Protein AF-0000000084523431 (afdb_homodimer)

InterPro domains:
  IPR001451 Hexapeptide repeat [PF00132] (15-49)
  IPR001451 Hexapeptide repeat [PF14602] (67-94)
  IPR001451 Hexapeptide repeat [PF14602] (104-138)
  IPR001451 Hexapeptide repeat [PF14602] (177-207)
  IPR011004 Trimeric LpxA-like superfamily [SSF51161] (5-228)
  IPR050179 Transferase hexapeptide repeat [PTHR43300] (90-230)

Radius of gyration: 22.39 Å; Cα contacts (8 Å, |Δi|>4): 1633; chains: 2; bounding box: 63×53×54 Å

Nearest PDB structures (foldseek):
  3mqg-assembly1_B  TM=5.509E-01  e=3.116E-08  Bordetella petrii DSM 12804
  3pmo-assembly1_A  TM=6.126E-01  e=3.239E-07  Pseudomonas aeruginosa
  4ihf-assembly1_D  TM=5.427E-01  e=5.817E-08  Escherichia coli K-12
  4m98-assembly1_A  TM=5.942E-01  e=8.592E-06  Neisseria gonorrhoeae FA 1090
  3vbp-assembly1_E  TM=4.003E-01  e=2.136E-07  Bacillus cereus SJ1

pLDDT: mean 96.28, std 7.45, range [51.16, 99.0]

Foldseek 3Di:
DDEAEEACEAEDAQEAEEACEYAYYCEYADYNAYYYYQEYEYYQEYAAAADDDDPPDPDPDPPTAAGEYHEAQEYAEANEYEYGQEYEYHNEYAYHLEYHYHVEYAEHNEYHEACEYAYHQEYHEYPEYAYHNEYFDHQEYEYYPEYEEHQEYWFFFPQVPDDPVRVVRTAIEYEYDLEYEEANEYEYHPEYEYANFYEYHPEYDDHHTDHQFYWYHDPTDTDDGHDPCSHPVNDD/DDEAEEACEAEDAQEAEEACEYAYYCEYADYNAYYYYQEYEYYQEYAAAADDDDPPDPDPDDDTAAGEYHEAQEYAEHNEYEYGQEYEYHNEYEYACEYHYHVEYAEHNEYHEHCEYAYHQEYHEYPEYAYHNEYFDHQEYEYYPEYEEAQEYWFFFPQVPDDPVRVVRGATEYEYDLEYEEANEYEYHPEYEDANFYEYHPEYDDHHTDHQFYWYDDPTDTDDGHDPCSHPVNDD

Organism: Aneurinibacillus migulanus (NCBI:txid47500)

Solvent-accessible surface area (backbone atoms only — not comparable to full-atom values): 20751 Å² total; per-residue (Å²): 122,56,65,48,75,36,59,72,54,45,75,43,62,72,48,41,74,40,42,46,24,39,37,29,34,46,22,38,37,30,54,46,22,35,39,26,34,47,21,39,35,31,37,46,20,38,37,24,48,74,87,77,81,54,90,85,44,82,69,70,87,79,72,84,60,54,49,18,38,37,27,37,46,18,36,40,23,38,47,16,38,36,22,13,29,18,35,36,33,40,34,21,26,36,28,38,50,15,35,38,31,36,48,21,38,37,24,39,40,16,36,39,22,38,42,18,38,37,34,38,48,21,39,38,28,32,47,21,41,36,28,43,43,18,36,43,31,40,50,18,40,35,32,36,44,24,34,36,30,40,45,20,40,45,30,27,56,91,48,71,92,42,67,78,70,37,74,84,61,53,27,9,41,35,29,29,47,35,12,34,38,24,39,48,16,35,39,41,50,55,32,40,29,28,44,32,6,32,38,36,59,60,13,32,38,81,60,63,37,51,66,35,27,26,27,41,39,82,66,41,39,81,74,46,67,51,55,68,65,55,32,59,93,58,51,133,122,55,65,49,76,34,61,72,52,44,76,42,63,70,49,42,73,40,40,47,24,39,38,28,36,46,21,38,37,30,53,44,21,36,39,27,35,46,22,40,36,31,39,46,20,38,37,22,48,74,88,79,80,48,86,73,46,81,72,68,88,78,73,83,62,54,49,18,38,38,27,38,47,18,34,40,22,41,47,15,38,36,21,13,30,18,36,37,34,41,38,22,36,36,28,39,48,17,35,39,30,36,49,21,38,37,25,41,47,16,35,39,22,38,44,19,38,37,35,38,49,21,40,37,28,33,47,21,40,36,28,43,44,19,36,42,34,40,51,19,38,36,31,36,45,25,38,36,30,41,45,20,40,46,30,26,58,92,49,68,92,32,54,78,70,39,74,83,60,54,28,10,40,34,31,29,46,35,12,36,38,23,39,48,16,35,38,41,50,54,31,38,29,27,44,33,7,32,38,36,60,61,14,32,37,79,59,64,38,51,65,35,28,26,26,41,39,83,63,39,38,81,73,45,67,50,55,72,77,73,33,59,94,58,54,133

Sequence (472 aa):
MNITFGKNTIIEDSVVLGENVTIGHNVIIYEGSVIGDNVIIQDNVIIGKQPTKAKNSVLKEVKKNPPVIIGDGCTIGTSSIIYAGAILENDVFVADLATIRERVTVGERTIVGRGVAIENDCTIGRKCKLETNCYITAYSNLGNYVFVAPCVVTSNDNYMARSKERFDKMKGVTVKDGGRIGANAITLPGITIEEDGTVAAGSIVTRDVKKEELVVGIPAKKLRDVPQDQLLRNQEMNITFGKNTIIEDSVVLGENVTIGHNVIIYEGSVIGDNVIIQDNVIIGKQPTKAKNSVLKEVKKNPPVIIGDGCTIGTSSIIYAGAILENDVFVADLATIRERVTVGERTIVGRGVAIENDCTIGRKCKLETNCYITAYSNLGNYVFVAPCVVTSNDNYMARSKERFDKMKGVTVKDGGRIGANAITLPGITIEEDGTVAAGSIVTRDVKKEELVVGIPAKKLRDVPQDQLLRNQE

Structure (mmCIF, N/CA/C/O backbone):
data_AF-0000000084523431-model_v1
#
loop_
_entity.id
_entity.type
_entity.pdbx_description
1 polymer 'Hexapeptide repeat of succinyl-transferase'
#
loop_
_atom_site.group_PDB
_atom_site.id
_atom_site.type_symbol
_atom_site.label_atom_id
_atom_site.label_alt_id
_atom_site.label_comp_id
_atom_site.label_asym_id
_atom_site.label_entity_id
_atom_site.label_seq_id
_atom_site.pdbx_PDB_ins_code
_atom_site.Cartn_x
_atom_site.Cartn_y
_atom_site.Cartn_z
_atom_site.occupancy
_atom_site.B_iso_or_equiv
_atom_site.auth_seq_id
_atom_site.auth_comp_id
_atom_site.auth_asym_id
_atom_site.auth_atom_id
_atom_site.pdbx_PDB_model_num
ATOM 1 N N . MET A 1 1 ? 34.5 1.022 11.18 1 69.56 1 MET A N 1
ATOM 2 C CA . MET A 1 1 ? 33.281 1.546 10.586 1 69.56 1 MET A CA 1
ATOM 3 C C . MET A 1 1 ? 32.781 0.63 9.469 1 69.56 1 MET A C 1
ATOM 5 O O . MET A 1 1 ? 33.531 0.348 8.516 1 69.56 1 MET A O 1
ATOM 9 N N . ASN A 1 2 ? 31.891 -0.417 9.773 1 91.56 2 ASN A N 1
ATOM 10 C CA . ASN A 1 2 ? 31.516 -1.416 8.781 1 91.56 2 ASN A CA 1
ATOM 11 C C . ASN A 1 2 ? 30.375 -0.926 7.906 1 91.56 2 ASN A C 1
ATOM 13 O O . ASN A 1 2 ? 29.234 -0.832 8.359 1 91.56 2 ASN A O 1
ATOM 17 N N . ILE A 1 3 ? 30.797 -0.241 6.773 1 95.19 3 ILE A N 1
ATOM 18 C CA . ILE A 1 3 ? 29.812 0.208 5.797 1 95.19 3 ILE A CA 1
ATOM 19 C C . ILE A 1 3 ? 29.938 -0.625 4.52 1 95.19 3 ILE A C 1
ATOM 21 O O . ILE A 1 3 ? 31.031 -0.88 4.039 1 95.19 3 ILE A O 1
ATOM 25 N N . THR A 1 4 ? 28.859 -1.126 4.059 1 96.88 4 THR A N 1
ATOM 26 C CA . THR A 1 4 ? 28.828 -1.858 2.799 1 96.88 4 THR A CA 1
ATOM 27 C C . THR A 1 4 ? 28.094 -1.054 1.724 1 96.88 4 THR A C 1
ATOM 29 O O . THR A 1 4 ? 27.031 -0.479 1.979 1 96.88 4 THR A O 1
ATOM 32 N N . PHE A 1 5 ? 28.625 -0.982 0.526 1 97.38 5 PHE A N 1
ATOM 33 C CA . PHE A 1 5 ? 28.047 -0.277 -0.607 1 97.38 5 PHE A CA 1
ATOM 34 C C . PHE A 1 5 ? 27.672 -1.252 -1.72 1 97.38 5 PHE A C 1
ATOM 36 O O . PHE A 1 5 ? 28.484 -2.094 -2.107 1 97.38 5 PHE A O 1
ATOM 43 N N . GLY A 1 6 ? 26.469 -1.126 -2.203 1 97.81 6 GLY A N 1
ATOM 44 C CA . GLY A 1 6 ? 26.109 -1.82 -3.428 1 97.81 6 GLY A CA 1
ATOM 45 C C . GLY A 1 6 ? 26.734 -1.209 -4.668 1 97.81 6 GLY A C 1
ATOM 46 O O . GLY A 1 6 ? 27.547 -0.285 -4.57 1 97.81 6 GLY A O 1
ATOM 47 N N . LYS A 1 7 ? 26.375 -1.76 -5.766 1 97.94 7 LYS A N 1
ATOM 48 C CA . LYS A 1 7 ? 26.875 -1.268 -7.039 1 97.94 7 LYS A CA 1
ATOM 49 C C . LYS A 1 7 ? 26.156 0.005 -7.469 1 97.94 7 LYS A C 1
ATOM 51 O O . LYS A 1 7 ? 24.969 0.173 -7.191 1 97.94 7 LYS A O 1
ATOM 56 N N . ASN A 1 8 ? 26.859 0.968 -8.102 1 97.94 8 ASN A N 1
ATOM 57 C CA . ASN A 1 8 ? 26.344 2.178 -8.734 1 97.94 8 ASN A CA 1
ATOM 58 C C . ASN A 1 8 ? 25.75 3.139 -7.699 1 97.94 8 ASN A C 1
ATOM 60 O O . ASN A 1 8 ? 24.719 3.77 -7.949 1 97.94 8 ASN A O 1
ATOM 64 N N . THR A 1 9 ? 26.344 3.186 -6.555 1 98.12 9 THR A N 1
ATOM 65 C CA . THR A 1 9 ? 25.906 4.137 -5.539 1 98.12 9 THR A CA 1
ATOM 66 C C . THR A 1 9 ? 26.547 5.504 -5.762 1 98.12 9 THR A C 1
ATOM 68 O O . THR A 1 9 ? 27.703 5.59 -6.203 1 98.12 9 THR A O 1
ATOM 71 N N . ILE A 1 10 ? 25.828 6.527 -5.59 1 98.62 10 ILE A N 1
ATOM 72 C CA . ILE A 1 10 ? 26.328 7.902 -5.656 1 98.62 10 ILE A CA 1
ATOM 73 C C . ILE A 1 10 ? 26.141 8.578 -4.301 1 98.62 10 ILE A C 1
ATOM 75 O O . ILE A 1 10 ? 25.016 8.773 -3.838 1 98.62 10 ILE A O 1
ATOM 79 N N . ILE A 1 11 ? 27.234 8.914 -3.666 1 98.5 11 ILE A N 1
ATOM 80 C CA . ILE A 1 11 ? 27.25 9.609 -2.383 1 98.5 11 ILE A CA 1
ATOM 81 C C . ILE A 1 11 ? 27.875 10.992 -2.553 1 98.5 11 ILE A C 1
ATOM 83 O O . ILE A 1 11 ? 29.062 11.109 -2.896 1 98.5 11 ILE A O 1
ATOM 87 N N . GLU A 1 12 ? 27.156 11.977 -2.34 1 98.44 12 GLU A N 1
ATOM 88 C CA . GLU A 1 12 ? 27.641 13.328 -2.576 1 98.44 12 GLU A CA 1
ATOM 89 C C . GLU A 1 12 ? 28.438 13.844 -1.385 1 98.44 12 GLU A C 1
ATOM 91 O O . GLU A 1 12 ? 28.625 13.133 -0.399 1 98.44 12 GLU A O 1
ATOM 96 N N . ASP A 1 13 ? 28.828 15.133 -1.446 1 97.62 13 ASP A N 1
ATOM 97 C CA . ASP A 1 13 ? 29.75 15.734 -0.489 1 97.62 13 ASP A CA 1
ATOM 98 C C . ASP A 1 13 ? 29.094 15.891 0.882 1 97.62 13 ASP A C 1
ATOM 100 O O . ASP A 1 13 ? 27.906 16.156 0.976 1 97.62 13 ASP A O 1
ATOM 104 N N . SER A 1 14 ? 29.844 15.641 1.957 1 98.19 14 SER A N 1
ATOM 105 C CA . SER A 1 14 ? 29.516 15.992 3.332 1 98.19 14 SER A CA 1
ATOM 106 C C . SER A 1 14 ? 28.422 15.07 3.885 1 98.19 14 SER A C 1
ATOM 108 O O . SER A 1 14 ? 27.766 15.406 4.875 1 98.19 14 SER A O 1
ATOM 110 N N . VAL A 1 15 ? 28.188 14.023 3.148 1 98.62 15 VAL A N 1
ATOM 111 C CA . VAL A 1 15 ? 27.328 12.992 3.723 1 98.62 15 VAL A CA 1
ATOM 112 C C . VAL A 1 15 ? 28.031 12.328 4.898 1 98.62 15 VAL A C 1
ATOM 114 O O . VAL A 1 15 ? 29.219 12.023 4.824 1 98.62 15 VAL A O 1
ATOM 117 N N . VAL A 1 16 ? 27.312 12.188 5.957 1 98.56 16 VAL A N 1
ATOM 118 C CA . VAL A 1 16 ? 27.844 11.516 7.137 1 98.56 16 VAL A CA 1
ATOM 119 C C . VAL A 1 16 ? 27.172 10.156 7.305 1 98.56 16 VAL A C 1
ATOM 121 O O . VAL A 1 16 ? 25.938 10.062 7.355 1 98.56 16 VAL A O 1
ATOM 124 N N . LEU A 1 17 ? 27.969 9.109 7.406 1 98.44 17 LEU A N 1
ATOM 125 C CA . LEU A 1 17 ? 27.484 7.754 7.613 1 98.44 17 LEU A CA 1
ATOM 126 C C . LEU A 1 17 ? 27.922 7.219 8.969 1 98.44 17 LEU A C 1
ATOM 128 O O . LEU A 1 17 ? 29.094 7.309 9.328 1 98.44 17 LEU A O 1
ATOM 132 N N . GLY A 1 18 ? 26.953 6.723 9.672 1 98.38 18 GLY A N 1
ATOM 133 C CA . GLY A 1 18 ? 27.25 6.086 10.945 1 98.38 18 GLY A CA 1
ATOM 134 C C . GLY A 1 18 ? 27.906 4.727 10.789 1 98.38 18 GLY A C 1
ATOM 135 O O . GLY A 1 18 ? 28.422 4.395 9.719 1 98.38 18 GLY A O 1
ATOM 136 N N . GLU A 1 19 ? 27.875 3.965 11.898 1 98.12 19 GLU A N 1
ATOM 137 C CA . GLU A 1 19 ? 28.484 2.633 11.906 1 98.12 19 GLU A CA 1
ATOM 138 C C . GLU A 1 19 ? 27.484 1.581 11.414 1 98.12 19 GLU A C 1
ATOM 140 O O . GLU A 1 19 ? 26.281 1.701 11.641 1 98.12 19 GLU A O 1
ATOM 145 N N . ASN A 1 20 ? 28.016 0.536 10.711 1 98.19 20 ASN A N 1
ATOM 146 C CA . ASN A 1 20 ? 27.234 -0.627 10.297 1 98.19 20 ASN A CA 1
ATOM 147 C C . ASN A 1 20 ? 26.094 -0.234 9.367 1 98.19 20 ASN A C 1
ATOM 149 O O . ASN A 1 20 ? 24.953 -0.667 9.562 1 98.19 20 ASN A O 1
ATOM 153 N N . VAL A 1 21 ? 26.375 0.575 8.461 1 98.5 21 VAL A N 1
ATOM 154 C CA . VAL A 1 21 ? 25.406 1.005 7.465 1 98.5 21 VAL A CA 1
ATOM 155 C C . VAL A 1 21 ? 25.531 0.138 6.215 1 98.5 21 VAL A C 1
ATOM 157 O O . VAL A 1 21 ? 26.641 -0.16 5.762 1 98.5 21 VAL A O 1
ATOM 160 N N . THR A 1 22 ? 24.406 -0.359 5.75 1 98.38 22 THR A N 1
ATOM 161 C CA . THR A 1 22 ? 24.344 -1.105 4.5 1 98.38 22 THR A CA 1
ATOM 162 C C . THR A 1 22 ? 23.609 -0.306 3.424 1 98.38 22 THR A C 1
ATOM 164 O O . THR A 1 22 ? 22.469 0.088 3.613 1 98.38 22 THR A O 1
ATOM 167 N N . ILE A 1 23 ? 24.234 -0.089 2.303 1 98.75 23 ILE A N 1
ATOM 168 C CA . ILE A 1 23 ? 23.656 0.646 1.182 1 98.75 23 ILE A CA 1
ATOM 169 C C . ILE A 1 23 ? 23.531 -0.275 -0.029 1 98.75 23 ILE A C 1
ATOM 171 O O . ILE A 1 23 ? 24.516 -0.845 -0.491 1 98.75 23 ILE A O 1
ATOM 175 N N . GLY A 1 24 ? 22.328 -0.402 -0.528 1 98.5 24 GLY A N 1
ATOM 176 C CA . GLY A 1 24 ? 22.047 -1.276 -1.658 1 98.5 24 GLY A CA 1
ATOM 177 C C . GLY A 1 24 ? 22.547 -0.717 -2.979 1 98.5 24 GLY A C 1
ATOM 178 O O . GLY A 1 24 ? 23.422 0.145 -3.002 1 98.5 24 GLY A O 1
ATOM 179 N N . HIS A 1 25 ? 22.031 -1.305 -4.066 1 98.69 25 HIS A N 1
ATOM 180 C CA . HIS A 1 25 ? 22.469 -0.923 -5.406 1 98.69 25 HIS A CA 1
ATOM 181 C C . HIS A 1 25 ? 21.703 0.306 -5.898 1 98.69 25 HIS A C 1
ATOM 183 O O . HIS A 1 25 ? 20.547 0.52 -5.52 1 98.69 25 HIS A O 1
ATOM 189 N N . ASN A 1 26 ? 22.359 1.122 -6.68 1 98.62 26 ASN A N 1
ATOM 190 C CA . ASN A 1 26 ? 21.75 2.25 -7.379 1 98.62 26 ASN A CA 1
ATOM 191 C C . ASN A 1 26 ? 21.172 3.268 -6.402 1 98.62 26 ASN A C 1
ATOM 193 O O . ASN A 1 26 ? 20.125 3.867 -6.668 1 98.62 26 ASN A O 1
ATOM 197 N N . VAL A 1 27 ? 21.812 3.451 -5.281 1 98.81 27 VAL A N 1
ATOM 198 C CA . VAL A 1 27 ? 21.344 4.395 -4.273 1 98.81 27 VAL A CA 1
ATOM 199 C C . VAL A 1 27 ? 22 5.758 -4.5 1 98.81 27 VAL A C 1
ATOM 201 O O . VAL A 1 27 ? 23.188 5.836 -4.84 1 98.81 27 VAL A O 1
ATOM 204 N N . ILE A 1 28 ? 21.234 6.801 -4.359 1 98.94 28 ILE A N 1
ATOM 205 C CA . ILE A 1 28 ? 21.75 8.164 -4.414 1 98.94 28 ILE A CA 1
ATOM 206 C C . ILE A 1 28 ? 21.5 8.867 -3.084 1 98.94 28 ILE A C 1
ATOM 208 O O . ILE A 1 28 ? 20.359 8.938 -2.625 1 98.94 28 ILE A O 1
ATOM 212 N N . ILE A 1 29 ? 22.531 9.359 -2.469 1 98.94 29 ILE A N 1
ATOM 213 C CA . ILE A 1 29 ? 22.422 10.148 -1.247 1 98.94 29 ILE A CA 1
ATOM 214 C C . ILE A 1 29 ? 23 11.539 -1.478 1 98.94 29 ILE A C 1
ATOM 216 O O . ILE A 1 29 ? 24.203 11.68 -1.74 1 98.94 29 ILE A O 1
ATOM 220 N N . TYR A 1 30 ? 22.203 12.484 -1.343 1 98.81 30 TYR A N 1
ATOM 221 C CA . TYR A 1 30 ? 22.578 13.859 -1.675 1 98.81 30 TYR A CA 1
ATOM 222 C C . TYR A 1 30 ? 23.328 14.516 -0.528 1 98.81 30 TYR A C 1
ATOM 224 O O . TYR A 1 30 ? 23.328 14.016 0.598 1 98.81 30 TYR A O 1
ATOM 232 N N . GLU A 1 31 ? 23.891 15.695 -0.823 1 98.19 31 GLU A N 1
ATOM 233 C CA . GLU A 1 31 ? 24.891 16.391 -0.015 1 98.19 31 GLU A CA 1
ATOM 234 C C . GLU A 1 31 ? 24.359 16.688 1.383 1 98.19 31 GLU A C 1
ATOM 236 O O . GLU A 1 31 ? 23.219 17.125 1.536 1 98.19 31 GLU A O 1
ATOM 241 N N . GLY A 1 32 ? 25.141 16.375 2.346 1 98.38 32 GLY A N 1
ATOM 242 C CA . GLY A 1 32 ? 24.906 16.812 3.709 1 98.38 32 GLY A CA 1
ATOM 243 C C . GLY A 1 32 ? 24.047 15.852 4.508 1 98.38 32 GLY A C 1
ATOM 244 O O . GLY A 1 32 ? 23.875 16.016 5.719 1 98.38 32 GLY A O 1
ATOM 245 N N . SER A 1 33 ? 23.5 14.844 3.912 1 98.81 33 SER A N 1
ATOM 246 C CA . SER A 1 33 ? 22.625 13.883 4.594 1 98.81 33 SER A CA 1
ATOM 247 C C . SER A 1 33 ? 23.375 13.195 5.738 1 98.81 33 SER A C 1
ATOM 249 O O . SER A 1 33 ? 24.562 12.93 5.637 1 98.81 33 SER A O 1
ATOM 251 N N . VAL A 1 34 ? 22.656 12.992 6.781 1 98.94 34 VAL A N 1
ATOM 252 C CA . VAL A 1 34 ? 23.203 12.312 7.949 1 98.94 34 VAL A CA 1
ATOM 253 C C . VAL A 1 34 ? 22.484 10.977 8.156 1 98.94 34 VAL A C 1
ATOM 255 O O . VAL A 1 34 ? 21.266 10.945 8.375 1 98.94 34 VAL A O 1
ATOM 258 N N . ILE A 1 35 ? 23.219 9.938 8.109 1 98.88 35 ILE A N 1
ATOM 259 C CA . ILE A 1 35 ? 22.719 8.578 8.273 1 98.88 35 ILE A CA 1
ATOM 260 C C . ILE A 1 35 ? 23.266 7.977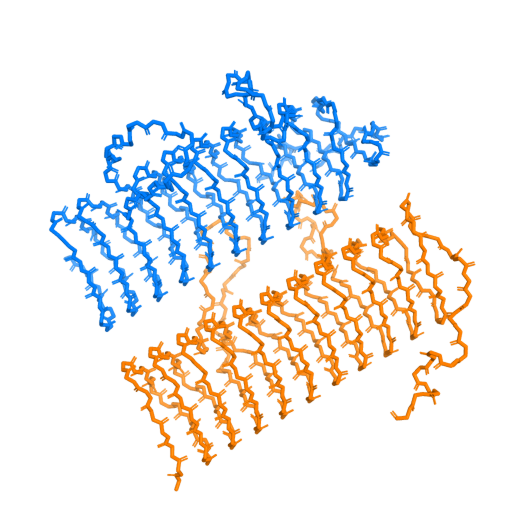 9.562 1 98.88 35 ILE A C 1
ATOM 262 O O . ILE A 1 35 ? 24.484 7.895 9.742 1 98.88 35 ILE A O 1
ATOM 266 N N . GLY A 1 36 ? 22.422 7.523 10.383 1 98.75 36 GLY A N 1
ATOM 267 C CA . GLY A 1 36 ? 22.812 7 11.68 1 98.75 36 GLY A CA 1
ATOM 268 C C . GLY A 1 36 ? 23.391 5.602 11.602 1 98.75 36 GLY A C 1
ATOM 269 O O . GLY A 1 36 ? 23.672 5.094 10.516 1 98.75 36 GLY A O 1
ATOM 270 N N . ASP A 1 37 ? 23.609 5.043 12.828 1 98.62 37 ASP A N 1
ATOM 271 C CA . ASP A 1 37 ? 24.203 3.711 12.938 1 98.62 37 ASP A CA 1
ATOM 272 C C . ASP A 1 37 ? 23.188 2.629 12.578 1 98.62 37 ASP A C 1
ATOM 274 O O . ASP A 1 37 ? 21.984 2.797 12.805 1 98.62 37 ASP A O 1
ATOM 278 N N . ASN A 1 38 ? 23.672 1.548 11.992 1 98.12 38 ASN A N 1
ATOM 279 C CA . ASN A 1 38 ? 22.875 0.344 11.773 1 98.12 38 ASN A CA 1
ATOM 280 C C . ASN A 1 38 ? 21.719 0.604 10.82 1 98.12 38 ASN A C 1
ATOM 282 O O . ASN A 1 38 ? 20.625 0.054 10.992 1 98.12 38 ASN A O 1
ATOM 286 N N . VAL A 1 39 ? 21.891 1.503 9.914 1 98.5 39 VAL A N 1
ATOM 287 C CA . VAL A 1 39 ? 20.859 1.835 8.945 1 98.5 39 VAL A CA 1
ATOM 288 C C . VAL A 1 39 ? 21 0.945 7.711 1 98.5 39 VAL A C 1
ATOM 290 O O . VAL A 1 39 ? 22.125 0.652 7.277 1 98.5 39 VAL A O 1
ATOM 293 N N . ILE A 1 40 ? 19.844 0.469 7.234 1 98.62 40 ILE A N 1
ATOM 294 C CA . ILE A 1 40 ? 19.781 -0.291 5.992 1 98.62 40 ILE A CA 1
ATOM 295 C C . ILE A 1 40 ? 19.094 0.536 4.914 1 98.62 40 ILE A C 1
ATOM 297 O O . ILE A 1 40 ? 17.922 0.918 5.074 1 98.62 40 ILE A O 1
ATOM 301 N N . ILE A 1 41 ? 19.766 0.804 3.84 1 98.88 41 ILE A N 1
ATOM 302 C CA . ILE A 1 41 ? 19.203 1.47 2.672 1 98.88 41 ILE A CA 1
ATOM 303 C C . ILE A 1 41 ? 19.156 0.496 1.496 1 98.88 41 ILE A C 1
ATOM 305 O O . ILE A 1 41 ? 20.188 0.013 1.04 1 98.88 41 ILE A O 1
ATOM 309 N N . GLN A 1 42 ? 17.984 0.262 0.989 1 98.81 42 GLN A N 1
ATOM 310 C CA . GLN A 1 42 ? 17.828 -0.765 -0.035 1 98.81 42 GLN A CA 1
ATOM 311 C C . GLN A 1 42 ? 18 -0.178 -1.434 1 98.81 42 GLN A C 1
ATOM 313 O O . GLN A 1 42 ? 18.406 0.976 -1.584 1 98.81 42 GLN A O 1
ATOM 318 N N . ASP A 1 43 ? 17.734 -1.012 -2.406 1 98.88 43 ASP A N 1
ATOM 319 C CA . ASP A 1 43 ? 18.109 -0.695 -3.781 1 98.88 43 ASP A CA 1
ATOM 320 C C . ASP A 1 43 ? 17.281 0.472 -4.316 1 98.88 43 ASP A C 1
ATOM 322 O O . ASP A 1 43 ? 16.094 0.601 -3.996 1 98.88 43 ASP A O 1
ATOM 326 N N . ASN A 1 44 ? 17.875 1.316 -5.133 1 98.88 44 ASN A N 1
ATOM 327 C CA . ASN A 1 44 ? 17.219 2.357 -5.922 1 98.88 44 ASN A CA 1
ATOM 328 C C . ASN A 1 44 ? 16.672 3.471 -5.039 1 98.88 44 ASN A C 1
ATOM 330 O O . ASN A 1 44 ? 15.766 4.203 -5.449 1 98.88 44 ASN A O 1
ATOM 334 N N . VAL A 1 45 ? 17.156 3.623 -3.836 1 98.88 45 VAL A N 1
ATOM 335 C CA . VAL A 1 45 ? 16.656 4.648 -2.92 1 98.88 45 VAL A CA 1
ATOM 336 C C . VAL A 1 45 ? 17.312 5.988 -3.252 1 98.88 45 VAL A C 1
ATOM 338 O O . VAL A 1 45 ? 18.484 6.043 -3.637 1 98.88 45 VAL A O 1
ATOM 341 N N . ILE A 1 46 ? 16.516 7.051 -3.094 1 98.94 46 ILE A N 1
ATOM 342 C CA . ILE A 1 46 ? 17 8.414 -3.215 1 98.94 46 ILE A CA 1
ATOM 343 C C . ILE A 1 46 ? 16.828 9.148 -1.89 1 98.94 46 ILE A C 1
ATOM 345 O O . ILE A 1 46 ? 15.711 9.227 -1.364 1 98.94 46 ILE A O 1
ATOM 349 N N . ILE A 1 47 ? 17.922 9.727 -1.342 1 98.94 47 ILE A N 1
ATOM 350 C CA . ILE A 1 47 ? 17.859 10.391 -0.047 1 98.94 47 ILE A CA 1
ATOM 351 C C . ILE A 1 47 ? 18.391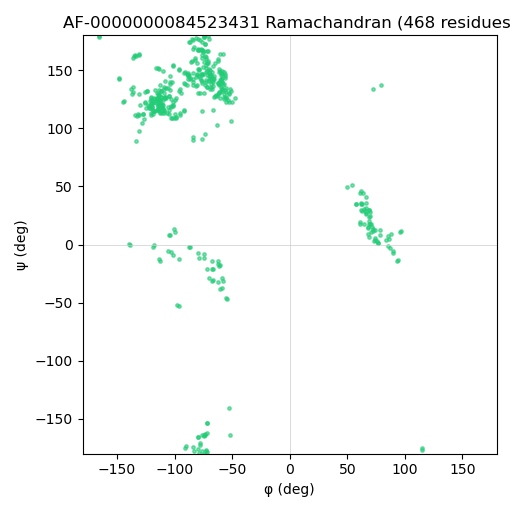 11.82 -0.175 1 98.94 47 ILE A C 1
ATOM 353 O O . ILE A 1 47 ? 19.5 12.039 -0.681 1 98.94 47 ILE A O 1
ATOM 357 N N . GLY A 1 48 ? 17.531 12.766 0.2 1 98.81 48 GLY A N 1
ATOM 358 C CA . GLY A 1 48 ? 18.031 14.102 0.461 1 98.81 48 GLY A CA 1
ATOM 359 C C . GLY A 1 48 ? 17.875 15.039 -0.726 1 98.81 48 GLY A C 1
ATOM 360 O O . GLY A 1 48 ? 18.516 16.094 -0.776 1 98.81 48 GLY A O 1
ATOM 361 N N . LYS A 1 49 ? 17.156 14.656 -1.693 1 98.31 49 LYS A N 1
ATOM 362 C CA . LYS A 1 49 ? 16.969 15.562 -2.828 1 98.31 49 LYS A CA 1
ATOM 363 C C . LYS A 1 49 ? 16.125 16.766 -2.436 1 98.31 49 LYS A C 1
ATOM 365 O O . LYS A 1 49 ? 15.25 16.672 -1.571 1 98.31 49 LYS A O 1
ATOM 370 N N . GLN A 1 50 ? 16.422 17.906 -3.055 1 97.31 50 GLN A N 1
ATOM 371 C CA . GLN A 1 50 ? 15.633 19.109 -2.869 1 97.31 50 GLN A CA 1
ATOM 372 C C . GLN A 1 50 ? 14.375 19.078 -3.738 1 97.31 50 GLN A C 1
ATOM 374 O O . GLN A 1 50 ? 14.391 18.516 -4.836 1 97.31 50 GLN A O 1
ATOM 379 N N . PRO A 1 51 ? 13.312 19.688 -3.199 1 95 51 PRO A N 1
ATOM 380 C CA . PRO A 1 51 ? 12.141 19.797 -4.07 1 95 51 PRO A CA 1
ATOM 381 C C . PRO A 1 51 ? 12.359 20.75 -5.246 1 95 51 PRO A C 1
ATOM 383 O O . PRO A 1 51 ? 13.133 21.703 -5.141 1 95 51 PRO A O 1
ATOM 386 N N . THR A 1 52 ? 11.75 20.406 -6.324 1 91.38 52 THR A N 1
ATOM 387 C CA . THR A 1 52 ? 11.734 21.297 -7.48 1 91.38 52 THR A CA 1
ATOM 388 C C . THR A 1 52 ? 10.375 21.969 -7.633 1 91.38 52 THR A C 1
ATOM 390 O O . THR A 1 52 ? 9.336 21.297 -7.555 1 91.38 52 THR A O 1
ATOM 393 N N . LYS A 1 53 ? 10.438 23.219 -7.723 1 83.5 53 LYS A N 1
ATOM 394 C CA . LYS A 1 53 ? 9.188 23.984 -7.816 1 83.5 53 LYS A CA 1
ATOM 395 C C . LYS A 1 53 ? 8.641 23.953 -9.242 1 83.5 53 LYS A C 1
ATOM 397 O O . LYS A 1 53 ? 9.383 24.156 -10.203 1 83.5 53 LYS A O 1
ATOM 402 N N . ALA A 1 54 ? 7.324 23.609 -9.18 1 80 54 ALA A N 1
ATOM 403 C CA . ALA A 1 54 ? 6.656 23.766 -10.469 1 80 54 ALA A CA 1
ATOM 404 C C . ALA A 1 54 ? 6.523 25.234 -10.844 1 80 54 ALA A C 1
ATOM 406 O O . ALA A 1 54 ? 6.359 26.094 -9.969 1 80 54 ALA A O 1
ATOM 407 N N . LYS A 1 55 ? 6.605 25.5 -12.094 1 76.62 55 LYS A N 1
ATOM 408 C CA . LYS A 1 55 ? 6.512 26.875 -12.555 1 76.62 55 LYS A CA 1
ATOM 409 C C . LYS A 1 55 ? 5.195 27.516 -12.125 1 76.62 55 LYS A C 1
ATOM 411 O O . LYS A 1 55 ? 5.148 28.703 -11.812 1 76.62 55 LYS A O 1
ATOM 416 N N . ASN A 1 56 ? 4.176 26.734 -12.023 1 72.94 56 ASN A N 1
ATOM 417 C CA . ASN A 1 56 ? 2.852 27.266 -11.695 1 72.94 56 ASN A CA 1
ATOM 418 C C . ASN A 1 56 ? 2.52 27.078 -10.219 1 72.94 56 ASN A C 1
ATOM 420 O O . ASN A 1 56 ? 1.384 27.297 -9.805 1 72.94 56 ASN A O 1
ATOM 424 N N . SER A 1 57 ? 3.66 26.688 -9.641 1 69.5 57 SER A N 1
ATOM 425 C CA . SER A 1 57 ? 3.383 26.484 -8.227 1 69.5 57 SER A CA 1
ATOM 426 C C . SER A 1 57 ? 3.236 27.812 -7.492 1 69.5 57 SER A C 1
ATOM 428 O O . SER A 1 57 ? 3.986 28.766 -7.746 1 69.5 57 SER A O 1
ATOM 430 N N . VAL A 1 58 ? 2.152 27.859 -6.754 1 59.16 58 VAL A N 1
ATOM 431 C CA . VAL A 1 58 ? 1.85 29.078 -5.996 1 59.16 58 VAL A CA 1
ATOM 432 C C . VAL A 1 58 ? 2.879 29.266 -4.883 1 59.16 58 VAL A C 1
ATOM 434 O O . VAL A 1 58 ? 3.01 30.344 -4.328 1 59.16 58 VAL A O 1
ATOM 437 N N . LEU A 1 59 ? 3.574 28.203 -4.676 1 59.94 59 LEU A N 1
ATOM 438 C CA . LEU A 1 59 ? 4.508 28.297 -3.559 1 59.94 59 LEU A CA 1
ATOM 439 C C . LEU A 1 59 ? 5.73 29.125 -3.938 1 59.94 59 LEU A C 1
ATOM 441 O O . LEU A 1 59 ? 6.258 28.984 -5.043 1 59.94 59 LEU A O 1
ATOM 445 N N . LYS A 1 60 ? 5.875 30.328 -3.24 1 55.16 60 LYS A N 1
ATOM 446 C CA . LYS A 1 60 ? 6.918 31.312 -3.496 1 55.16 60 LYS A CA 1
ATOM 447 C C . LYS A 1 60 ? 8.305 30.672 -3.467 1 55.16 60 LYS A C 1
ATOM 449 O O . LYS A 1 60 ? 8.422 29.438 -3.354 1 55.16 60 LYS A O 1
ATOM 454 N N . GLU A 1 61 ? 9.367 31.516 -2.812 1 55.97 61 GLU A N 1
ATOM 455 C CA . GLU A 1 61 ? 10.805 31.297 -2.748 1 55.97 61 GLU A CA 1
ATOM 456 C C . GLU A 1 61 ? 11.133 30.016 -1.969 1 55.97 61 GLU A C 1
ATOM 458 O O . GLU A 1 61 ? 10.609 29.812 -0.87 1 55.97 61 GLU A O 1
ATOM 463 N N . VAL A 1 62 ? 11.461 28.969 -2.838 1 61.38 62 VAL A N 1
ATOM 464 C CA . VAL A 1 62 ? 11.742 27.734 -2.113 1 61.38 62 VAL A CA 1
ATOM 465 C C . VAL A 1 62 ? 13.133 27.828 -1.479 1 61.38 62 VAL A C 1
ATOM 467 O O . VAL A 1 62 ? 14.141 27.875 -2.186 1 61.38 62 VAL A O 1
ATOM 470 N N . LYS A 1 63 ? 13.25 28.328 -0.217 1 80 63 LYS A N 1
ATOM 471 C CA . LYS A 1 63 ? 14.461 28.188 0.58 1 80 63 LYS A CA 1
ATOM 472 C C . LYS A 1 63 ? 14.922 26.734 0.616 1 80 63 LYS A C 1
ATOM 474 O O . LYS A 1 63 ? 14.102 25.812 0.658 1 80 63 LYS A O 1
ATOM 479 N N . LYS A 1 64 ? 16.219 26.625 0.357 1 92.12 64 LYS A N 1
ATOM 480 C CA . LYS A 1 64 ? 16.844 25.312 0.431 1 92.12 64 LYS A CA 1
ATOM 481 C C . LYS A 1 64 ? 16.547 24.641 1.772 1 92.12 64 LYS A C 1
ATOM 483 O O . LYS A 1 64 ? 16.703 25.266 2.826 1 92.12 64 LYS A O 1
ATOM 488 N N . ASN A 1 65 ? 16.078 23.391 1.718 1 96.75 65 ASN A N 1
ATOM 489 C CA . ASN A 1 65 ? 15.852 22.609 2.936 1 96.75 65 ASN A CA 1
ATOM 490 C C . ASN A 1 65 ? 17.156 22.078 3.514 1 96.75 65 ASN A C 1
ATOM 492 O O . ASN A 1 65 ? 18.109 21.812 2.773 1 96.75 65 ASN A O 1
ATOM 496 N N . PRO A 1 66 ? 17.234 22.094 4.883 1 97.94 66 PRO A N 1
ATOM 497 C CA . PRO A 1 66 ? 18.391 21.438 5.477 1 97.94 66 PRO A CA 1
ATOM 498 C C . PRO A 1 66 ? 18.5 19.969 5.082 1 97.94 66 PRO A C 1
ATOM 500 O O . PRO A 1 66 ? 17.531 19.391 4.559 1 97.94 66 PRO A O 1
ATOM 503 N N . PRO A 1 67 ? 19.641 19.375 5.277 1 98.19 67 PRO A N 1
ATOM 504 C CA . PRO A 1 67 ? 19.812 17.969 4.918 1 98.19 67 PRO A CA 1
ATOM 505 C C . PRO A 1 67 ? 18.891 17.031 5.699 1 98.19 67 PRO A C 1
ATOM 507 O O . PRO A 1 67 ? 18.391 17.406 6.77 1 98.19 67 PRO A O 1
ATOM 510 N N . VAL A 1 68 ? 18.688 15.875 5.113 1 98.56 68 VAL A N 1
ATOM 511 C CA . VAL A 1 68 ? 17.906 14.828 5.762 1 98.56 68 VAL A CA 1
ATOM 512 C C . VAL A 1 68 ? 18.688 14.266 6.945 1 98.56 68 VAL A C 1
ATOM 514 O O . VAL A 1 68 ? 19.922 14.188 6.91 1 98.56 68 VAL A O 1
ATOM 517 N N . ILE A 1 69 ? 18.016 13.914 7.973 1 98.94 69 ILE A N 1
ATOM 518 C CA . ILE A 1 69 ? 18.578 13.211 9.117 1 98.94 69 ILE A CA 1
ATOM 519 C C . ILE A 1 69 ? 17.844 11.875 9.32 1 98.94 69 ILE A C 1
ATOM 521 O O . ILE A 1 69 ? 16.641 11.852 9.57 1 98.94 69 ILE A O 1
ATOM 525 N N . ILE A 1 70 ? 18.547 10.828 9.203 1 98.94 70 ILE A N 1
ATOM 526 C CA . ILE A 1 70 ? 18.031 9.484 9.422 1 98.94 70 ILE A CA 1
ATOM 527 C C . ILE A 1 70 ? 18.656 8.883 10.68 1 98.94 70 ILE A C 1
ATOM 529 O O . ILE A 1 70 ? 19.875 8.727 10.75 1 98.94 70 ILE A O 1
ATOM 533 N N . GLY A 1 71 ? 17.844 8.547 11.602 1 98.88 71 GLY A N 1
ATOM 534 C CA . GLY A 1 71 ? 18.297 8.039 12.883 1 98.88 71 GLY A CA 1
ATOM 535 C C . GLY A 1 71 ? 18.812 6.609 12.812 1 98.88 71 GLY A C 1
ATOM 536 O O . GLY A 1 71 ? 18.781 5.988 11.75 1 98.88 71 GLY A O 1
ATOM 537 N N . ASP A 1 72 ? 19.266 6.156 14.008 1 98.75 72 ASP A N 1
ATOM 538 C CA . ASP A 1 72 ? 19.859 4.828 14.094 1 98.75 72 ASP A CA 1
ATOM 539 C C . ASP A 1 72 ? 18.812 3.74 13.828 1 98.75 72 ASP A C 1
ATOM 541 O O . ASP A 1 72 ? 17.656 3.869 14.227 1 98.75 72 ASP A O 1
ATOM 545 N N . GLY A 1 73 ? 19.219 2.738 13.117 1 98.38 73 GLY A N 1
ATOM 546 C CA . GLY A 1 73 ? 18.422 1.521 13.023 1 98.38 73 GLY A CA 1
ATOM 547 C C . GLY A 1 73 ? 17.328 1.603 11.984 1 98.38 73 GLY A C 1
ATOM 548 O O . GLY A 1 73 ? 16.516 0.679 11.852 1 98.38 73 GLY A O 1
ATOM 549 N N . CYS A 1 74 ? 17.25 2.68 11.25 1 98.81 74 CYS A N 1
ATOM 550 C CA . CYS A 1 74 ? 16.188 2.83 10.25 1 98.81 74 CYS A CA 1
ATOM 551 C C . CYS A 1 74 ? 16.422 1.881 9.078 1 98.81 74 CYS A C 1
ATOM 553 O O . CYS A 1 74 ? 17.547 1.499 8.789 1 98.81 74 CYS A O 1
ATOM 555 N N . THR A 1 75 ? 15.383 1.458 8.516 1 98.81 75 THR A N 1
ATOM 556 C CA . THR A 1 75 ? 15.383 0.795 7.215 1 98.81 75 THR A CA 1
ATOM 557 C C . THR A 1 75 ? 14.664 1.65 6.172 1 98.81 75 THR A C 1
ATOM 559 O O . THR A 1 75 ? 13.539 2.096 6.391 1 98.81 75 THR A O 1
ATOM 562 N N . ILE A 1 76 ? 15.336 1.864 5.07 1 98.94 76 ILE A N 1
ATOM 563 C CA . ILE A 1 76 ? 14.766 2.604 3.949 1 98.94 76 ILE A CA 1
ATOM 564 C C . ILE A 1 76 ? 14.57 1.665 2.76 1 98.94 76 ILE A C 1
ATOM 566 O O . ILE A 1 76 ? 15.539 1.239 2.131 1 98.94 76 ILE A O 1
ATOM 570 N N . GLY A 1 77 ? 13.32 1.445 2.424 1 98.81 77 GLY A N 1
ATOM 571 C CA . GLY A 1 77 ? 12.953 0.375 1.509 1 98.81 77 GLY A CA 1
ATOM 572 C C . GLY A 1 77 ? 13.227 0.714 0.055 1 98.81 77 GLY A C 1
ATOM 573 O O . GLY A 1 77 ? 13.375 1.886 -0.297 1 98.81 77 GLY A O 1
ATOM 574 N N . THR A 1 78 ? 13.133 -0.282 -0.757 1 98.88 78 THR A N 1
ATOM 575 C CA . THR A 1 78 ? 13.5 -0.241 -2.168 1 98.88 78 THR A CA 1
ATOM 576 C C . THR A 1 78 ? 12.727 0.858 -2.895 1 98.88 78 THR A C 1
ATOM 578 O O . THR A 1 78 ? 11.508 0.97 -2.746 1 98.88 78 THR A O 1
ATOM 581 N N . SER A 1 79 ? 13.461 1.703 -3.629 1 98.88 79 SER A N 1
ATOM 582 C CA . SER A 1 79 ? 12.914 2.707 -4.535 1 98.88 79 SER A CA 1
ATOM 583 C C . SER A 1 79 ? 12.117 3.764 -3.775 1 98.88 79 SER A C 1
ATOM 585 O O . SER A 1 79 ? 11.242 4.422 -4.344 1 98.88 79 SER A O 1
ATOM 587 N N . SER A 1 80 ? 12.297 3.879 -2.463 1 98.88 80 SER A N 1
ATOM 588 C CA . SER A 1 80 ? 11.688 4.984 -1.729 1 98.88 80 SER A CA 1
ATOM 589 C C . SER A 1 80 ? 12.453 6.285 -1.965 1 98.88 80 SER A C 1
ATOM 591 O O . SER A 1 80 ? 13.586 6.27 -2.445 1 98.88 80 SER A O 1
ATOM 593 N N . ILE A 1 81 ? 11.773 7.395 -1.694 1 98.94 81 ILE A N 1
ATOM 594 C CA . ILE A 1 81 ? 12.344 8.727 -1.882 1 98.94 81 ILE A CA 1
ATOM 595 C C . ILE A 1 81 ? 12.148 9.555 -0.617 1 98.94 81 ILE A C 1
ATOM 597 O O . ILE A 1 81 ? 11.016 9.766 -0.18 1 98.94 81 ILE A O 1
ATOM 601 N N . ILE A 1 82 ? 13.211 10 -0.03 1 98.94 82 ILE A N 1
ATOM 602 C CA . ILE A 1 82 ? 13.164 10.852 1.153 1 98.94 82 ILE A CA 1
ATOM 603 C C . ILE A 1 82 ? 13.766 12.219 0.832 1 98.94 82 ILE A C 1
ATOM 605 O O . ILE A 1 82 ? 14.945 12.32 0.477 1 98.94 82 ILE A O 1
ATOM 609 N N . TYR A 1 83 ? 13.047 13.219 0.991 1 98.81 83 TYR A N 1
ATOM 610 C CA . TYR A 1 83 ? 13.453 14.562 0.603 1 98.81 83 TYR A CA 1
ATOM 611 C C . TYR A 1 83 ? 14.328 15.195 1.678 1 98.81 83 TYR A C 1
ATOM 613 O O . TYR A 1 83 ? 14.266 14.812 2.848 1 98.81 83 TYR A O 1
ATOM 621 N N . ALA A 1 84 ? 15.047 16.219 1.233 1 98.56 84 ALA A N 1
ATOM 622 C CA . ALA A 1 84 ? 15.766 17.078 2.166 1 98.56 84 ALA A CA 1
ATOM 623 C C . ALA A 1 84 ? 14.805 17.719 3.166 1 98.56 84 ALA A C 1
ATOM 625 O O . ALA A 1 84 ? 13.68 18.078 2.812 1 98.56 84 ALA A O 1
ATOM 626 N N . GLY A 1 85 ? 15.281 17.844 4.344 1 98.5 85 GLY A N 1
ATOM 627 C CA . GLY A 1 85 ? 14.469 18.469 5.375 1 98.5 85 GLY A CA 1
ATOM 628 C C . GLY A 1 85 ? 13.688 17.469 6.211 1 98.5 85 GLY A C 1
ATOM 629 O O . GLY A 1 85 ? 13.148 17.828 7.262 1 98.5 85 GLY A O 1
ATOM 630 N N . ALA A 1 86 ? 13.602 16.25 5.793 1 98.88 86 ALA A N 1
ATOM 631 C CA . ALA A 1 86 ? 12.93 15.227 6.578 1 98.88 86 ALA A CA 1
ATOM 632 C C . ALA A 1 86 ? 13.805 14.758 7.734 1 98.88 86 ALA A C 1
ATOM 634 O O . ALA A 1 86 ? 15.039 14.742 7.625 1 98.88 86 ALA A O 1
ATOM 635 N N . ILE A 1 87 ? 13.195 14.414 8.805 1 98.94 87 ILE A N 1
ATOM 636 C CA . ILE A 1 87 ? 13.859 13.852 9.977 1 98.94 87 ILE A CA 1
ATOM 637 C C . ILE A 1 87 ? 13.172 12.547 10.375 1 98.94 87 ILE A C 1
ATOM 639 O O . ILE A 1 87 ? 11.992 12.555 10.75 1 98.94 87 ILE A O 1
ATOM 643 N N . LEU A 1 88 ? 13.828 11.453 10.234 1 98.94 88 LEU A N 1
ATOM 644 C CA . LEU A 1 88 ? 13.367 10.164 10.727 1 98.94 88 LEU A CA 1
ATOM 645 C C . LEU A 1 88 ? 14.078 9.781 12.023 1 98.94 88 LEU A C 1
ATOM 647 O O . LEU A 1 88 ? 15.305 9.68 12.055 1 98.94 88 LEU A O 1
ATOM 651 N N . GLU A 1 89 ? 13.336 9.609 13.062 1 98.88 89 GLU A N 1
ATOM 652 C CA . GLU A 1 89 ? 13.922 9.164 14.32 1 98.88 89 GLU A CA 1
ATOM 653 C C . GLU A 1 89 ? 14.344 7.699 14.25 1 98.88 89 GLU A C 1
ATOM 655 O O . GLU A 1 89 ? 14.273 7.078 13.188 1 98.88 89 GLU A O 1
ATOM 660 N N . ASN A 1 90 ? 14.875 7.219 15.398 1 98.88 90 ASN A N 1
ATOM 661 C CA . ASN A 1 90 ? 15.469 5.887 15.422 1 98.88 90 ASN A CA 1
ATOM 662 C C . ASN A 1 90 ? 14.445 4.809 15.07 1 98.88 90 ASN A C 1
ATOM 664 O O . ASN A 1 90 ? 13.281 4.91 15.453 1 98.88 90 ASN A O 1
ATOM 668 N N . ASP A 1 91 ? 14.875 3.822 14.289 1 98.69 91 ASP A N 1
ATOM 669 C CA . ASP A 1 91 ? 14.164 2.568 14.062 1 98.69 91 ASP A CA 1
ATOM 670 C C . ASP A 1 91 ? 12.883 2.803 13.258 1 98.69 91 ASP A C 1
ATOM 672 O O . ASP A 1 91 ? 11.914 2.059 13.398 1 98.69 91 ASP A O 1
ATOM 676 N N . VAL A 1 92 ? 12.859 3.889 12.508 1 98.88 92 VAL A N 1
ATOM 677 C CA . VAL A 1 92 ? 11.773 4.066 11.547 1 98.88 92 VAL A CA 1
ATOM 678 C C . VAL A 1 92 ? 11.953 3.094 10.383 1 98.88 92 VAL A C 1
ATOM 680 O O . VAL A 1 92 ? 13.07 2.895 9.898 1 98.88 92 VAL A O 1
ATOM 683 N N . PHE A 1 93 ? 10.844 2.488 10.016 1 98.81 93 PHE A N 1
ATOM 684 C CA . PHE A 1 93 ? 10.82 1.592 8.859 1 98.81 93 PHE A CA 1
ATOM 685 C C . PHE A 1 93 ? 10.062 2.219 7.703 1 98.81 93 PHE A C 1
ATOM 687 O O . PHE A 1 93 ? 8.852 2.443 7.797 1 98.81 93 PHE A O 1
ATOM 694 N N . VAL A 1 94 ? 10.75 2.498 6.617 1 98.94 94 VAL A N 1
ATOM 695 C CA . VAL A 1 94 ? 10.133 2.984 5.391 1 98.94 94 VAL A CA 1
ATOM 696 C C . VAL A 1 94 ? 10.102 1.865 4.352 1 98.94 94 VAL A C 1
ATOM 698 O O . VAL A 1 94 ? 11.148 1.394 3.902 1 98.94 94 VAL A O 1
ATOM 701 N N . ALA A 1 95 ? 8.906 1.498 3.949 1 98.75 95 ALA A N 1
ATOM 702 C CA . ALA A 1 95 ? 8.766 0.373 3.029 1 98.75 95 ALA A CA 1
ATOM 703 C C . ALA A 1 95 ? 8.938 0.822 1.582 1 98.75 95 ALA A C 1
ATOM 705 O O . ALA A 1 95 ? 9.18 2.002 1.316 1 98.75 95 ALA A O 1
ATOM 706 N N . ASP A 1 96 ? 8.883 -0.176 0.692 1 98.88 96 ASP A N 1
ATOM 707 C CA . ASP A 1 96 ? 9.211 0.018 -0.716 1 98.88 96 ASP A CA 1
ATOM 708 C C . ASP A 1 96 ? 8.312 1.077 -1.352 1 98.88 96 ASP A C 1
ATOM 710 O O . ASP A 1 96 ? 7.117 1.136 -1.067 1 98.88 96 ASP A O 1
ATOM 714 N N . LEU A 1 97 ? 8.875 1.92 -2.186 1 98.88 97 LEU A N 1
ATOM 715 C CA . LEU A 1 97 ? 8.18 2.838 -3.082 1 98.88 97 LEU A CA 1
ATOM 716 C C . LEU A 1 97 ? 7.574 4 -2.305 1 98.88 97 LEU A C 1
ATOM 718 O O . LEU A 1 97 ? 6.883 4.848 -2.881 1 98.88 97 LEU A O 1
ATOM 722 N N . ALA A 1 98 ? 7.773 4.109 -0.981 1 98.94 98 ALA A N 1
ATOM 723 C CA . ALA A 1 98 ? 7.227 5.219 -0.202 1 98.94 98 ALA A CA 1
ATOM 724 C C . ALA A 1 98 ? 7.953 6.52 -0.522 1 98.94 98 ALA A C 1
ATOM 726 O O . ALA A 1 98 ? 9.094 6.504 -0.997 1 98.94 98 ALA A O 1
ATOM 727 N N . THR A 1 99 ? 7.277 7.625 -0.292 1 98.94 99 THR A N 1
ATOM 728 C CA . THR A 1 99 ? 7.863 8.953 -0.455 1 98.94 99 THR A CA 1
ATOM 729 C C . THR A 1 99 ? 7.598 9.82 0.774 1 98.94 99 THR A C 1
ATOM 731 O O . THR A 1 99 ? 6.473 9.867 1.275 1 98.94 99 THR A O 1
ATOM 734 N N . ILE A 1 100 ? 8.602 10.406 1.284 1 98.94 100 ILE A N 1
ATOM 735 C CA . ILE A 1 100 ? 8.523 11.328 2.41 1 98.94 100 ILE A CA 1
ATOM 736 C C . ILE A 1 100 ? 9.062 12.695 1.994 1 98.94 100 ILE A C 1
ATOM 738 O O . ILE A 1 100 ? 10.258 12.844 1.72 1 98.94 100 ILE A O 1
ATOM 742 N N . ARG A 1 101 ? 8.203 13.641 1.946 1 98.75 101 ARG A N 1
ATOM 743 C CA . ARG A 1 101 ? 8.539 14.953 1.409 1 98.75 101 ARG A CA 1
ATOM 744 C C . ARG A 1 101 ? 9.289 15.789 2.439 1 98.75 101 ARG A C 1
ATOM 746 O O . ARG A 1 101 ? 9.656 15.289 3.506 1 98.75 101 ARG A O 1
ATOM 753 N N . GLU A 1 102 ? 9.586 17.047 2.084 1 98.38 102 GLU A N 1
ATOM 754 C CA . GLU A 1 102 ? 10.414 17.938 2.904 1 98.38 102 GLU A CA 1
ATOM 755 C C . GLU A 1 102 ? 9.656 18.406 4.145 1 98.38 102 GLU A C 1
ATOM 757 O O . GLU A 1 102 ? 8.43 18.516 4.121 1 98.38 102 GLU A O 1
ATOM 762 N N . ARG A 1 103 ? 10.398 18.641 5.266 1 98.19 103 ARG A N 1
ATOM 763 C CA . ARG A 1 103 ? 9.898 19.156 6.535 1 98.19 103 ARG A CA 1
ATOM 764 C C . ARG A 1 103 ? 8.891 18.203 7.164 1 98.19 103 ARG A C 1
ATOM 766 O O . ARG A 1 103 ? 7.871 18.625 7.699 1 98.19 103 ARG A O 1
ATOM 773 N N . VAL A 1 104 ? 9.148 16.969 6.965 1 98.94 104 VAL A N 1
ATOM 774 C CA . VAL A 1 104 ? 8.406 15.906 7.625 1 98.94 104 VAL A CA 1
ATOM 775 C C . VAL A 1 104 ? 9.242 15.312 8.758 1 98.94 104 VAL A C 1
ATOM 777 O O . VAL A 1 104 ? 10.438 15.086 8.594 1 98.94 104 VAL A O 1
ATOM 780 N N . THR A 1 105 ? 8.656 15.148 9.898 1 98.94 105 THR A N 1
ATOM 781 C CA . THR A 1 105 ? 9.273 14.391 10.984 1 98.94 105 THR A CA 1
ATOM 782 C C . THR A 1 105 ? 8.508 13.102 11.242 1 98.94 105 THR A C 1
ATOM 784 O O . THR A 1 105 ? 7.273 13.102 11.297 1 98.94 105 THR A O 1
ATOM 787 N N . VAL A 1 106 ? 9.203 12.016 11.344 1 98.94 106 VAL A N 1
ATOM 788 C CA . VAL A 1 106 ? 8.625 10.711 11.656 1 98.94 106 VAL A CA 1
ATOM 789 C C . VAL A 1 106 ? 9.242 10.172 12.945 1 98.94 106 VAL A C 1
ATOM 791 O O . VAL A 1 106 ? 10.461 10.008 13.031 1 98.94 106 VAL A O 1
ATOM 794 N N . GLY A 1 107 ? 8.43 9.836 13.859 1 98.94 107 GLY A N 1
ATOM 795 C CA . GLY A 1 107 ? 8.875 9.445 15.188 1 98.94 107 GLY A CA 1
ATOM 796 C C . GLY A 1 107 ? 9.375 8.016 15.242 1 98.94 107 GLY A C 1
ATOM 797 O O . GLY A 1 107 ? 9.086 7.211 14.359 1 98.94 107 GLY A O 1
ATOM 798 N N . GLU A 1 108 ? 10.008 7.746 16.344 1 98.75 108 GLU A N 1
ATOM 799 C CA . GLU A 1 108 ? 10.719 6.492 16.562 1 98.75 108 GLU A CA 1
ATOM 800 C C . GLU A 1 108 ? 9.797 5.289 16.359 1 98.75 108 GLU A C 1
ATOM 802 O O . GLU A 1 108 ? 8.648 5.301 16.797 1 98.75 108 GLU A O 1
ATOM 807 N N . ARG A 1 109 ? 10.32 4.266 15.609 1 98.44 109 ARG A N 1
ATOM 808 C CA . ARG A 1 109 ? 9.711 2.945 15.477 1 98.44 109 ARG A CA 1
ATOM 809 C C . ARG A 1 109 ? 8.43 3.012 14.648 1 98.44 109 ARG A C 1
ATOM 811 O O . ARG A 1 109 ? 7.645 2.061 14.633 1 98.44 109 ARG A O 1
ATOM 818 N N . THR A 1 110 ? 8.172 4.121 14.008 1 98.75 110 THR A N 1
ATOM 819 C CA . THR A 1 110 ? 7.039 4.223 13.094 1 98.75 110 THR A CA 1
ATOM 820 C C . THR A 1 110 ? 7.309 3.447 11.812 1 98.75 110 THR A C 1
ATOM 822 O O . THR A 1 110 ? 8.438 3.434 11.312 1 98.75 110 THR A O 1
ATOM 825 N N . ILE A 1 111 ? 6.27 2.785 11.344 1 98.75 111 ILE A N 1
ATOM 826 C CA . ILE A 1 111 ? 6.316 2.064 10.078 1 98.75 111 ILE A CA 1
ATOM 827 C C . ILE A 1 111 ? 5.59 2.867 9 1 98.75 111 ILE A C 1
ATOM 829 O O . ILE A 1 111 ? 4.398 3.164 9.141 1 98.75 111 ILE A O 1
ATOM 833 N N . VAL A 1 112 ? 6.309 3.244 7.973 1 98.88 112 VAL A N 1
ATOM 834 C CA . VAL A 1 112 ? 5.746 3.818 6.758 1 98.88 112 VAL A CA 1
ATOM 835 C C . VAL A 1 112 ? 5.637 2.742 5.68 1 98.88 112 VAL A C 1
ATOM 837 O O . VAL A 1 112 ? 6.648 2.33 5.105 1 98.88 112 VAL A O 1
ATOM 840 N N . GLY A 1 113 ? 4.453 2.355 5.371 1 98.62 113 GLY A N 1
ATOM 841 C CA . GLY A 1 113 ? 4.219 1.187 4.539 1 98.62 113 GLY A CA 1
ATOM 842 C C . GLY A 1 113 ? 4.516 1.428 3.072 1 98.62 113 GLY A C 1
ATOM 843 O O . GLY A 1 113 ? 4.926 2.525 2.689 1 98.62 113 GLY A O 1
ATOM 844 N N . ARG A 1 114 ? 4.301 0.361 2.297 1 98.69 114 ARG A N 1
ATOM 845 C CA . ARG A 1 114 ? 4.598 0.375 0.869 1 98.69 114 ARG A CA 1
ATOM 846 C C . ARG A 1 114 ? 3.783 1.448 0.152 1 98.69 114 ARG A C 1
ATOM 848 O O . ARG A 1 114 ? 2.562 1.514 0.304 1 98.69 114 ARG A O 1
ATOM 855 N N . GLY A 1 115 ? 4.5 2.307 -0.586 1 98.88 115 GLY A N 1
ATOM 856 C CA . GLY A 1 115 ? 3.84 3.252 -1.474 1 98.88 115 GLY A CA 1
ATOM 857 C C . GLY A 1 115 ? 3.182 4.402 -0.737 1 98.88 115 GLY A C 1
ATOM 858 O O . GLY A 1 115 ? 2.451 5.195 -1.337 1 98.88 115 GLY A O 1
ATOM 859 N N . VAL A 1 116 ? 3.371 4.469 0.548 1 98.94 116 VAL A N 1
ATOM 860 C CA . VAL A 1 116 ? 2.812 5.574 1.318 1 98.94 116 VAL A CA 1
ATOM 861 C C . VAL A 1 116 ? 3.418 6.895 0.843 1 98.94 116 VAL A C 1
ATOM 863 O O . VAL A 1 116 ? 4.621 6.973 0.577 1 98.94 116 VAL A O 1
ATOM 866 N N . ALA A 1 117 ? 2.557 7.895 0.756 1 98.94 117 ALA A N 1
ATOM 867 C CA . ALA A 1 117 ? 3.004 9.25 0.465 1 98.94 117 ALA A CA 1
ATOM 868 C C . ALA A 1 117 ? 2.744 10.18 1.648 1 98.94 117 ALA A C 1
ATOM 870 O O . ALA A 1 117 ? 1.597 10.359 2.064 1 98.94 117 ALA A O 1
ATOM 871 N N . ILE A 1 118 ? 3.768 10.719 2.227 1 98.94 118 ILE A N 1
ATOM 872 C CA . ILE A 1 118 ? 3.662 11.766 3.242 1 98.94 118 ILE A CA 1
ATOM 873 C C . ILE A 1 118 ? 4.082 13.109 2.646 1 98.94 118 ILE A C 1
ATOM 875 O O . ILE A 1 118 ? 5.254 13.305 2.309 1 98.94 118 ILE A O 1
ATOM 879 N N . GLU A 1 119 ? 3.15 13.977 2.539 1 98.75 119 GLU A N 1
ATOM 880 C CA . GLU A 1 119 ? 3.416 15.281 1.932 1 98.75 119 GLU A CA 1
ATOM 881 C C . GLU A 1 119 ? 4.137 16.203 2.906 1 98.75 119 GLU A C 1
ATOM 883 O O . GLU A 1 119 ? 4.363 15.844 4.062 1 98.75 119 GLU A O 1
ATOM 888 N N . ASN A 1 120 ? 4.492 17.375 2.408 1 97.94 120 ASN A N 1
ATOM 889 C CA . ASN A 1 120 ? 5.359 18.266 3.164 1 97.94 120 ASN A CA 1
ATOM 890 C C . ASN A 1 120 ? 4.676 18.781 4.43 1 97.94 120 ASN A C 1
ATOM 892 O O . ASN A 1 120 ? 3.447 18.828 4.5 1 97.94 120 ASN A O 1
ATOM 896 N N . ASP A 1 121 ? 5.434 19.125 5.43 1 97.94 121 ASP A N 1
ATOM 897 C CA . ASP A 1 121 ? 4.996 19.828 6.641 1 97.94 121 ASP A CA 1
ATOM 898 C C . ASP A 1 121 ? 4.055 18.953 7.465 1 97.94 121 ASP A C 1
ATOM 900 O O . ASP A 1 121 ? 3.016 19.422 7.934 1 97.94 121 ASP A O 1
ATOM 904 N N . CYS A 1 122 ? 4.406 17.703 7.543 1 98.88 122 CYS A N 1
ATOM 905 C CA . CYS A 1 122 ? 3.676 16.766 8.391 1 98.88 122 CYS A CA 1
ATOM 906 C C . CYS A 1 122 ? 4.516 16.344 9.594 1 98.88 122 CYS A C 1
ATOM 908 O O . CYS A 1 122 ? 5.746 16.344 9.516 1 98.88 122 CYS A O 1
ATOM 910 N N . THR A 1 123 ? 3.885 16.062 10.656 1 98.94 123 THR A N 1
ATOM 911 C CA . THR A 1 123 ? 4.484 15.406 11.82 1 98.94 123 THR A CA 1
ATOM 912 C C . THR A 1 123 ? 3.789 14.078 12.109 1 98.94 123 THR A C 1
ATOM 914 O O . THR A 1 123 ? 2.576 14.039 12.328 1 98.94 123 THR A O 1
ATOM 917 N N . ILE A 1 124 ? 4.531 13.039 12.086 1 98.94 124 ILE A N 1
ATOM 918 C CA . ILE A 1 124 ? 4.055 11.711 12.445 1 98.94 124 ILE A CA 1
ATOM 919 C C . ILE A 1 124 ? 4.719 11.258 13.742 1 98.94 124 ILE A C 1
ATOM 921 O O . ILE A 1 124 ? 5.945 11.281 13.859 1 98.94 124 ILE A O 1
ATOM 925 N N . GLY A 1 125 ? 4 10.875 14.672 1 98.94 125 GLY A N 1
ATOM 926 C CA . GLY A 1 125 ? 4.504 10.492 15.977 1 98.94 125 GLY A CA 1
ATOM 927 C C . GLY A 1 125 ? 5.199 9.141 15.984 1 98.94 125 GLY A C 1
ATOM 928 O O . GLY A 1 125 ? 5.625 8.656 14.93 1 98.94 125 GLY A O 1
ATOM 929 N N . ARG A 1 126 ? 5.359 8.648 17.25 1 98.75 126 ARG A N 1
ATOM 930 C CA . ARG A 1 126 ? 6.098 7.41 17.469 1 98.75 126 ARG A CA 1
ATOM 931 C C . ARG A 1 126 ? 5.176 6.199 17.375 1 98.75 126 ARG A C 1
ATOM 933 O O . ARG A 1 126 ? 3.994 6.281 17.719 1 98.75 126 ARG A O 1
ATOM 940 N N . LYS A 1 127 ? 5.793 5.102 16.875 1 98 127 LYS A N 1
ATOM 941 C CA . LYS A 1 127 ? 5.133 3.799 16.875 1 98 127 LYS A CA 1
ATOM 942 C C . LYS A 1 127 ? 3.805 3.852 16.125 1 98 127 LYS A C 1
ATOM 944 O O . LYS A 1 127 ? 2.809 3.283 16.578 1 98 127 LYS A O 1
ATOM 949 N N . CYS A 1 128 ? 3.748 4.625 15.102 1 98.69 128 CYS A N 1
ATOM 950 C CA . CYS A 1 128 ? 2.617 4.625 14.188 1 98.69 128 CYS A CA 1
ATOM 951 C C . CYS A 1 128 ? 2.781 3.553 13.117 1 98.69 128 CYS A C 1
ATOM 953 O O . CYS A 1 128 ? 3.887 3.053 12.898 1 98.69 128 CYS A O 1
ATOM 955 N N . LYS A 1 129 ? 1.729 3.162 12.57 1 98.38 129 LYS A N 1
ATOM 956 C CA . LYS A 1 129 ? 1.701 2.277 11.414 1 98.38 129 LYS A CA 1
ATOM 957 C C . LYS A 1 129 ? 0.862 2.877 10.289 1 98.38 129 LYS A C 1
ATOM 959 O O . LYS A 1 129 ? -0.36 2.98 10.406 1 98.38 129 LYS A O 1
ATOM 964 N N . LEU A 1 130 ? 1.509 3.326 9.242 1 98.88 130 LEU A N 1
ATOM 965 C CA . LEU A 1 130 ? 0.868 3.787 8.016 1 98.88 130 LEU A CA 1
ATOM 966 C C . LEU A 1 130 ? 0.904 2.705 6.941 1 98.88 130 LEU A C 1
ATOM 968 O O . LEU A 1 130 ? 1.966 2.406 6.391 1 98.88 130 LEU A O 1
ATOM 972 N N . GLU A 1 131 ? -0.225 2.182 6.598 1 98.69 131 GLU A N 1
ATOM 973 C CA . GLU A 1 131 ? -0.268 0.983 5.766 1 98.69 131 GLU A CA 1
ATOM 974 C C . GLU A 1 131 ? -0.239 1.34 4.281 1 98.69 131 GLU A C 1
ATOM 976 O O . GLU A 1 131 ? -0.278 2.518 3.92 1 98.69 131 GLU A O 1
ATOM 981 N N . THR A 1 132 ? -0.162 0.347 3.498 1 98.81 132 THR A N 1
ATOM 982 C CA . THR A 1 132 ? 0.133 0.412 2.072 1 98.81 132 THR A CA 1
ATOM 983 C C . THR A 1 132 ? -0.722 1.476 1.39 1 98.81 132 THR A C 1
ATOM 985 O O . THR A 1 132 ? -1.946 1.482 1.534 1 98.81 132 THR A O 1
ATOM 988 N N . ASN A 1 133 ? -0.057 2.418 0.673 1 98.94 133 ASN A N 1
ATOM 989 C CA . ASN A 1 133 ? -0.636 3.344 -0.296 1 98.94 133 ASN A CA 1
ATOM 990 C C . ASN A 1 133 ? -1.552 4.359 0.378 1 98.94 133 ASN A C 1
ATOM 992 O O . ASN A 1 133 ? -2.398 4.969 -0.278 1 98.94 133 ASN A O 1
ATOM 996 N N . CYS A 1 134 ? -1.503 4.504 1.723 1 98.88 134 CYS A N 1
ATOM 997 C CA . CYS A 1 134 ? -2.266 5.625 2.266 1 98.88 134 CYS A CA 1
ATOM 998 C C . CYS A 1 134 ? -1.591 6.949 1.938 1 98.88 134 CYS A C 1
ATOM 1000 O O . CYS A 1 134 ? -0.41 6.984 1.589 1 98.88 134 CYS A O 1
ATOM 1002 N N . TYR A 1 135 ? -2.346 7.918 1.943 1 98.94 135 TYR A N 1
ATOM 1003 C CA . TYR A 1 135 ? -1.913 9.258 1.575 1 98.94 135 TYR A CA 1
ATOM 1004 C C . TYR A 1 135 ? -2.1 10.227 2.736 1 98.94 135 TYR A C 1
ATOM 1006 O O . TYR A 1 135 ? -3.227 10.477 3.172 1 98.94 135 TYR A O 1
ATOM 1014 N N . ILE A 1 136 ? -1.025 10.805 3.268 1 99 136 ILE A N 1
ATOM 1015 C CA . ILE A 1 136 ? -1.057 11.836 4.297 1 99 136 ILE A CA 1
ATOM 1016 C C . ILE A 1 136 ? -0.787 13.203 3.664 1 99 136 ILE A C 1
ATOM 1018 O O . ILE A 1 136 ? 0.345 13.5 3.277 1 99 136 ILE A O 1
ATOM 1022 N N . THR A 1 137 ? -1.805 13.984 3.604 1 98.88 137 THR A N 1
ATOM 1023 C CA . THR A 1 137 ? -1.713 15.273 2.916 1 98.88 137 THR A CA 1
ATOM 1024 C C . THR A 1 137 ? -0.868 16.25 3.719 1 98.88 137 THR A C 1
ATOM 1026 O O . THR A 1 137 ? -0.625 16.047 4.91 1 98.88 137 THR A O 1
ATOM 1029 N N . ALA A 1 138 ? -0.485 17.328 3.084 1 98.38 138 ALA A N 1
ATOM 1030 C CA . ALA A 1 138 ? 0.352 18.344 3.727 1 98.38 138 ALA A CA 1
ATOM 1031 C C . ALA A 1 138 ? -0.343 18.938 4.949 1 98.38 138 ALA A C 1
ATOM 1033 O O . ALA A 1 138 ? -1.574 18.984 5.008 1 98.38 138 ALA A O 1
ATOM 1034 N N . TYR A 1 139 ? 0.464 19.328 5.883 1 98.31 139 TYR A N 1
ATOM 1035 C CA . TYR A 1 139 ? 0.039 20.031 7.09 1 98.31 139 TYR A CA 1
ATOM 1036 C C . TYR A 1 139 ? -0.76 19.109 8 1 98.31 139 TYR A C 1
ATOM 1038 O O . TYR A 1 139 ? -1.667 19.562 8.711 1 98.31 139 TYR A O 1
ATOM 1046 N N . SER A 1 140 ? -0.492 17.875 7.965 1 98.94 140 SER A N 1
ATOM 1047 C CA . SER A 1 140 ? -1.139 16.906 8.852 1 98.94 140 SER A CA 1
ATOM 1048 C C . SER A 1 140 ? -0.284 16.625 10.078 1 98.94 140 SER A C 1
ATOM 1050 O O . SER A 1 140 ? 0.944 16.719 10.023 1 98.94 140 SER A O 1
ATOM 1052 N N . ASN A 1 141 ? -0.936 16.297 11.164 1 98.94 141 ASN A N 1
ATOM 1053 C CA . ASN A 1 141 ? -0.292 15.961 12.43 1 98.94 141 ASN A CA 1
ATOM 1054 C C . ASN A 1 141 ? -0.861 14.68 13.023 1 98.94 141 ASN A C 1
ATOM 1056 O O . ASN A 1 141 ? -2.029 14.633 13.414 1 98.94 141 ASN A O 1
ATOM 1060 N N . LEU A 1 142 ? -0.091 13.688 13.055 1 99 142 LEU A N 1
ATOM 1061 C CA . LEU A 1 142 ? -0.455 12.422 13.688 1 99 142 LEU A CA 1
ATOM 1062 C C . LEU A 1 142 ? 0.32 12.227 14.984 1 99 142 LEU A C 1
ATOM 1064 O O . LEU A 1 142 ? 1.549 12.312 15 1 99 142 LEU A O 1
ATOM 1068 N N . GLY A 1 143 ? -0.377 11.969 16.062 1 98.94 143 GLY A N 1
ATOM 1069 C CA . GLY A 1 143 ? 0.246 11.68 17.344 1 98.94 143 GLY A CA 1
ATOM 1070 C C . GLY A 1 143 ? 0.912 10.312 17.375 1 98.94 143 GLY A C 1
ATOM 1071 O O . GLY A 1 143 ? 1.428 9.836 16.359 1 98.94 143 GLY A O 1
ATOM 1072 N N . ASN A 1 144 ? 1.002 9.766 18.609 1 98.81 144 ASN A 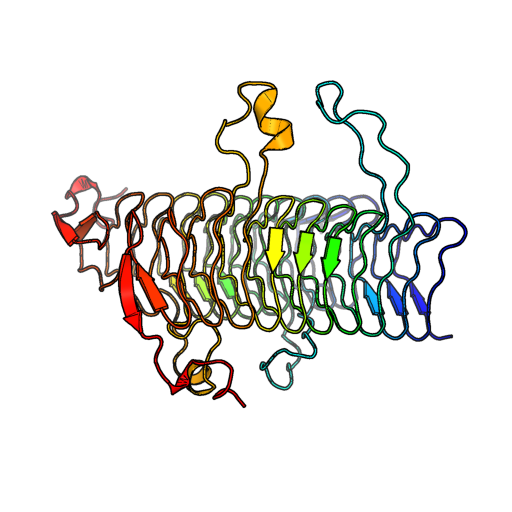N 1
ATOM 1073 C CA . ASN A 1 144 ? 1.68 8.484 18.812 1 98.81 144 ASN A CA 1
ATOM 1074 C C . ASN A 1 144 ? 0.707 7.316 18.703 1 98.81 144 ASN A C 1
ATOM 1076 O O . ASN A 1 144 ? -0.476 7.457 19.016 1 98.81 144 ASN A O 1
ATOM 1080 N N . TYR A 1 145 ? 1.229 6.137 18.219 1 98.38 145 TYR A N 1
ATOM 1081 C CA . TYR A 1 145 ? 0.468 4.895 18.156 1 98.38 145 TYR A CA 1
ATOM 1082 C C . TYR A 1 145 ? -0.745 5.039 17.234 1 98.38 145 TYR A C 1
ATOM 1084 O O . TYR A 1 145 ? -1.802 4.461 17.5 1 98.38 145 TYR A O 1
ATOM 1092 N N . VAL A 1 146 ? -0.636 5.848 16.281 1 98.88 146 VAL A N 1
ATOM 1093 C CA . VAL A 1 146 ? -1.7 6.039 15.297 1 98.88 146 VAL A CA 1
ATOM 1094 C C . VAL A 1 146 ? -1.634 4.938 14.234 1 98.88 146 VAL A C 1
ATOM 1096 O O . VAL A 1 146 ? -0.545 4.535 13.82 1 98.88 146 VAL A O 1
ATOM 1099 N N . PHE A 1 147 ? -2.793 4.426 13.914 1 98.75 147 PHE A N 1
ATOM 1100 C CA . PHE A 1 147 ? -2.904 3.453 12.836 1 98.75 147 PHE A CA 1
ATOM 1101 C C . PHE A 1 147 ? -3.68 4.031 11.664 1 98.75 147 PHE A C 1
ATOM 1103 O O . PHE A 1 147 ? -4.801 4.52 11.828 1 98.75 147 PHE A O 1
ATOM 1110 N N . VAL A 1 148 ? -3.082 4.027 10.445 1 98.94 148 VAL A N 1
ATOM 1111 C CA . VAL A 1 148 ? -3.738 4.41 9.203 1 98.94 148 VAL A CA 1
ATOM 1112 C C . VAL A 1 148 ? -3.754 3.225 8.242 1 98.94 148 VAL A C 1
ATOM 1114 O O . VAL A 1 148 ? -2.703 2.791 7.762 1 98.94 148 VAL A O 1
ATOM 1117 N N . ALA A 1 149 ? -4.922 2.729 7.93 1 98.88 149 ALA A N 1
ATOM 1118 C CA . ALA A 1 149 ? -5.086 1.518 7.129 1 98.88 149 ALA A CA 1
ATOM 1119 C C . ALA A 1 149 ? -4.773 1.786 5.66 1 98.88 149 ALA A C 1
ATOM 1121 O O . ALA A 1 149 ? -4.488 2.924 5.277 1 98.88 149 ALA A O 1
ATOM 1122 N N . PRO A 1 150 ? -4.738 0.706 4.848 1 98.88 150 PRO A N 1
ATOM 1123 C CA . PRO A 1 150 ? -4.355 0.863 3.443 1 98.88 150 PRO A CA 1
ATOM 1124 C C . PRO A 1 150 ? -5.297 1.79 2.676 1 98.88 150 PRO A C 1
ATOM 1126 O O . PRO A 1 150 ? -6.512 1.748 2.881 1 98.88 150 PRO A O 1
ATOM 1129 N N . CYS A 1 151 ? -4.688 2.67 1.816 1 98.94 151 CYS A N 1
ATOM 1130 C CA . CYS A 1 151 ? -5.359 3.451 0.783 1 98.94 151 CYS A CA 1
ATOM 1131 C C . CYS A 1 151 ? -6.254 4.52 1.4 1 98.94 151 CYS A C 1
ATOM 1133 O O . CYS A 1 151 ? -7.191 4.996 0.759 1 98.94 151 CYS A O 1
ATOM 1135 N N . VAL A 1 152 ? -6.051 4.867 2.697 1 98.94 152 VAL A N 1
ATOM 1136 C CA . VAL A 1 152 ? -6.676 6.051 3.283 1 98.94 152 VAL A CA 1
ATOM 1137 C C . VAL A 1 152 ? -6.238 7.297 2.516 1 98.94 152 VAL A C 1
ATOM 1139 O O . VAL A 1 152 ? -5.086 7.395 2.086 1 98.94 152 VAL A O 1
ATOM 1142 N N . VAL A 1 153 ? -7.176 8.227 2.352 1 98.94 153 VAL A N 1
ATOM 1143 C CA . VAL A 1 153 ? -6.863 9.492 1.708 1 98.94 153 VAL A CA 1
ATOM 1144 C C . VAL A 1 153 ? -7.215 10.648 2.643 1 98.94 153 VAL A C 1
ATOM 1146 O O . VAL A 1 153 ? -8.375 10.805 3.041 1 98.94 153 VAL A O 1
ATOM 1149 N N . THR A 1 154 ? -6.27 11.461 3.018 1 98.94 154 THR A N 1
ATOM 1150 C CA . THR A 1 154 ? -6.535 12.695 3.754 1 98.94 154 THR A CA 1
ATOM 1151 C C . THR A 1 154 ? -6.477 13.906 2.824 1 98.94 154 THR A C 1
ATOM 1153 O O . THR A 1 154 ? -5.852 13.844 1.764 1 98.94 154 THR A O 1
ATOM 1156 N N . SER A 1 155 ? -7.172 14.977 3.164 1 98.56 155 SER A N 1
ATOM 1157 C CA . SER A 1 155 ? -7.215 16.188 2.336 1 98.56 155 SER A CA 1
ATOM 1158 C C . SER A 1 155 ? -6.934 17.438 3.162 1 98.56 155 SER A C 1
ATOM 1160 O O . SER A 1 155 ? -6.984 17.391 4.395 1 98.56 155 SER A O 1
ATOM 1162 N N . ASN A 1 156 ? -6.598 18.531 2.42 1 97.94 156 ASN A N 1
ATOM 1163 C CA . ASN A 1 156 ? -6.191 19.703 3.174 1 97.94 156 ASN A CA 1
ATOM 1164 C C . ASN A 1 156 ? -6.781 20.984 2.576 1 97.94 156 ASN A C 1
ATOM 1166 O O . ASN A 1 156 ? -6.555 22.078 3.094 1 97.94 156 ASN A O 1
ATOM 1170 N N . ASP A 1 157 ? -7.547 20.906 1.499 1 96.31 157 ASP A N 1
ATOM 1171 C CA . ASP A 1 157 ? -8.008 22.094 0.8 1 96.31 157 ASP A CA 1
ATOM 1172 C C . ASP A 1 157 ? -9.5 22.016 0.499 1 96.31 157 ASP A C 1
ATOM 1174 O O . ASP A 1 157 ? -9.914 21.375 -0.461 1 96.31 157 ASP A O 1
ATOM 1178 N N . ASN A 1 158 ? -10.258 22.828 1.156 1 92.38 158 ASN A N 1
ATOM 1179 C CA . ASN A 1 158 ? -11.703 22.844 0.96 1 92.38 158 ASN A CA 1
ATOM 1180 C C . ASN A 1 158 ? -12.086 23.609 -0.301 1 92.38 158 ASN A C 1
ATOM 1182 O O . ASN A 1 158 ? -13.219 23.516 -0.771 1 92.38 158 ASN A O 1
ATOM 1186 N N . TYR A 1 159 ? -11.117 24.297 -0.824 1 91.56 159 TYR A N 1
ATOM 1187 C CA . TYR A 1 159 ? -11.43 25.141 -1.968 1 91.56 159 TYR A CA 1
ATOM 1188 C C . TYR A 1 159 ? -11.102 24.438 -3.277 1 91.56 159 TYR A C 1
ATOM 1190 O O . TYR A 1 159 ? -11.445 24.922 -4.355 1 91.56 159 TYR A O 1
ATOM 1198 N N . MET A 1 160 ? -10.445 23.453 -3.18 1 92.38 160 MET A N 1
ATOM 1199 C CA . MET A 1 160 ? -10.078 22.641 -4.336 1 92.38 160 MET A CA 1
ATOM 1200 C C . MET A 1 160 ? -9.406 23.484 -5.406 1 92.38 160 MET A C 1
ATOM 1202 O O . MET A 1 160 ? -9.828 23.484 -6.566 1 92.38 160 MET A O 1
ATOM 1206 N N . ALA A 1 161 ? -8.461 24.188 -4.977 1 87.5 161 ALA A N 1
ATOM 1207 C CA . ALA A 1 161 ? -7.508 24.922 -5.805 1 87.5 161 ALA A CA 1
ATOM 1208 C C . ALA A 1 161 ? -8.117 26.203 -6.336 1 87.5 161 ALA A C 1
ATOM 1210 O O . ALA A 1 161 ? -7.555 26.859 -7.223 1 87.5 161 ALA A O 1
ATOM 1211 N N . ARG A 1 162 ? -9.336 26.438 -5.77 1 89.06 162 ARG A N 1
ATOM 1212 C CA . ARG A 1 162 ? -9.93 27.688 -6.211 1 89.06 162 ARG A CA 1
ATOM 1213 C C . ARG A 1 162 ? -9.82 28.766 -5.133 1 89.06 162 ARG A C 1
ATOM 1215 O O . ARG A 1 162 ? -9.969 28.469 -3.943 1 89.06 162 ARG A O 1
ATOM 1222 N N . SER A 1 163 ? -9.641 30.016 -5.5 1 85.38 163 SER A N 1
ATOM 1223 C CA . SER A 1 163 ? -9.555 31.203 -4.652 1 85.38 163 SER A CA 1
ATOM 1224 C C . SER A 1 163 ? -8.234 31.234 -3.885 1 85.38 163 SER A C 1
ATOM 1226 O O . SER A 1 163 ? -7.777 30.203 -3.383 1 85.38 163 SER A O 1
ATOM 1228 N N . LYS A 1 164 ? -7.586 32.375 -3.887 1 84.5 164 LYS A N 1
ATOM 1229 C CA . LYS A 1 164 ? -6.297 32.562 -3.223 1 84.5 164 LYS A CA 1
ATOM 1230 C C . LYS A 1 164 ? -6.441 32.438 -1.707 1 84.5 164 LYS A C 1
ATOM 1232 O O . LYS A 1 164 ? -5.465 32.156 -1.005 1 84.5 164 LYS A O 1
ATOM 1237 N N . GLU A 1 165 ? -7.668 32.625 -1.25 1 85.94 165 GLU A N 1
ATOM 1238 C CA . GLU A 1 165 ? -7.938 32.562 0.183 1 85.94 165 GLU A CA 1
ATOM 1239 C C . GLU A 1 165 ? -7.621 31.188 0.742 1 85.94 165 GLU A C 1
ATOM 1241 O O . GLU A 1 165 ? -7.387 31.031 1.942 1 85.94 165 GLU A O 1
ATOM 1246 N N . ARG A 1 166 ? -7.52 30.266 -0.129 1 85.56 166 ARG A N 1
ATOM 1247 C CA . ARG A 1 166 ? -7.344 28.875 0.293 1 85.56 166 ARG A CA 1
ATOM 1248 C C . ARG A 1 166 ? -5.988 28.672 0.954 1 85.56 166 ARG A C 1
ATOM 1250 O O . ARG A 1 166 ? -5.836 27.812 1.82 1 85.56 166 ARG A O 1
ATOM 1257 N N . PHE A 1 167 ? -5.039 29.391 0.544 1 84.56 167 PHE A N 1
ATOM 1258 C CA . PHE A 1 167 ? -3.672 29.141 0.981 1 84.56 167 PHE A CA 1
ATOM 1259 C C . PHE A 1 167 ? -3.539 29.328 2.486 1 84.56 167 PHE A C 1
ATOM 1261 O O . PHE A 1 167 ? -2.783 28.625 3.146 1 84.56 167 PHE A O 1
ATOM 1268 N N . ASP A 1 168 ? -4.301 30.219 3 1 87.19 168 ASP A N 1
ATOM 1269 C CA . ASP A 1 168 ? -4.25 30.5 4.434 1 87.19 168 ASP A CA 1
ATOM 1270 C C . ASP A 1 168 ? -5.188 29.578 5.207 1 87.19 168 ASP A C 1
ATOM 1272 O O . ASP A 1 168 ? -5.211 29.594 6.438 1 87.19 168 ASP A O 1
ATOM 1276 N N . LYS A 1 169 ? -5.848 28.781 4.43 1 90 169 LYS A N 1
ATOM 1277 C CA . LYS A 1 169 ? -6.879 27.984 5.086 1 90 169 LYS A CA 1
ATOM 1278 C C . LYS A 1 169 ? -6.578 26.5 4.969 1 90 169 LYS A C 1
ATOM 1280 O O . LYS A 1 169 ? -7.316 25.672 5.504 1 90 169 LYS A O 1
ATOM 1285 N N . MET A 1 170 ? -5.504 26.188 4.324 1 94.44 170 MET A N 1
ATOM 1286 C CA . MET A 1 170 ? -5.152 24.781 4.172 1 94.44 170 MET A CA 1
ATOM 1287 C C . MET A 1 170 ? -4.824 24.156 5.52 1 94.44 170 MET A C 1
ATOM 1289 O O . MET A 1 170 ? -4.043 24.703 6.293 1 94.44 170 MET A O 1
ATOM 1293 N N . LYS A 1 171 ? -5.523 23.078 5.742 1 97.06 171 LYS A N 1
ATOM 1294 C CA . LYS A 1 171 ? -5.328 22.359 6.988 1 97.06 171 LYS A CA 1
ATOM 1295 C C . LYS A 1 171 ? -5.445 20.844 6.766 1 97.06 171 LYS A C 1
ATOM 1297 O O . LYS A 1 171 ? -6.445 20.375 6.23 1 97.06 171 LYS A O 1
ATOM 1302 N N . GLY A 1 172 ? -4.434 20.094 7.125 1 98.5 172 GLY A N 1
ATOM 1303 C CA . GLY A 1 172 ? -4.477 18.641 7.02 1 98.5 172 GLY A CA 1
ATOM 1304 C C . GLY A 1 172 ? -5.234 17.984 8.156 1 98.5 172 GLY A C 1
ATOM 1305 O O . GLY A 1 172 ? -6.004 18.641 8.859 1 98.5 172 GLY A O 1
ATOM 1306 N N . VAL A 1 173 ? -5.078 16.719 8.297 1 98.94 173 VAL A N 1
ATOM 1307 C CA . VAL A 1 173 ? -5.762 15.961 9.344 1 98.94 173 VAL A CA 1
ATOM 1308 C C . VAL A 1 173 ? -4.934 15.992 10.625 1 98.94 173 VAL A C 1
ATOM 1310 O O . VAL A 1 173 ? -3.703 16.016 10.578 1 98.94 173 VAL A O 1
ATOM 1313 N N . THR A 1 174 ? -5.57 16.062 11.719 1 98.94 174 THR A N 1
ATOM 1314 C CA . THR A 1 174 ? -4.957 15.844 13.031 1 98.94 174 THR A CA 1
ATOM 1315 C C . THR A 1 174 ? -5.473 14.555 13.656 1 98.94 174 THR A C 1
ATOM 1317 O O . THR A 1 174 ? -6.68 14.391 13.852 1 98.94 174 THR A O 1
ATOM 1320 N N . VAL A 1 175 ? -4.621 13.617 13.898 1 99 175 VAL A N 1
ATOM 1321 C CA . VAL A 1 175 ? -4.973 12.383 14.586 1 99 175 VAL A CA 1
ATOM 1322 C C . VAL A 1 175 ? -4.25 12.312 15.93 1 99 175 VAL A C 1
ATOM 1324 O O . VAL A 1 175 ? -3.02 12.32 15.984 1 99 175 VAL A O 1
ATOM 1327 N N . LYS A 1 176 ? -4.969 12.258 16.969 1 98.94 176 LYS A N 1
ATOM 1328 C CA . LYS A 1 176 ? -4.371 12.203 18.312 1 98.94 176 LYS A CA 1
ATOM 1329 C C . LYS A 1 176 ? -3.934 10.781 18.656 1 98.94 176 LYS A C 1
ATOM 1331 O O . LYS A 1 176 ? -4.164 9.852 17.891 1 98.94 176 LYS A O 1
ATOM 1336 N N . ASP A 1 177 ? -3.314 10.688 19.891 1 98.88 177 ASP A N 1
ATOM 1337 C CA . ASP A 1 177 ? -2.697 9.422 20.297 1 98.88 177 ASP A CA 1
ATOM 1338 C C . ASP A 1 177 ? -3.703 8.281 20.234 1 98.88 177 ASP A C 1
ATOM 1340 O O . ASP A 1 177 ? -4.812 8.391 20.766 1 98.88 177 ASP A O 1
ATOM 1344 N N . GLY A 1 178 ? -3.328 7.219 19.516 1 98.62 178 GLY A N 1
ATOM 1345 C CA . GLY A 1 178 ? -4.133 6.008 19.484 1 98.62 178 GLY A CA 1
ATOM 1346 C C . GLY A 1 178 ? -5.242 6.051 18.453 1 98.62 178 GLY A C 1
ATOM 1347 O O . GLY A 1 178 ? -6.016 5.102 18.328 1 98.62 178 GLY A O 1
ATOM 1348 N N . GLY A 1 179 ? -5.387 7.145 17.734 1 98.88 179 GLY A N 1
ATOM 1349 C CA . GLY A 1 179 ? -6.383 7.23 16.688 1 98.88 179 GLY A CA 1
ATOM 1350 C C . GLY A 1 179 ? -6.172 6.211 15.586 1 98.88 179 GLY A C 1
ATOM 1351 O O . GLY A 1 179 ? -5.035 5.836 15.289 1 98.88 179 GLY A O 1
ATOM 1352 N N . ARG A 1 180 ? -7.262 5.762 14.969 1 98.88 180 ARG A N 1
ATOM 1353 C CA . ARG A 1 180 ? -7.203 4.758 13.914 1 98.88 180 ARG A CA 1
ATOM 1354 C C . ARG A 1 180 ? -8.117 5.133 12.75 1 98.88 180 ARG A C 1
ATOM 1356 O O . ARG A 1 180 ? -9.234 5.613 12.961 1 98.88 180 ARG A O 1
ATOM 1363 N N . ILE A 1 181 ? -7.609 4.977 11.562 1 98.94 181 ILE A N 1
ATOM 1364 C CA . ILE A 1 181 ? -8.391 5.25 10.359 1 98.94 181 ILE A CA 1
ATOM 1365 C C . ILE A 1 181 ? -8.461 3.998 9.492 1 98.94 181 ILE A C 1
ATOM 1367 O O . ILE A 1 181 ? -7.43 3.48 9.055 1 98.94 181 ILE A O 1
ATOM 1371 N N . GLY A 1 182 ? -9.656 3.541 9.18 1 98.81 182 GLY A N 1
ATOM 1372 C CA . GLY A 1 182 ? -9.883 2.297 8.461 1 98.81 182 GLY A CA 1
ATOM 1373 C C . GLY A 1 182 ? -9.602 2.41 6.969 1 98.81 182 GLY A C 1
ATOM 1374 O O . GLY A 1 182 ? -9.531 3.516 6.43 1 98.81 182 GLY A O 1
ATOM 1375 N N . ALA A 1 183 ? -9.547 1.29 6.367 1 98.81 183 ALA A N 1
ATOM 1376 C CA . ALA A 1 183 ? -9.109 1.175 4.98 1 98.81 183 ALA A CA 1
ATOM 1377 C C . ALA A 1 183 ? -9.992 2.012 4.055 1 98.81 183 ALA A C 1
ATOM 1379 O O . ALA A 1 183 ? -11.219 1.995 4.172 1 98.81 183 ALA A O 1
ATOM 1380 N N . ASN A 1 184 ? -9.281 2.779 3.141 1 98.81 184 ASN A N 1
ATOM 1381 C CA . ASN A 1 184 ? -9.914 3.539 2.064 1 98.81 184 ASN A CA 1
ATOM 1382 C C . ASN A 1 184 ? -10.867 4.594 2.611 1 98.81 184 ASN A C 1
ATOM 1384 O O . ASN A 1 184 ? -11.805 5 1.925 1 98.81 184 ASN A O 1
ATOM 1388 N N . ALA A 1 185 ? -10.766 4.996 3.867 1 98.88 185 ALA A N 1
ATOM 1389 C CA . ALA A 1 185 ? -11.523 6.125 4.402 1 98.88 185 ALA A CA 1
ATOM 1390 C C . ALA A 1 185 ? -10.977 7.449 3.877 1 98.88 185 ALA A C 1
ATOM 1392 O O . ALA A 1 185 ? -9.836 7.52 3.416 1 98.88 185 ALA A O 1
ATOM 1393 N N . ILE A 1 186 ? -11.781 8.492 3.939 1 98.88 186 ILE A N 1
ATOM 1394 C CA . ILE A 1 186 ? -11.422 9.828 3.49 1 98.88 186 ILE A CA 1
ATOM 1395 C C . ILE A 1 186 ? -11.656 10.836 4.617 1 98.88 186 ILE A C 1
ATOM 1397 O O . ILE A 1 186 ? -12.703 10.805 5.27 1 98.88 186 ILE A O 1
ATOM 1401 N N . THR A 1 187 ? -10.75 11.633 4.883 1 98.88 187 THR A N 1
ATOM 1402 C CA . THR A 1 187 ? -10.969 12.734 5.809 1 98.88 187 THR A CA 1
ATOM 1403 C C . THR A 1 187 ? -11.031 14.062 5.062 1 98.88 187 THR A C 1
ATOM 1405 O O . THR A 1 187 ? -10.219 14.32 4.176 1 98.88 187 THR A O 1
ATOM 1408 N N . LEU A 1 188 ? -11.969 14.859 5.383 1 98.56 188 LEU A N 1
ATOM 1409 C CA . LEU A 1 188 ? -12.023 16.219 4.84 1 98.56 188 LEU A CA 1
ATOM 1410 C C . LEU A 1 188 ? -10.992 17.109 5.512 1 98.56 188 LEU A C 1
ATOM 1412 O O . LEU A 1 188 ? -10.43 16.75 6.547 1 98.56 188 LEU A O 1
ATOM 1416 N N . PRO A 1 189 ? -10.734 18.266 4.926 1 98.19 189 PRO A N 1
ATOM 1417 C CA . PRO A 1 189 ? -9.711 19.156 5.469 1 98.19 189 PRO A CA 1
ATOM 1418 C C . PRO A 1 189 ? -10.008 19.594 6.902 1 98.19 189 PRO A C 1
ATOM 1420 O O . PRO A 1 189 ? -11.156 19.906 7.227 1 98.19 189 PRO A O 1
ATOM 1423 N N . GLY A 1 190 ? -8.977 19.531 7.73 1 98.31 190 GLY A N 1
ATOM 1424 C CA . GLY A 1 190 ? -9.07 20.125 9.055 1 98.31 190 GLY A CA 1
ATOM 1425 C C . GLY A 1 190 ? -9.695 19.203 10.078 1 98.31 190 GLY A C 1
ATOM 1426 O O . GLY A 1 190 ? -9.898 19.594 11.234 1 98.31 190 GLY A O 1
ATOM 1427 N N . ILE A 1 191 ? -9.953 17.984 9.758 1 98.75 191 ILE A N 1
ATOM 1428 C CA . ILE A 1 191 ? -10.57 17.031 10.664 1 98.75 191 ILE A CA 1
ATOM 1429 C C . ILE A 1 191 ? -9.609 16.703 11.805 1 98.75 191 ILE A C 1
ATOM 1431 O O . ILE A 1 191 ? -8.406 16.531 11.578 1 98.75 191 ILE A O 1
ATOM 1435 N N . THR A 1 192 ? -10.188 16.594 12.969 1 98.94 192 THR A N 1
ATOM 1436 C CA . THR A 1 192 ? -9.453 16.062 14.117 1 98.94 192 THR A CA 1
ATOM 1437 C C . THR A 1 192 ? -10.039 14.734 14.57 1 98.94 192 THR A C 1
ATOM 1439 O O . THR A 1 192 ? -11.25 14.617 14.773 1 98.94 192 THR A O 1
ATOM 1442 N N . ILE A 1 193 ? -9.281 13.727 14.664 1 98.94 193 ILE A N 1
ATOM 1443 C CA . ILE A 1 193 ? -9.617 12.469 15.32 1 98.94 193 ILE A CA 1
ATOM 1444 C C . ILE A 1 193 ? -8.992 12.43 16.719 1 98.94 193 ILE A C 1
ATOM 1446 O O . ILE A 1 193 ? -7.77 12.344 16.844 1 98.94 193 ILE A O 1
ATOM 1450 N N . GLU A 1 194 ? -9.82 12.531 17.703 1 98.94 194 GLU A N 1
ATOM 1451 C CA . GLU A 1 194 ? -9.344 12.617 19.078 1 98.94 194 GLU A CA 1
ATOM 1452 C C . GLU A 1 194 ? -8.781 11.281 19.547 1 98.94 194 GLU A C 1
ATOM 1454 O O . GLU A 1 194 ? -8.82 10.289 18.812 1 98.94 194 GLU A O 1
ATOM 1459 N N . GLU A 1 195 ? -8.289 11.281 20.859 1 98.88 195 GLU A N 1
ATOM 1460 C CA . GLU A 1 195 ? -7.59 10.117 21.391 1 98.88 195 GLU A CA 1
ATOM 1461 C C . GLU A 1 195 ? -8.445 8.859 21.266 1 98.88 195 GLU A C 1
ATOM 1463 O O . GLU A 1 195 ? -9.609 8.852 21.656 1 98.88 195 GLU A O 1
ATOM 1468 N N . ASP A 1 196 ? -7.918 7.871 20.594 1 98.81 196 ASP A N 1
ATOM 1469 C CA . ASP A 1 196 ? -8.516 6.555 20.406 1 98.81 196 ASP A CA 1
ATOM 1470 C C . ASP A 1 196 ? -9.766 6.633 19.531 1 98.81 196 ASP A C 1
ATOM 1472 O O . ASP A 1 196 ? -10.523 5.668 19.438 1 98.81 196 ASP A O 1
ATOM 1476 N N . GLY A 1 197 ? -9.969 7.789 18.969 1 98.88 197 GLY A N 1
ATOM 1477 C CA . GLY A 1 197 ? -11.008 7.836 17.953 1 98.88 197 GLY A CA 1
ATOM 1478 C C . GLY A 1 197 ? -10.742 6.902 16.797 1 98.88 197 GLY A C 1
ATOM 1479 O O . GLY A 1 197 ? -9.594 6.719 16.375 1 98.88 197 GLY A O 1
ATOM 1480 N N . THR A 1 198 ? -11.836 6.344 16.25 1 98.88 198 THR A N 1
ATOM 1481 C CA . THR A 1 198 ? -11.68 5.328 15.219 1 98.88 198 THR A CA 1
ATOM 1482 C C . THR A 1 198 ? -12.656 5.559 14.07 1 98.88 198 THR A C 1
ATOM 1484 O O . THR A 1 198 ? -13.844 5.777 14.297 1 98.88 198 THR A O 1
ATOM 1487 N N . VAL A 1 199 ? -12.125 5.527 12.898 1 98.94 199 VAL A N 1
ATOM 1488 C CA . VAL A 1 199 ? -12.914 5.645 11.68 1 98.94 199 VAL A CA 1
ATOM 1489 C C . VAL A 1 199 ? -12.984 4.289 10.977 1 98.94 199 VAL A C 1
ATOM 1491 O O . VAL A 1 199 ? -11.945 3.693 10.656 1 98.94 199 VAL A O 1
ATOM 1494 N N . ALA A 1 200 ? -14.141 3.836 10.703 1 98.69 200 ALA A N 1
ATOM 1495 C CA . ALA A 1 200 ? -14.312 2.555 10.023 1 98.69 200 ALA A CA 1
ATOM 1496 C C . ALA A 1 200 ? -13.922 2.65 8.555 1 98.69 200 ALA A C 1
ATOM 1498 O O . ALA A 1 200 ? -13.867 3.744 7.992 1 98.69 200 ALA A O 1
ATOM 1499 N N . ALA A 1 201 ? -13.695 1.485 8.008 1 98.62 201 ALA A N 1
ATOM 1500 C CA . ALA A 1 201 ? -13.297 1.39 6.602 1 98.62 201 ALA A CA 1
ATOM 1501 C C . ALA A 1 201 ? -14.32 2.053 5.691 1 98.62 201 ALA A C 1
ATOM 1503 O O . ALA A 1 201 ? -15.531 1.921 5.906 1 98.62 201 ALA A O 1
ATOM 1504 N N . GLY A 1 202 ? -13.781 2.809 4.668 1 98.56 202 GLY A N 1
ATOM 1505 C CA . GLY A 1 202 ? -14.609 3.359 3.607 1 98.56 202 GLY A CA 1
ATOM 1506 C C . GLY A 1 202 ? -15.406 4.574 4.043 1 98.56 202 GLY A C 1
ATOM 1507 O O . GLY A 1 202 ? -16.188 5.121 3.264 1 98.56 202 GLY A O 1
ATOM 1508 N N . SER A 1 203 ? -15.266 5.023 5.266 1 98.75 203 SER A N 1
ATOM 1509 C CA . SER A 1 203 ? -16.047 6.148 5.781 1 98.75 203 SER A CA 1
ATOM 1510 C C . SER A 1 203 ? -15.523 7.473 5.23 1 98.75 203 SER A C 1
ATOM 1512 O O . SER A 1 203 ? -14.352 7.59 4.875 1 98.75 203 SER A O 1
ATOM 1514 N N . ILE A 1 204 ? -16.375 8.406 5.152 1 98.88 204 ILE A N 1
ATOM 1515 C CA . ILE A 1 204 ? -16 9.781 4.852 1 98.88 204 ILE A CA 1
ATOM 1516 C C . ILE A 1 204 ? -16.203 10.656 6.086 1 98.88 204 ILE A C 1
ATOM 1518 O O . ILE A 1 204 ? -17.344 10.883 6.512 1 98.88 204 ILE A O 1
ATOM 1522 N N . VAL A 1 205 ? -15.164 11.125 6.594 1 98.88 205 VAL A N 1
ATOM 1523 C CA . VAL A 1 205 ? -15.195 11.883 7.844 1 98.88 205 VAL A CA 1
ATOM 1524 C C . VAL A 1 205 ? -15.352 13.367 7.547 1 98.88 205 VAL A C 1
ATOM 1526 O O . VAL A 1 205 ? -14.43 14.008 7.035 1 98.88 205 VAL A O 1
ATOM 1529 N N . THR A 1 206 ? -16.469 13.922 7.949 1 98.62 206 THR A N 1
ATOM 1530 C CA . THR A 1 206 ? -16.797 15.305 7.629 1 98.62 206 THR A CA 1
ATOM 1531 C C . THR A 1 206 ? -16.797 16.172 8.891 1 98.62 206 THR A C 1
ATOM 1533 O O . THR A 1 206 ? -16.859 17.391 8.805 1 98.62 206 THR A O 1
ATOM 1536 N N . ARG A 1 207 ? -16.797 15.5 10.031 1 98.56 207 ARG A N 1
ATOM 1537 C CA . ARG A 1 207 ? -16.703 16.172 11.32 1 98.56 207 ARG A CA 1
ATOM 1538 C C . ARG A 1 207 ? -15.711 15.469 12.234 1 98.56 207 ARG A C 1
ATOM 1540 O O . ARG A 1 207 ? -15.391 14.297 12.031 1 98.56 207 ARG A O 1
ATOM 1547 N N . ASP A 1 208 ? -15.312 16.172 13.219 1 98.88 208 ASP A N 1
ATOM 1548 C CA . ASP A 1 208 ? -14.328 15.625 14.141 1 98.88 208 ASP A CA 1
ATOM 1549 C C . ASP A 1 208 ? -14.836 14.352 14.805 1 98.88 208 ASP A C 1
ATOM 1551 O O . ASP A 1 208 ? -16.047 14.203 15.031 1 98.88 208 ASP A O 1
ATOM 1555 N N . VAL A 1 209 ? -13.984 13.461 15.102 1 98.94 209 VAL A N 1
ATOM 1556 C CA . VAL A 1 209 ? -14.289 12.219 15.812 1 98.94 209 VAL A CA 1
ATOM 1557 C C . VAL A 1 209 ? -13.922 12.367 17.281 1 98.94 209 VAL A C 1
ATOM 1559 O O . VAL A 1 209 ? -12.781 12.68 17.625 1 98.94 209 VAL A O 1
ATOM 1562 N N . LYS A 1 210 ? -14.812 12.141 18.125 1 98.88 210 LYS A N 1
ATOM 1563 C CA . LYS A 1 210 ? -14.594 12.336 19.547 1 98.88 210 LYS A CA 1
ATOM 1564 C C . LYS A 1 210 ? -13.727 11.219 20.125 1 98.88 210 LYS A C 1
ATOM 1566 O O . LYS A 1 210 ? -13.57 10.164 19.516 1 98.88 210 LYS A O 1
ATOM 1571 N N . LYS A 1 211 ? -13.266 11.516 21.344 1 98.88 211 LYS A N 1
ATOM 1572 C CA . LYS A 1 211 ? -12.43 10.57 22.078 1 98.88 211 LYS A CA 1
ATOM 1573 C C . LYS A 1 211 ? -13.141 9.227 22.25 1 98.88 211 LYS A C 1
ATOM 1575 O O . LYS A 1 211 ? -14.305 9.18 22.641 1 98.88 211 LYS A O 1
ATOM 1580 N N . GLU A 1 212 ? -12.484 8.172 21.812 1 98.75 212 GLU A N 1
ATOM 1581 C CA . GLU A 1 212 ? -12.891 6.789 22.047 1 98.75 212 GLU A CA 1
ATOM 1582 C C . GLU A 1 212 ? -14.195 6.469 21.328 1 98.75 212 GLU A C 1
ATOM 1584 O O . GLU A 1 212 ? -14.93 5.562 21.734 1 98.75 212 GLU A O 1
ATOM 1589 N N . GLU A 1 213 ? -14.438 7.176 20.25 1 98.62 213 GLU A N 1
ATOM 1590 C CA . GLU A 1 213 ? -15.625 6.938 19.422 1 98.62 213 GLU A CA 1
ATOM 1591 C C . GLU A 1 213 ? -15.266 6.199 18.141 1 98.62 213 GLU A C 1
ATOM 1593 O O . GLU A 1 213 ? -14.227 6.465 17.531 1 98.62 213 GLU A O 1
ATOM 1598 N N . LEU A 1 214 ? -16.141 5.297 17.812 1 98.75 214 LEU A N 1
ATOM 1599 C CA . LEU A 1 214 ? -16.062 4.676 16.484 1 98.75 214 LEU A CA 1
ATOM 1600 C C . LEU A 1 214 ? -17.125 5.254 15.562 1 98.75 214 LEU A C 1
ATOM 1602 O O . LEU A 1 214 ? -18.328 5.207 15.875 1 98.75 214 LEU A O 1
ATOM 1606 N N . VAL A 1 215 ? -16.688 5.758 14.406 1 98.88 215 VAL A N 1
ATOM 1607 C CA . VAL A 1 215 ? -17.625 6.336 13.461 1 98.88 215 VAL A CA 1
ATOM 1608 C C . VAL A 1 215 ? -17.625 5.523 12.164 1 98.88 215 VAL A C 1
ATOM 1610 O O . VAL A 1 215 ? -16.609 4.91 11.812 1 98.88 215 VAL A O 1
ATOM 1613 N N . VAL A 1 216 ? -18.766 5.535 11.461 1 98.56 216 VAL A N 1
ATOM 1614 C CA . VAL A 1 216 ? -18.906 4.762 10.227 1 98.56 216 VAL A CA 1
ATOM 1615 C C . VAL A 1 216 ? -19.859 5.484 9.273 1 98.56 216 VAL A C 1
ATOM 1617 O O . VAL A 1 216 ? -20.781 6.164 9.711 1 98.56 216 VAL A O 1
ATOM 1620 N N . GLY A 1 217 ? -19.5 5.398 7.98 1 98 217 GLY A N 1
ATOM 1621 C CA . GLY A 1 217 ? -20.5 5.797 7.004 1 98 217 GLY A CA 1
ATOM 1622 C C . GLY A 1 217 ? -20.109 7.027 6.211 1 98 217 GLY A C 1
ATOM 1623 O O . GLY A 1 217 ? -19 7.543 6.363 1 98 217 GLY A O 1
ATOM 1624 N N . ILE A 1 218 ? -21.094 7.488 5.309 1 97.88 218 ILE A N 1
ATOM 1625 C CA . ILE A 1 218 ? -20.938 8.641 4.426 1 97.88 218 ILE A CA 1
ATOM 1626 C C . ILE A 1 218 ? -22.141 9.555 4.551 1 97.88 218 ILE A C 1
ATOM 1628 O O . ILE A 1 218 ? -23.188 9.312 3.934 1 97.88 218 ILE A O 1
ATOM 1632 N N . PRO A 1 219 ? -22.125 10.492 5.238 1 97.94 219 PRO A N 1
ATOM 1633 C CA . PRO A 1 219 ? -21.016 10.914 6.109 1 97.94 219 PRO A CA 1
ATOM 1634 C C . PRO A 1 219 ? -20.891 10.039 7.352 1 97.94 219 PRO A C 1
ATOM 1636 O O . PRO A 1 219 ? -21.844 9.391 7.762 1 97.94 219 PRO A O 1
ATOM 1639 N N . ALA A 1 220 ? -19.75 10.023 7.918 1 98.62 220 ALA A N 1
ATOM 1640 C CA . ALA A 1 220 ? -19.469 9.195 9.086 1 98.62 220 ALA A CA 1
ATOM 1641 C C . ALA A 1 220 ? -20.234 9.703 10.305 1 98.62 220 ALA A C 1
ATOM 1643 O O . ALA A 1 220 ? -20.281 10.906 10.57 1 98.62 220 ALA A O 1
ATOM 1644 N N . LYS A 1 221 ? -20.812 8.789 11.023 1 98.62 221 LYS A N 1
ATOM 1645 C CA . LYS A 1 221 ? -21.516 9.055 12.273 1 98.62 221 LYS A CA 1
ATOM 1646 C C . LYS A 1 221 ? -21.109 8.039 13.352 1 98.62 221 LYS A C 1
ATOM 1648 O O . LYS A 1 221 ? -20.656 6.941 13.031 1 98.62 221 LYS A O 1
ATOM 1653 N N . LYS A 1 222 ? -21.406 8.453 14.547 1 98.62 222 LYS A N 1
ATOM 1654 C CA . LYS A 1 222 ? -21.062 7.559 15.656 1 98.62 222 LYS A CA 1
ATOM 1655 C C . LYS A 1 222 ? -21.828 6.242 15.555 1 98.62 222 LYS A C 1
ATOM 1657 O O . LYS A 1 222 ? -23.062 6.246 15.398 1 98.62 222 LYS A O 1
ATOM 1662 N N . LEU A 1 223 ? -21.156 5.223 15.617 1 98.25 223 LEU A N 1
ATOM 1663 C CA . LEU A 1 223 ? -21.766 3.902 15.719 1 98.25 223 LEU A CA 1
ATOM 1664 C C . LEU A 1 223 ? -21.797 3.428 17.156 1 98.25 223 LEU A C 1
ATOM 1666 O O . LEU A 1 223 ? -22.859 3.025 17.656 1 98.25 223 LEU A O 1
ATOM 1670 N N . ARG A 1 224 ? -20.641 3.484 17.781 1 98.38 224 ARG A N 1
ATOM 1671 C CA . ARG A 1 224 ? -20.484 3.059 19.172 1 98.38 224 ARG A CA 1
ATOM 1672 C C . ARG A 1 224 ? -19.156 3.555 19.75 1 98.38 224 ARG A C 1
ATOM 1674 O O . ARG A 1 224 ? -18.406 4.266 19.062 1 98.38 224 ARG A O 1
ATOM 1681 N N . ASP A 1 225 ? -18.969 3.217 21.031 1 98.5 225 ASP A N 1
ATOM 1682 C CA . ASP A 1 225 ? -17.656 3.48 21.625 1 98.5 225 ASP A CA 1
ATOM 1683 C C . ASP A 1 225 ? -16.641 2.416 21.219 1 98.5 225 ASP A C 1
ATOM 1685 O O . ASP A 1 225 ? -17.016 1.273 20.938 1 98.5 225 ASP A O 1
ATOM 1689 N N . VAL A 1 226 ? -15.414 2.811 21.172 1 97.75 226 VAL A N 1
ATOM 1690 C CA . VAL A 1 226 ? -14.336 1.859 20.938 1 97.75 226 VAL A CA 1
ATOM 1691 C C . VAL A 1 226 ? -14.305 0.811 22.047 1 97.75 226 VAL A C 1
ATOM 1693 O O . VAL A 1 226 ? -14.359 1.15 23.234 1 97.75 226 VAL A O 1
ATOM 1696 N N . PRO A 1 227 ? -14.242 -0.426 21.688 1 95.31 227 PRO A N 1
ATOM 1697 C CA . PRO A 1 227 ? -14.172 -1.463 22.719 1 95.31 227 PRO A CA 1
ATOM 1698 C C . PRO A 1 227 ? -12.984 -1.274 23.672 1 95.31 227 PRO A C 1
ATOM 1700 O O . PRO A 1 227 ? -11.898 -0.874 23.234 1 95.31 227 PRO A O 1
ATOM 1703 N N . GLN A 1 228 ? -13.172 -1.68 24.906 1 95.56 228 GLN A N 1
ATOM 1704 C CA . GLN A 1 228 ? -12.188 -1.451 25.953 1 95.56 228 GLN A CA 1
ATOM 1705 C C . GLN A 1 228 ? -10.859 -2.129 25.609 1 95.56 228 GLN A C 1
ATOM 1707 O O . GLN A 1 228 ? -9.789 -1.572 25.875 1 95.56 228 GLN A O 1
ATOM 1712 N N . ASP A 1 229 ? -10.938 -3.248 25.047 1 93.25 229 ASP A N 1
ATOM 1713 C CA . ASP A 1 229 ? -9.734 -4.031 24.781 1 93.25 229 ASP A CA 1
ATOM 1714 C C . ASP A 1 229 ? -8.945 -3.436 23.609 1 93.25 229 ASP A C 1
ATOM 1716 O O . ASP A 1 229 ? -7.789 -3.809 23.391 1 93.25 229 ASP A O 1
ATOM 1720 N N . GLN A 1 230 ? -9.547 -2.467 22.953 1 95.75 230 GLN A N 1
ATOM 1721 C CA . GLN A 1 230 ? -8.875 -1.865 21.797 1 95.75 230 GLN A CA 1
ATOM 1722 C C . GLN A 1 230 ? -8.336 -0.48 22.141 1 95.75 230 GLN A C 1
ATOM 1724 O O . GLN A 1 230 ? -7.641 0.137 21.344 1 95.75 230 GLN A O 1
ATOM 1729 N N . LEU A 1 231 ? -8.617 0 23.281 1 97.5 231 LEU A N 1
ATOM 1730 C CA . LEU A 1 231 ? -8.078 1.286 23.719 1 97.5 231 LEU A CA 1
ATOM 1731 C C . LEU A 1 231 ? -6.578 1.198 23.953 1 97.5 231 LEU A C 1
ATOM 1733 O O . LEU A 1 231 ? -6.082 0.194 24.484 1 97.5 231 LEU A O 1
ATOM 1737 N N . LEU A 1 232 ? -5.895 2.227 23.625 1 97.19 232 LEU A N 1
ATOM 1738 C CA . LEU A 1 232 ? -4.438 2.275 23.703 1 97.19 232 LEU A CA 1
ATOM 1739 C C . LEU A 1 232 ? -3.959 1.923 25.109 1 97.19 232 LEU A C 1
ATOM 1741 O O . LEU A 1 232 ? -3.021 1.138 25.266 1 97.19 232 LEU A O 1
ATOM 1745 N N . ARG A 1 233 ? -4.594 2.508 26.125 1 96.38 233 ARG A N 1
ATOM 1746 C CA . ARG A 1 233 ? -4.172 2.312 27.5 1 96.38 233 ARG A CA 1
ATOM 1747 C C . ARG A 1 233 ? -4.281 0.845 27.906 1 96.38 233 ARG A C 1
ATOM 1749 O O . ARG A 1 233 ? -3.695 0.425 28.906 1 96.38 233 ARG A O 1
ATOM 1756 N N . ASN A 1 234 ? -5.074 0.084 27.141 1 94.75 234 ASN A N 1
ATOM 1757 C CA . ASN A 1 234 ? -5.289 -1.319 27.484 1 94.75 234 ASN A CA 1
ATOM 1758 C C . ASN A 1 234 ? -4.492 -2.244 26.562 1 94.75 234 ASN A C 1
ATOM 1760 O O . ASN A 1 234 ? -4.738 -3.451 26.531 1 94.75 234 ASN A O 1
ATOM 1764 N N . GLN A 1 235 ? -3.66 -1.643 25.781 1 90.44 235 GLN A N 1
ATOM 1765 C CA . GLN A 1 235 ? -2.785 -2.432 24.922 1 90.44 235 GLN A CA 1
ATOM 1766 C C . GLN A 1 235 ? -1.485 -2.791 25.641 1 90.44 235 GLN A C 1
ATOM 1768 O O . GLN A 1 235 ? -1.018 -2.043 26.5 1 90.44 235 GLN A O 1
ATOM 1773 N N . GLU A 1 236 ? -0.907 -3.941 25.391 1 75.88 236 GLU A N 1
ATOM 1774 C CA . GLU A 1 236 ? 0.347 -4.379 26 1 75.88 236 GLU A CA 1
ATOM 1775 C C . GLU A 1 236 ? 1.55 -3.828 25.234 1 75.88 236 GLU A C 1
ATOM 1777 O O . GLU A 1 236 ? 1.479 -3.613 24.031 1 75.88 236 GLU A O 1
ATOM 1782 N N . MET B 1 1 ? 21.703 -20.125 -26.109 1 71.75 1 MET B N 1
ATOM 1783 C CA . MET B 1 1 ? 20.984 -19.453 -25.031 1 71.75 1 MET B CA 1
ATOM 1784 C C . MET B 1 1 ? 20.969 -17.953 -25.25 1 71.75 1 MET B C 1
ATOM 1786 O O . MET B 1 1 ? 22.031 -17.328 -25.391 1 71.75 1 MET B O 1
ATOM 1790 N N . ASN B 1 2 ? 19.906 -17.375 -25.953 1 92.12 2 ASN B N 1
ATOM 1791 C CA . ASN B 1 2 ? 19.906 -15.961 -26.312 1 92.12 2 ASN B CA 1
ATOM 1792 C C . ASN B 1 2 ? 19.391 -15.094 -25.172 1 92.12 2 ASN B C 1
ATOM 1794 O O . ASN B 1 2 ? 18.188 -15.102 -24.875 1 92.12 2 ASN B O 1
ATOM 1798 N N . ILE B 1 3 ? 20.422 -14.648 -24.375 1 96 3 ILE B N 1
ATOM 1799 C CA . ILE B 1 3 ? 20.078 -13.734 -23.297 1 96 3 ILE B CA 1
ATOM 1800 C C . ILE B 1 3 ? 20.656 -12.352 -23.594 1 96 3 ILE B C 1
ATOM 1802 O O . ILE B 1 3 ? 21.812 -12.227 -23.984 1 96 3 ILE B O 1
ATOM 1806 N N . THR B 1 4 ? 19.859 -11.367 -23.453 1 97.69 4 THR B N 1
ATOM 1807 C CA . THR B 1 4 ? 20.312 -9.992 -23.609 1 97.69 4 THR B CA 1
ATOM 1808 C C . THR B 1 4 ? 20.266 -9.25 -22.266 1 97.69 4 THR B C 1
ATOM 1810 O O . THR B 1 4 ? 19.297 -9.383 -21.516 1 97.69 4 THR B O 1
ATOM 1813 N N . PHE B 1 5 ? 21.266 -8.477 -21.938 1 97.75 5 PHE B N 1
ATOM 1814 C CA . PHE B 1 5 ? 21.375 -7.703 -20.719 1 97.75 5 PHE B CA 1
ATOM 1815 C C . PHE B 1 5 ? 21.422 -6.207 -21.016 1 97.75 5 PHE B C 1
ATOM 1817 O O . PHE B 1 5 ? 22.188 -5.77 -21.875 1 97.75 5 PHE B O 1
ATOM 1824 N N . GLY B 1 6 ? 20.641 -5.52 -20.281 1 98.25 6 GLY B N 1
ATOM 1825 C CA . GLY B 1 6 ? 20.781 -4.07 -20.281 1 98.25 6 GLY B CA 1
ATOM 1826 C C . GLY B 1 6 ? 21.969 -3.588 -19.484 1 98.25 6 GLY B C 1
ATOM 1827 O O . GLY B 1 6 ? 22.75 -4.395 -18.984 1 98.25 6 GLY B O 1
ATOM 1828 N N . LYS B 1 7 ? 22.141 -2.291 -19.391 1 98.44 7 LYS B N 1
ATOM 1829 C CA . LYS B 1 7 ? 23.234 -1.693 -18.641 1 98.44 7 LYS B CA 1
ATOM 1830 C C . LYS B 1 7 ? 22.969 -1.755 -17.141 1 98.44 7 LYS B C 1
ATOM 1832 O O . LYS B 1 7 ? 21.828 -1.595 -16.703 1 98.44 7 LYS B O 1
ATOM 1837 N N . ASN B 1 8 ? 24 -2.068 -16.328 1 98 8 ASN B N 1
ATOM 1838 C CA . ASN B 1 8 ? 24 -2.018 -14.867 1 98 8 ASN B CA 1
ATOM 1839 C C . ASN B 1 8 ? 23.109 -3.104 -14.273 1 98 8 ASN B C 1
ATOM 1841 O O . ASN B 1 8 ? 22.438 -2.881 -13.258 1 98 8 ASN B O 1
ATOM 1845 N N . THR B 1 9 ? 22.984 -4.137 -14.969 1 98.25 9 THR B N 1
ATOM 1846 C CA . THR B 1 9 ? 22.25 -5.266 -14.406 1 98.25 9 THR B CA 1
ATOM 1847 C C . THR B 1 9 ? 23.094 -5.973 -13.336 1 98.25 9 THR B C 1
ATOM 1849 O O . THR B 1 9 ? 24.312 -6.105 -13.484 1 98.25 9 THR B O 1
ATOM 1852 N N . ILE B 1 10 ? 22.516 -6.32 -12.297 1 98.5 10 ILE B N 1
ATOM 1853 C CA . ILE B 1 10 ? 23.172 -7.059 -11.219 1 98.5 10 ILE B CA 1
ATOM 1854 C C . ILE B 1 10 ? 22.484 -8.414 -11.031 1 98.5 10 ILE B C 1
ATOM 1856 O O . ILE B 1 10 ? 21.328 -8.484 -10.625 1 98.5 10 ILE B O 1
ATOM 1860 N N . ILE B 1 11 ? 23.188 -9.477 -11.344 1 98.31 11 ILE B N 1
ATOM 1861 C CA . ILE B 1 11 ? 22.703 -10.844 -11.219 1 98.31 11 ILE B CA 1
ATOM 1862 C C . ILE B 1 11 ? 23.516 -11.586 -10.156 1 98.31 11 ILE B C 1
ATOM 1864 O O . ILE B 1 11 ? 24.719 -11.766 -10.305 1 98.31 11 ILE B O 1
ATOM 1868 N N . GLU B 1 12 ? 22.906 -11.977 -9.109 1 97.94 12 GLU B N 1
ATOM 1869 C CA . GLU B 1 12 ? 23.625 -12.594 -8 1 97.94 12 GLU B CA 1
ATOM 1870 C C . GLU B 1 12 ? 23.859 -14.086 -8.258 1 97.94 12 GLU B C 1
ATOM 1872 O O . GLU B 1 12 ? 23.484 -14.602 -9.305 1 97.94 12 GLU B O 1
ATOM 1877 N N . ASP B 1 13 ? 24.438 -14.695 -7.305 1 97.31 13 ASP B N 1
ATOM 1878 C CA . ASP B 1 13 ? 24.906 -16.078 -7.438 1 97.31 13 ASP B CA 1
ATOM 1879 C C . ASP B 1 13 ? 23.719 -17.031 -7.613 1 97.31 13 ASP B C 1
ATOM 1881 O O . ASP B 1 13 ? 22.656 -16.812 -7.035 1 97.31 13 ASP B O 1
ATOM 1885 N N . SER B 1 14 ? 23.875 -18.047 -8.445 1 98.38 14 SER B N 1
ATOM 1886 C CA . SER B 1 14 ? 23 -19.219 -8.547 1 98.38 14 SER B CA 1
ATOM 1887 C C . SER B 1 14 ? 21.672 -18.844 -9.203 1 98.38 14 SER B C 1
ATOM 1889 O O . SER B 1 14 ? 20.703 -19.578 -9.078 1 98.38 14 SER B O 1
ATOM 1891 N N . VAL B 1 15 ? 21.656 -17.672 -9.781 1 98.62 15 VAL B N 1
ATOM 1892 C CA . VAL B 1 15 ? 20.5 -17.344 -10.602 1 98.62 15 VAL B CA 1
ATOM 1893 C C . VAL B 1 15 ? 20.5 -18.203 -11.859 1 98.62 15 VAL B C 1
ATOM 1895 O O . VAL B 1 15 ? 21.547 -18.406 -12.484 1 98.62 15 VAL B O 1
ATOM 1898 N N . VAL B 1 16 ? 19.344 -18.75 -12.156 1 98.62 16 VAL B N 1
ATOM 1899 C CA . VAL B 1 16 ? 19.188 -19.562 -13.367 1 98.62 16 VAL B CA 1
ATOM 1900 C C . VAL B 1 16 ? 18.328 -18.797 -14.383 1 98.62 16 VAL B C 1
ATOM 1902 O O . VAL B 1 16 ? 17.219 -18.391 -14.078 1 98.62 16 VAL B O 1
ATOM 1905 N N . LEU B 1 17 ? 18.859 -18.641 -15.609 1 98.5 17 LEU B N 1
ATOM 1906 C CA . LEU B 1 17 ? 18.141 -18 -16.703 1 98.5 17 LEU B CA 1
ATOM 1907 C C . LEU B 1 17 ? 17.828 -18.984 -17.812 1 98.5 17 LEU B C 1
ATOM 1909 O O . LEU B 1 17 ? 18.719 -19.719 -18.25 1 98.5 17 LEU B O 1
ATOM 1913 N N . GLY B 1 18 ? 16.578 -19 -18.188 1 98.5 18 GLY B N 1
ATOM 1914 C CA . GLY B 1 18 ? 16.172 -19.828 -19.328 1 98.5 18 GLY B CA 1
ATOM 1915 C C . GLY B 1 18 ? 16.641 -19.281 -20.656 1 98.5 18 GLY B C 1
ATOM 1916 O O . GLY B 1 18 ? 17.547 -18.438 -20.703 1 98.5 18 GLY B O 1
ATOM 1917 N N . GLU B 1 19 ? 16 -19.766 -21.719 1 98.31 19 GLU B N 1
ATOM 1918 C CA . GLU B 1 19 ? 16.344 -19.344 -23.078 1 98.31 19 GLU B CA 1
ATOM 1919 C C . GLU B 1 19 ? 15.562 -18.109 -23.484 1 98.31 19 GLU B C 1
ATOM 1921 O O . GLU B 1 19 ? 14.406 -17.922 -23.078 1 98.31 19 GLU B O 1
ATOM 1926 N N . ASN B 1 20 ? 16.188 -17.219 -24.281 1 98.56 20 ASN B N 1
ATOM 1927 C CA . ASN B 1 20 ? 15.539 -16.062 -24.875 1 98.56 20 ASN B CA 1
ATOM 1928 C C . ASN B 1 20 ? 15.016 -15.102 -23.812 1 98.56 20 ASN B C 1
ATOM 1930 O O . ASN B 1 20 ? 13.867 -14.664 -23.875 1 98.56 20 ASN B O 1
ATOM 1934 N N . VAL B 1 21 ? 15.82 -14.859 -22.891 1 98.81 21 VAL B N 1
ATOM 1935 C CA . VAL B 1 21 ? 15.477 -13.922 -21.828 1 98.81 21 VAL B CA 1
ATOM 1936 C C . VAL B 1 21 ? 16.031 -12.539 -22.156 1 98.81 21 VAL B C 1
ATOM 1938 O O . VAL B 1 21 ? 17.188 -12.414 -22.594 1 98.81 21 VAL B O 1
ATOM 1941 N N . THR B 1 22 ? 15.219 -11.539 -22 1 98.81 22 THR B N 1
ATOM 1942 C CA . THR B 1 22 ? 15.641 -10.148 -22.156 1 98.81 22 THR B CA 1
ATOM 1943 C C . THR B 1 22 ? 15.602 -9.414 -20.828 1 98.81 22 THR B C 1
ATOM 1945 O O . THR B 1 22 ? 14.555 -9.344 -20.172 1 98.81 22 THR B O 1
ATOM 1948 N N . ILE B 1 23 ? 16.672 -8.836 -20.406 1 98.88 23 ILE B N 1
ATOM 1949 C CA . ILE B 1 23 ? 16.781 -8.094 -19.156 1 98.88 23 ILE B CA 1
ATOM 1950 C C . ILE B 1 23 ? 17.125 -6.637 -19.453 1 98.88 23 ILE B C 1
ATOM 1952 O O . ILE B 1 23 ? 18.125 -6.344 -20.125 1 98.88 23 ILE B O 1
ATOM 1956 N N . GLY B 1 24 ? 16.328 -5.777 -18.938 1 98.75 24 GLY B N 1
ATOM 1957 C CA . GLY B 1 24 ? 16.5 -4.355 -19.172 1 98.75 24 GLY B CA 1
ATOM 1958 C C . GLY B 1 24 ? 17.625 -3.752 -18.359 1 98.75 24 GLY B C 1
ATOM 1959 O O . GLY B 1 24 ? 18.547 -4.461 -17.938 1 98.75 24 GLY B O 1
ATOM 1960 N N . HIS B 1 25 ? 17.625 -2.379 -18.266 1 98.88 25 HIS B N 1
ATOM 1961 C CA . HIS B 1 25 ? 18.672 -1.651 -17.547 1 98.88 25 HIS B CA 1
ATOM 1962 C C . HIS B 1 25 ? 18.375 -1.58 -16.047 1 98.88 25 HIS B C 1
ATOM 1964 O O . HIS B 1 25 ? 17.203 -1.518 -15.648 1 98.88 25 HIS B O 1
ATOM 1970 N N . ASN B 1 26 ? 19.438 -1.688 -15.234 1 98.69 26 ASN B N 1
ATOM 1971 C CA . ASN B 1 26 ? 19.359 -1.484 -13.797 1 98.69 26 ASN B CA 1
ATOM 1972 C C . ASN B 1 26 ? 18.5 -2.551 -13.125 1 98.69 26 ASN B C 1
ATOM 1974 O O . ASN B 1 26 ? 17.812 -2.273 -12.141 1 98.69 26 ASN B O 1
ATOM 1978 N N . VAL B 1 27 ? 18.484 -3.67 -13.703 1 98.88 27 VAL B N 1
ATOM 1979 C CA . VAL B 1 27 ? 17.734 -4.785 -13.125 1 98.88 27 VAL B CA 1
ATOM 1980 C C . VAL B 1 27 ? 18.594 -5.488 -12.078 1 98.88 27 VAL B C 1
ATOM 1982 O O . VAL B 1 27 ? 19.797 -5.66 -12.266 1 98.88 27 VAL B O 1
ATOM 1985 N N . ILE B 1 28 ? 17.984 -5.824 -10.969 1 98.94 28 ILE B N 1
ATOM 1986 C CA . ILE B 1 28 ? 18.672 -6.586 -9.922 1 98.94 28 ILE B CA 1
ATOM 1987 C C . ILE B 1 28 ? 17.938 -7.906 -9.688 1 98.94 28 ILE B C 1
ATOM 1989 O O . ILE B 1 28 ? 16.734 -7.914 -9.391 1 98.94 28 ILE B O 1
ATOM 1993 N N . ILE B 1 29 ? 18.594 -9.008 -9.836 1 98.88 29 ILE B N 1
ATOM 1994 C CA . ILE B 1 29 ? 18.047 -10.336 -9.586 1 98.88 29 ILE B CA 1
ATOM 1995 C C . ILE B 1 29 ? 18.859 -11.023 -8.484 1 98.88 29 ILE B C 1
ATOM 1997 O O . ILE B 1 29 ? 20.047 -11.297 -8.664 1 98.88 29 ILE B O 1
ATOM 2001 N N . TYR B 1 30 ? 18.234 -11.328 -7.441 1 98.69 30 TYR B N 1
ATOM 2002 C CA . TYR B 1 30 ? 18.891 -11.836 -6.246 1 98.69 30 TYR B CA 1
ATOM 2003 C C . TYR B 1 30 ? 19.109 -13.344 -6.348 1 98.69 30 TYR B C 1
ATOM 2005 O O . TYR B 1 30 ? 18.547 -14.008 -7.219 1 98.69 30 TYR B O 1
ATOM 2013 N N . GLU B 1 31 ? 19.906 -13.805 -5.426 1 98.06 31 GLU B N 1
ATOM 2014 C CA . GLU B 1 31 ? 20.516 -15.133 -5.441 1 98.06 31 GLU B CA 1
ATOM 2015 C C . GLU B 1 31 ? 19.453 -16.219 -5.562 1 98.06 31 GLU B C 1
ATOM 2017 O O . GLU B 1 31 ? 18.422 -16.172 -4.883 1 98.06 31 GLU B O 1
ATOM 2022 N N . GLY B 1 32 ? 19.641 -17.094 -6.422 1 98.5 32 GLY B N 1
ATOM 2023 C CA . GLY B 1 32 ? 18.891 -18.328 -6.496 1 98.5 32 GLY B CA 1
ATOM 2024 C C . GLY B 1 32 ? 17.641 -18.219 -7.352 1 98.5 32 GLY B C 1
ATOM 2025 O O . GLY B 1 32 ? 16.969 -19.219 -7.621 1 98.5 32 GLY B O 1
ATOM 2026 N N . SER B 1 33 ? 17.312 -17.062 -7.812 1 98.88 33 SER B N 1
ATOM 2027 C CA . SER B 1 33 ? 16.109 -16.859 -8.609 1 98.88 33 SER B CA 1
ATOM 2028 C C . SER B 1 33 ? 16.141 -17.688 -9.883 1 98.88 33 SER B C 1
ATOM 2030 O O . SER B 1 33 ? 17.203 -17.891 -10.469 1 98.88 33 SER B O 1
ATOM 2032 N N . VAL B 1 34 ? 14.984 -18.203 -10.211 1 98.94 34 VAL B N 1
ATOM 2033 C CA . VAL B 1 34 ? 14.844 -19 -11.422 1 98.94 34 VAL B CA 1
ATOM 2034 C C . VAL B 1 34 ? 13.938 -18.281 -12.422 1 98.94 34 VAL B C 1
ATOM 2036 O O . VAL B 1 34 ? 12.766 -18.031 -12.133 1 98.94 34 VAL B O 1
ATOM 2039 N N . ILE B 1 35 ? 14.469 -18 -13.578 1 98.88 35 ILE B N 1
ATOM 2040 C CA . ILE B 1 35 ? 13.758 -17.312 -14.641 1 98.88 35 ILE B CA 1
ATOM 2041 C C . ILE B 1 35 ? 13.578 -18.234 -15.836 1 98.88 35 ILE B C 1
ATOM 2043 O O . ILE B 1 35 ? 14.555 -18.766 -16.375 1 98.88 35 ILE B O 1
ATOM 2047 N N . GLY B 1 36 ? 12.375 -18.391 -16.266 1 98.88 36 GLY B N 1
ATOM 2048 C CA . GLY B 1 36 ? 12.062 -19.328 -17.328 1 98.88 36 GLY B CA 1
ATOM 2049 C C . GLY B 1 36 ? 12.43 -18.797 -18.703 1 98.88 36 GLY B C 1
ATOM 2050 O O . GLY B 1 36 ? 13.109 -17.781 -18.828 1 98.88 36 GLY B O 1
ATOM 2051 N N . ASP B 1 37 ? 11.977 -19.562 -19.734 1 98.88 37 ASP B N 1
ATOM 2052 C CA . ASP B 1 37 ? 12.266 -19.219 -21.125 1 98.88 37 ASP B CA 1
ATOM 2053 C C . ASP B 1 37 ? 11.383 -18.062 -21.594 1 98.88 37 ASP B C 1
ATOM 2055 O O . ASP B 1 37 ? 10.25 -17.922 -21.141 1 98.88 37 ASP B O 1
ATOM 2059 N N . ASN B 1 38 ? 11.906 -17.234 -22.438 1 98.81 38 ASN B N 1
ATOM 2060 C CA . ASN B 1 38 ? 11.141 -16.219 -23.141 1 98.81 38 ASN B CA 1
ATOM 2061 C C . ASN B 1 38 ? 10.594 -15.164 -22.188 1 98.81 38 ASN B C 1
ATOM 2063 O O . ASN B 1 38 ? 9.477 -14.672 -22.375 1 98.81 38 ASN B O 1
ATOM 2067 N N . VAL B 1 39 ? 11.305 -14.922 -21.172 1 98.94 39 VAL B N 1
ATOM 2068 C CA . VAL B 1 39 ? 10.891 -13.938 -20.172 1 98.94 39 VAL B CA 1
ATOM 2069 C C . VAL B 1 39 ? 11.461 -12.57 -20.531 1 98.94 39 VAL B C 1
ATOM 2071 O O . VAL B 1 39 ? 12.594 -12.461 -21 1 98.94 39 VAL B O 1
ATOM 2074 N N . ILE B 1 40 ? 10.633 -11.555 -20.375 1 98.94 40 ILE B N 1
ATOM 2075 C CA . ILE B 1 40 ? 11.047 -10.164 -20.547 1 98.94 40 ILE B CA 1
ATOM 2076 C C . ILE B 1 40 ? 11.031 -9.445 -19.203 1 98.94 40 ILE B C 1
ATOM 2078 O O . ILE B 1 40 ? 9.992 -9.352 -18.547 1 98.94 40 ILE B O 1
ATOM 2082 N N . ILE B 1 41 ? 12.133 -8.977 -18.75 1 98.94 41 ILE B N 1
ATOM 2083 C CA . ILE B 1 41 ? 12.266 -8.164 -17.547 1 98.94 41 ILE B CA 1
ATOM 2084 C C . ILE B 1 41 ? 12.641 -6.734 -17.922 1 98.94 41 ILE B C 1
ATOM 2086 O O . ILE B 1 41 ? 13.695 -6.496 -18.5 1 98.94 41 ILE B O 1
ATOM 2090 N N . GLN B 1 42 ? 11.844 -5.801 -17.547 1 98.94 42 GLN B N 1
ATOM 2091 C CA . GLN B 1 42 ? 12.039 -4.418 -17.984 1 98.94 42 GLN B CA 1
ATOM 2092 C C . GLN B 1 42 ? 12.914 -3.658 -16.984 1 98.94 42 GLN B C 1
ATOM 2094 O O . GLN B 1 42 ? 13.469 -4.25 -16.047 1 98.94 42 GLN B O 1
ATOM 2099 N N . ASP B 1 43 ? 13.062 -2.389 -17.25 1 98.94 43 ASP B N 1
ATOM 2100 C CA . ASP B 1 43 ? 14.07 -1.597 -16.547 1 98.94 43 ASP B CA 1
ATOM 2101 C C . ASP B 1 43 ? 13.734 -1.456 -15.062 1 98.94 43 ASP B C 1
ATOM 2103 O O . ASP B 1 43 ? 12.562 -1.338 -14.695 1 98.94 43 ASP B O 1
ATOM 2107 N N . ASN B 1 44 ? 14.773 -1.494 -14.188 1 98.88 44 ASN B N 1
ATOM 2108 C CA . ASN B 1 44 ? 14.695 -1.15 -12.773 1 98.88 44 ASN B CA 1
ATOM 2109 C C . ASN B 1 44 ? 13.898 -2.189 -11.984 1 98.88 44 ASN B C 1
ATOM 2111 O O . ASN B 1 44 ? 13.445 -1.915 -10.875 1 98.88 44 ASN B O 1
ATOM 2115 N N . VAL B 1 45 ? 13.719 -3.328 -12.516 1 98.94 45 VAL B N 1
ATOM 2116 C CA . VAL B 1 45 ? 13 -4.395 -11.82 1 98.94 45 VAL B CA 1
ATOM 2117 C C . VAL B 1 45 ? 13.898 -5.012 -10.758 1 98.94 45 VAL B C 1
ATOM 2119 O O . VAL B 1 45 ? 15.102 -5.145 -10.953 1 98.94 45 VAL B O 1
ATOM 2122 N N . ILE B 1 46 ? 13.305 -5.328 -9.625 1 98.94 46 ILE B N 1
ATOM 2123 C CA . ILE B 1 46 ? 13.984 -6.062 -8.562 1 98.94 46 ILE B CA 1
ATOM 2124 C C . ILE B 1 46 ? 13.312 -7.418 -8.367 1 98.94 46 ILE B C 1
ATOM 2126 O O . ILE B 1 46 ? 12.109 -7.496 -8.125 1 98.94 46 ILE B O 1
ATOM 2130 N N . ILE B 1 47 ? 14.102 -8.492 -8.43 1 98.88 47 ILE B N 1
ATOM 2131 C CA . ILE B 1 47 ? 13.555 -9.844 -8.32 1 98.88 47 ILE B CA 1
ATOM 2132 C C . ILE B 1 47 ? 14.273 -10.602 -7.211 1 98.88 47 ILE B C 1
ATOM 2134 O O . ILE B 1 47 ? 15.5 -10.68 -7.195 1 98.88 47 ILE B O 1
ATOM 2138 N N . GLY B 1 48 ? 13.469 -11.039 -6.273 1 98.81 48 GLY B N 1
ATOM 2139 C CA . GLY B 1 48 ? 13.969 -12.07 -5.375 1 98.81 48 GLY B CA 1
ATOM 2140 C C . GLY B 1 48 ? 14.516 -11.508 -4.074 1 98.81 48 GLY B C 1
ATOM 2141 O O . GLY B 1 48 ? 15.25 -12.195 -3.359 1 98.81 48 GLY B O 1
ATOM 2142 N N . LYS B 1 49 ? 14.297 -10.297 -3.816 1 98.19 49 LYS B N 1
ATOM 2143 C CA . LYS B 1 49 ? 14.781 -9.773 -2.547 1 98.19 49 LYS B CA 1
ATOM 2144 C C . LYS B 1 49 ? 14.023 -10.383 -1.37 1 98.19 49 LYS B C 1
ATOM 2146 O O . LYS B 1 49 ? 12.836 -10.688 -1.482 1 98.19 49 LYS B O 1
ATOM 2151 N N . GLN B 1 50 ? 14.727 -10.523 -0.259 1 97.44 50 GLN B N 1
ATOM 2152 C CA . GLN B 1 50 ? 14.109 -10.969 0.982 1 97.44 50 GLN B CA 1
ATOM 2153 C C . GLN B 1 50 ? 13.398 -9.82 1.69 1 97.44 50 GLN B C 1
ATOM 2155 O O . GLN B 1 50 ? 13.836 -8.672 1.615 1 97.44 50 GLN B O 1
ATOM 2160 N N . PRO B 1 51 ? 12.281 -10.125 2.359 1 95 51 PRO B N 1
ATOM 2161 C CA . PRO B 1 51 ? 11.664 -9.07 3.166 1 95 51 PRO B CA 1
ATOM 2162 C C . PRO B 1 51 ? 12.531 -8.641 4.348 1 95 51 PRO B C 1
ATOM 2164 O O . PRO B 1 51 ? 13.289 -9.453 4.887 1 95 51 PRO B O 1
ATOM 2167 N N . THR B 1 52 ? 12.484 -7.41 4.648 1 91.56 52 THR B N 1
ATOM 2168 C CA . THR B 1 52 ? 13.125 -6.898 5.852 1 91.56 52 THR B CA 1
ATOM 2169 C C . THR B 1 52 ? 12.094 -6.605 6.938 1 91.56 52 THR B C 1
ATOM 2171 O O . THR B 1 52 ? 11.023 -6.055 6.652 1 91.56 52 THR B O 1
ATOM 2174 N N . LYS B 1 53 ? 12.383 -6.934 8.125 1 85.75 53 LYS B N 1
ATOM 2175 C CA . LYS B 1 53 ? 11.43 -6.789 9.219 1 85.75 53 LYS B CA 1
ATOM 2176 C C . LYS B 1 53 ? 11.648 -5.48 9.977 1 85.75 53 LYS B C 1
ATOM 2178 O O . LYS B 1 53 ? 12.781 -5.117 10.289 1 85.75 53 LYS B O 1
ATOM 2183 N N . ALA B 1 54 ? 10.539 -4.852 10.156 1 81.75 54 ALA B N 1
ATOM 2184 C CA . ALA B 1 54 ? 10.586 -3.689 11.047 1 81.75 54 ALA B CA 1
ATOM 2185 C C . ALA B 1 54 ? 10.828 -4.109 12.492 1 81.75 54 ALA B C 1
ATOM 2187 O O . ALA B 1 54 ? 10.398 -5.188 12.914 1 81.75 54 ALA B O 1
ATOM 2188 N N . LYS B 1 55 ? 11.547 -3.381 13.234 1 74.06 55 LYS B N 1
ATOM 2189 C CA . LYS B 1 55 ? 11.859 -3.691 14.625 1 74.06 55 LYS B CA 1
ATOM 2190 C C . LYS B 1 55 ? 10.594 -3.822 15.461 1 74.06 55 LYS B C 1
ATOM 2192 O O . LYS B 1 55 ? 10.523 -4.652 16.375 1 74.06 55 LYS B O 1
ATOM 2197 N N . ASN B 1 56 ? 9.609 -3.131 15.062 1 69.62 56 ASN B N 1
ATOM 2198 C CA . ASN B 1 56 ? 8.352 -3.152 15.812 1 69.62 56 ASN B CA 1
ATOM 2199 C C . ASN B 1 56 ? 7.328 -4.074 15.164 1 69.62 56 ASN B C 1
ATOM 2201 O O . ASN B 1 56 ? 6.16 -4.086 15.562 1 69.62 56 ASN B O 1
ATOM 2205 N N . SER B 1 57 ? 7.887 -4.816 14.281 1 70.19 57 SER B N 1
ATOM 2206 C CA . SER B 1 57 ? 6.953 -5.742 13.648 1 70.19 57 SER B CA 1
ATOM 2207 C C . SER B 1 57 ? 6.652 -6.93 14.555 1 70.19 57 SER B C 1
ATOM 2209 O O . SER B 1 57 ? 7.539 -7.426 15.258 1 70.19 57 SER B O 1
ATOM 2211 N N . VAL B 1 58 ? 5.426 -7.215 14.719 1 59.09 58 VAL B N 1
ATOM 2212 C CA . VAL B 1 58 ? 4.992 -8.344 15.531 1 59.09 58 VAL B CA 1
ATOM 2213 C C . VAL B 1 58 ? 5.406 -9.648 14.867 1 59.09 58 VAL B C 1
ATOM 2215 O O . VAL B 1 58 ? 5.461 -10.695 15.523 1 59.09 58 VAL B O 1
ATOM 2218 N N . LEU B 1 59 ? 5.633 -9.484 13.602 1 59.06 59 LEU B N 1
ATOM 2219 C CA . LEU B 1 59 ? 5.953 -10.719 12.891 1 59.06 59 LEU B CA 1
ATOM 2220 C C . LEU B 1 59 ? 7.293 -11.281 13.359 1 59.06 59 LEU B C 1
ATOM 2222 O O . LEU B 1 59 ? 8.234 -10.531 13.602 1 59.06 59 LEU B O 1
ATOM 2226 N N . LYS B 1 60 ? 7.184 -12.609 14.047 1 51.16 60 LYS B N 1
ATOM 2227 C CA . LYS B 1 60 ? 8.32 -13.328 14.617 1 51.16 60 LYS B CA 1
ATOM 2228 C C . LYS B 1 60 ? 9.438 -13.477 13.586 1 51.16 60 LYS B C 1
ATOM 2230 O O . LYS B 1 60 ? 9.273 -13.117 12.422 1 51.16 60 LYS B O 1
ATOM 2235 N N . GLU B 1 61 ? 10.453 -14.523 13.961 1 55.94 61 GLU B N 1
ATOM 2236 C CA . GLU B 1 61 ? 11.672 -14.828 13.219 1 55.94 61 GLU B CA 1
ATOM 2237 C C . GLU B 1 61 ? 11.375 -15.055 11.742 1 55.94 61 GLU B C 1
ATOM 2239 O O . GLU B 1 61 ? 10.469 -15.805 11.391 1 55.94 61 GLU B O 1
ATOM 2244 N N . VAL B 1 62 ? 11.742 -14.109 11.031 1 61.84 62 VAL B N 1
ATOM 2245 C CA . VAL B 1 62 ? 11.477 -14.273 9.602 1 61.84 62 VAL B CA 1
ATOM 2246 C C . VAL B 1 62 ? 12.445 -15.289 9.008 1 61.84 62 VAL B C 1
ATOM 2248 O O . VAL B 1 62 ? 13.656 -15.062 9 1 61.84 62 VAL B O 1
ATOM 2251 N N . LYS B 1 63 ? 12.016 -16.641 8.906 1 79.06 63 LYS B N 1
ATOM 2252 C CA . LYS B 1 63 ? 12.727 -17.625 8.109 1 79.06 63 LYS B CA 1
ATOM 2253 C C . LYS B 1 63 ? 12.961 -17.125 6.688 1 79.06 63 LYS B C 1
ATOM 2255 O O . LYS B 1 63 ? 12.102 -16.453 6.113 1 79.06 63 LYS B O 1
ATOM 2260 N N . LYS B 1 64 ? 14.18 -17.312 6.227 1 93.19 64 LYS B N 1
ATOM 2261 C CA . LYS B 1 64 ? 14.531 -16.969 4.852 1 93.19 64 LYS B CA 1
ATOM 2262 C C . LYS B 1 64 ? 13.578 -17.625 3.859 1 93.19 64 LYS B C 1
ATOM 2264 O O . LYS B 1 64 ? 13.297 -18.828 3.957 1 93.19 64 LYS B O 1
ATOM 2269 N N . ASN B 1 65 ? 13.047 -16.844 2.945 1 97.38 65 ASN B N 1
ATOM 2270 C CA . ASN B 1 65 ? 12.172 -17.375 1.897 1 97.38 65 ASN B CA 1
ATOM 2271 C C . ASN B 1 6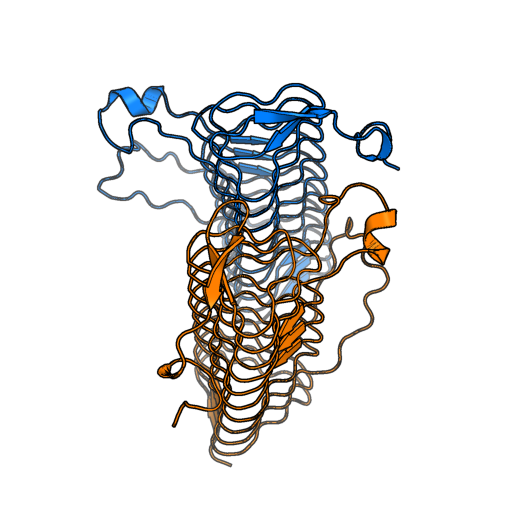5 ? 12.977 -18.031 0.782 1 97.38 65 ASN B C 1
ATOM 2273 O O . ASN B 1 65 ? 14.109 -17.625 0.503 1 97.38 65 ASN B O 1
ATOM 2277 N N . PRO B 1 66 ? 12.375 -19.156 0.191 1 98.12 66 PRO B N 1
ATOM 2278 C CA . PRO B 1 66 ? 13.023 -19.719 -0.998 1 98.12 66 PRO B CA 1
ATOM 2279 C C . PRO B 1 66 ? 13.102 -18.719 -2.15 1 98.12 66 PRO B C 1
ATOM 2281 O O . PRO B 1 66 ? 12.422 -17.688 -2.125 1 98.12 66 PRO B O 1
ATOM 2284 N N . PRO B 1 67 ? 13.938 -19.016 -3.109 1 98.25 67 PRO B N 1
ATOM 2285 C CA . PRO B 1 67 ? 14.062 -18.109 -4.25 1 98.25 67 PRO B CA 1
ATOM 2286 C C . PRO B 1 67 ? 12.766 -17.969 -5.039 1 98.25 67 PRO B C 1
ATOM 2288 O O . PRO B 1 67 ? 11.883 -18.844 -4.941 1 98.25 67 PRO B O 1
ATOM 2291 N N . VAL B 1 68 ? 12.711 -16.891 -5.77 1 98.62 68 VAL B N 1
ATOM 2292 C CA . VAL B 1 68 ? 11.578 -16.641 -6.656 1 98.62 68 VAL B CA 1
ATOM 2293 C C . VAL B 1 68 ? 11.641 -17.594 -7.855 1 98.62 68 VAL B C 1
ATOM 2295 O O . VAL B 1 68 ? 12.727 -17.953 -8.312 1 98.62 68 VAL B O 1
ATOM 2298 N N . ILE B 1 69 ? 10.484 -18 -8.336 1 98.94 69 ILE B N 1
ATOM 2299 C CA . ILE B 1 69 ? 10.352 -18.781 -9.562 1 98.94 69 ILE B CA 1
ATOM 2300 C C . ILE B 1 69 ? 9.445 -18.031 -10.547 1 98.94 69 ILE B C 1
ATOM 2302 O O . ILE B 1 69 ? 8.266 -17.797 -10.258 1 98.94 69 ILE B O 1
ATOM 2306 N N . ILE B 1 70 ? 9.984 -17.672 -11.672 1 98.94 70 ILE B N 1
ATOM 2307 C CA . ILE B 1 70 ? 9.242 -17.031 -12.742 1 98.94 70 ILE B CA 1
ATOM 2308 C C . ILE B 1 70 ? 9.141 -17.969 -13.945 1 98.94 70 ILE B C 1
ATOM 2310 O O . ILE B 1 70 ? 10.164 -18.359 -14.516 1 98.94 70 ILE B O 1
ATOM 2314 N N . GLY B 1 71 ? 7.945 -18.266 -14.32 1 98.94 71 GLY B N 1
ATOM 2315 C CA . GLY B 1 71 ? 7.695 -19.203 -15.391 1 98.94 71 GLY B CA 1
ATOM 2316 C C . GLY B 1 71 ? 7.992 -18.641 -16.766 1 98.94 71 GLY B C 1
ATOM 2317 O O . GLY B 1 71 ? 8.359 -17.484 -16.906 1 98.94 71 GLY B O 1
ATOM 2318 N N . ASP B 1 72 ? 7.758 -19.547 -17.781 1 98.94 72 ASP B N 1
ATOM 2319 C CA . ASP B 1 72 ? 8.062 -19.188 -19.156 1 98.94 72 ASP B CA 1
ATOM 2320 C C . ASP B 1 72 ? 7.113 -18.094 -19.672 1 98.94 72 ASP B C 1
ATOM 2322 O O . ASP B 1 72 ? 5.93 -18.078 -19.312 1 98.94 72 ASP B O 1
ATOM 2326 N N . GLY B 1 73 ? 7.641 -17.172 -20.359 1 98.94 73 GLY B N 1
ATOM 2327 C CA . GLY B 1 73 ? 6.816 -16.25 -21.125 1 98.94 73 GLY B CA 1
ATOM 2328 C C . GLY B 1 73 ? 6.336 -15.07 -20.312 1 98.94 73 GLY B C 1
ATOM 2329 O O . GLY B 1 73 ? 5.559 -14.25 -20.797 1 98.94 73 GLY B O 1
ATOM 2330 N N . CYS B 1 74 ? 6.766 -14.945 -19.094 1 98.94 74 CYS B N 1
ATOM 2331 C CA . CYS B 1 74 ? 6.324 -13.844 -18.25 1 98.94 74 CYS B CA 1
ATOM 2332 C C . CYS B 1 74 ? 6.93 -12.523 -18.703 1 98.94 74 CYS B C 1
ATOM 2334 O O . CYS B 1 74 ? 8 -12.508 -19.312 1 98.94 74 CYS B O 1
ATOM 2336 N N . THR B 1 75 ? 6.234 -11.492 -18.5 1 99 75 THR B N 1
ATOM 2337 C CA . THR B 1 75 ? 6.738 -10.133 -18.594 1 99 75 THR B CA 1
ATOM 2338 C C . THR B 1 75 ? 6.695 -9.445 -17.219 1 99 75 THR B C 1
ATOM 2340 O O . THR B 1 75 ? 5.656 -9.438 -16.562 1 99 75 THR B O 1
ATOM 2343 N N . ILE B 1 76 ? 7.801 -8.938 -16.828 1 99 76 ILE B N 1
ATOM 2344 C CA . ILE B 1 76 ? 7.902 -8.203 -15.57 1 99 76 ILE B CA 1
ATOM 2345 C C . ILE B 1 76 ? 8.148 -6.723 -15.859 1 99 76 ILE B C 1
ATOM 2347 O O . ILE B 1 76 ? 9.227 -6.34 -16.312 1 99 76 ILE B O 1
ATOM 2351 N N . GLY B 1 77 ? 7.215 -5.914 -15.477 1 98.94 77 GLY B N 1
ATOM 2352 C CA . GLY B 1 77 ? 7.176 -4.523 -15.906 1 98.94 77 GLY B CA 1
ATOM 2353 C C . GLY B 1 7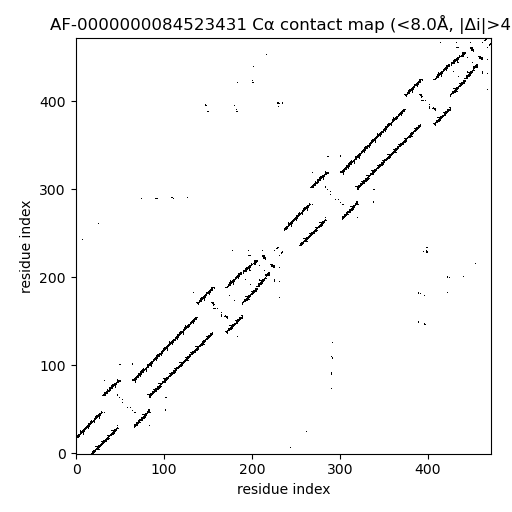7 ? 8.125 -3.633 -15.125 1 98.94 77 GLY B C 1
ATOM 2354 O O . GLY B 1 77 ? 8.562 -3.992 -14.031 1 98.94 77 GLY B O 1
ATOM 2355 N N . THR B 1 78 ? 8.305 -2.449 -15.656 1 98.94 78 THR B N 1
ATOM 2356 C CA . THR B 1 78 ? 9.297 -1.489 -15.188 1 98.94 78 THR B CA 1
ATOM 2357 C C . THR B 1 78 ? 9.086 -1.175 -13.711 1 98.94 78 THR B C 1
ATOM 2359 O O . THR B 1 78 ? 7.965 -0.895 -13.281 1 98.94 78 THR B O 1
ATOM 2362 N N . SER B 1 79 ? 10.188 -1.337 -12.938 1 98.94 79 SER B N 1
ATOM 2363 C CA . SER B 1 79 ? 10.258 -0.913 -11.547 1 98.94 79 SER B CA 1
ATOM 2364 C C . SER B 1 79 ? 9.336 -1.755 -10.664 1 98.94 79 SER B C 1
ATOM 2366 O O . SER B 1 79 ? 8.977 -1.341 -9.562 1 98.94 79 SER B O 1
ATOM 2368 N N . SER B 1 80 ? 8.867 -2.871 -11.164 1 98.94 80 SER B N 1
ATOM 2369 C CA . SER B 1 80 ? 8.156 -3.793 -10.289 1 98.94 80 SER B CA 1
ATOM 2370 C C . SER B 1 80 ? 9.109 -4.5 -9.336 1 98.94 80 SER B C 1
ATOM 2372 O O . SER B 1 80 ? 10.32 -4.52 -9.562 1 98.94 80 SER B O 1
ATOM 2374 N N . ILE B 1 81 ? 8.609 -4.93 -8.219 1 98.94 81 ILE B N 1
ATOM 2375 C CA . ILE B 1 81 ? 9.383 -5.617 -7.188 1 98.94 81 ILE B CA 1
ATOM 2376 C C . ILE B 1 81 ? 8.742 -6.965 -6.871 1 98.94 81 ILE B C 1
ATOM 2378 O O . ILE B 1 81 ? 7.594 -7.02 -6.422 1 98.94 81 ILE B O 1
ATOM 2382 N N . ILE B 1 82 ? 9.438 -8.039 -7.117 1 98.94 82 ILE B N 1
ATOM 2383 C CA . ILE B 1 82 ? 8.969 -9.391 -6.824 1 98.94 82 ILE B CA 1
ATOM 2384 C C . ILE B 1 82 ? 9.836 -10.008 -5.73 1 98.94 82 ILE B C 1
ATOM 2386 O O . ILE B 1 82 ? 11.039 -10.188 -5.91 1 98.94 82 ILE B O 1
ATOM 2390 N N . TYR B 1 83 ? 9.242 -10.375 -4.656 1 98.88 83 TYR B N 1
ATOM 2391 C CA . TYR B 1 83 ? 9.969 -10.852 -3.486 1 98.88 83 TYR B CA 1
ATOM 2392 C C . TYR B 1 83 ? 10.336 -12.32 -3.629 1 98.88 83 TYR B C 1
ATOM 2394 O O . TYR B 1 83 ? 9.688 -13.055 -4.375 1 98.88 83 TYR B O 1
ATOM 2402 N N . ALA B 1 84 ? 11.344 -12.695 -2.844 1 98.62 84 ALA B N 1
ATOM 2403 C CA . ALA B 1 84 ? 11.656 -14.117 -2.674 1 98.62 84 ALA B CA 1
ATOM 2404 C C . ALA B 1 84 ? 10.445 -14.891 -2.178 1 98.62 84 ALA B C 1
ATOM 2406 O O . ALA B 1 84 ? 9.664 -14.383 -1.367 1 98.62 84 ALA B O 1
ATOM 2407 N N . GLY B 1 85 ? 10.336 -16.078 -2.672 1 98.69 85 GLY B N 1
ATOM 2408 C CA . GLY B 1 85 ? 9.234 -16.922 -2.252 1 98.69 85 GLY B CA 1
ATOM 2409 C C . GLY B 1 85 ? 8.023 -16.828 -3.17 1 98.69 85 GLY B C 1
ATOM 2410 O O . GLY B 1 85 ? 7.113 -17.656 -3.084 1 98.69 85 GLY B O 1
ATOM 2411 N N . ALA B 1 86 ? 7.957 -15.859 -4.031 1 98.94 86 ALA B N 1
ATOM 2412 C CA . ALA B 1 86 ? 6.859 -15.766 -4.988 1 98.94 86 ALA B CA 1
ATOM 2413 C C . ALA B 1 86 ? 7.035 -16.766 -6.125 1 98.94 86 ALA B C 1
ATOM 2415 O O . ALA B 1 86 ? 8.164 -17.094 -6.508 1 98.94 86 ALA B O 1
ATOM 2416 N N . ILE B 1 87 ? 5.953 -17.25 -6.609 1 99 87 ILE B N 1
ATOM 2417 C CA . ILE B 1 87 ? 5.922 -18.141 -7.762 1 99 87 ILE B CA 1
ATOM 2418 C C . ILE B 1 87 ? 4.953 -17.594 -8.812 1 99 87 ILE B C 1
ATOM 2420 O O . ILE B 1 87 ? 3.75 -17.484 -8.555 1 99 87 ILE B O 1
ATOM 2424 N N . LEU B 1 88 ? 5.441 -17.172 -9.938 1 99 88 LEU B N 1
ATOM 2425 C CA . LEU B 1 88 ? 4.637 -16.797 -11.094 1 99 88 LEU B CA 1
ATOM 2426 C C . LEU B 1 88 ? 4.621 -17.906 -12.141 1 99 88 LEU B C 1
ATOM 2428 O O . LEU B 1 88 ? 5.672 -18.297 -12.641 1 99 88 LEU B O 1
ATOM 2432 N N . GLU B 1 89 ? 3.469 -18.375 -12.422 1 98.94 89 GLU B N 1
ATOM 2433 C CA . GLU B 1 89 ? 3.35 -19.391 -13.469 1 98.94 89 GLU B CA 1
ATOM 2434 C C . GLU B 1 89 ? 3.561 -18.781 -14.852 1 98.94 89 GLU B C 1
ATOM 2436 O O . GLU B 1 89 ? 3.887 -17.594 -14.969 1 98.94 89 GLU B O 1
ATOM 2441 N N . ASN B 1 90 ? 3.426 -19.656 -15.914 1 98.94 90 ASN B N 1
ATOM 2442 C CA . ASN B 1 90 ? 3.758 -19.25 -17.266 1 98.94 90 ASN B CA 1
ATOM 2443 C C . ASN B 1 90 ? 2.867 -18.109 -17.75 1 98.94 90 ASN B C 1
ATOM 2445 O O . ASN B 1 90 ? 1.679 -18.062 -17.422 1 98.94 90 ASN B O 1
ATOM 2449 N N . ASP B 1 91 ? 3.432 -17.125 -18.453 1 98.94 91 ASP B N 1
ATOM 2450 C CA . ASP B 1 91 ? 2.74 -16.094 -19.219 1 98.94 91 ASP B CA 1
ATOM 2451 C C . ASP B 1 91 ? 2.014 -15.117 -18.297 1 98.94 91 ASP B C 1
ATOM 2453 O O . ASP B 1 91 ? 0.984 -14.547 -18.688 1 98.94 91 ASP B O 1
ATOM 2457 N N . VAL B 1 92 ? 2.471 -15.008 -17.078 1 99 92 VAL B N 1
ATOM 2458 C CA . VAL B 1 92 ? 1.984 -13.938 -16.203 1 99 92 VAL B CA 1
ATOM 2459 C C . VAL B 1 92 ? 2.545 -12.594 -16.672 1 99 92 VAL B C 1
ATOM 2461 O O . VAL B 1 92 ? 3.725 -12.5 -17.031 1 99 92 VAL B O 1
ATOM 2464 N N . PHE B 1 93 ? 1.673 -11.617 -16.703 1 99 93 PHE B N 1
ATOM 2465 C CA . PHE B 1 93 ? 2.07 -10.258 -17.031 1 99 93 PHE B CA 1
ATOM 2466 C C . PHE B 1 93 ? 2.008 -9.359 -15.805 1 99 93 PHE B C 1
ATOM 2468 O O . PHE B 1 93 ? 0.933 -9.141 -15.242 1 99 93 PHE B O 1
ATOM 2475 N N . VAL B 1 94 ? 3.123 -8.898 -15.359 1 99 94 VAL B N 1
ATOM 2476 C CA . VAL B 1 94 ? 3.201 -7.934 -14.266 1 99 94 VAL B CA 1
ATOM 2477 C C . VAL B 1 94 ? 3.494 -6.543 -14.82 1 99 94 VAL B C 1
ATOM 2479 O O . VAL B 1 94 ? 4.551 -6.312 -15.414 1 99 94 VAL B O 1
ATOM 2482 N N . ALA B 1 95 ? 2.59 -5.629 -14.602 1 98.94 95 ALA B N 1
ATOM 2483 C CA . ALA B 1 95 ? 2.74 -4.285 -15.156 1 98.94 95 ALA B CA 1
ATOM 2484 C C . ALA B 1 95 ? 3.615 -3.416 -14.258 1 98.94 95 ALA B C 1
ATOM 2486 O O . ALA B 1 95 ? 4.047 -3.854 -13.188 1 98.94 95 ALA B O 1
ATOM 2487 N N . ASP B 1 96 ? 3.855 -2.205 -14.766 1 98.94 96 ASP B N 1
ATOM 2488 C CA . ASP B 1 96 ? 4.828 -1.305 -14.156 1 98.94 96 ASP B CA 1
ATOM 2489 C C . ASP B 1 96 ? 4.469 -1.019 -12.695 1 98.94 96 ASP B C 1
ATOM 2491 O O . ASP B 1 96 ? 3.297 -0.85 -12.359 1 98.94 96 ASP B O 1
ATOM 2495 N N . LEU B 1 97 ? 5.504 -1.024 -11.797 1 98.94 97 LEU B N 1
ATOM 2496 C CA . LEU B 1 97 ? 5.422 -0.505 -10.438 1 98.94 97 LEU B CA 1
ATOM 2497 C C . LEU B 1 97 ? 4.664 -1.47 -9.531 1 98.94 97 LEU B C 1
ATOM 2499 O O . LEU B 1 97 ? 4.441 -1.18 -8.352 1 98.94 97 LEU B O 1
ATOM 2503 N N . ALA B 1 98 ? 4.242 -2.613 -9.992 1 98.94 98 ALA B N 1
ATOM 2504 C CA . ALA B 1 98 ? 3.562 -3.59 -9.148 1 98.94 98 ALA B CA 1
ATOM 2505 C C . ALA B 1 98 ? 4.531 -4.219 -8.148 1 98.94 98 ALA B C 1
ATOM 2507 O O . ALA B 1 98 ? 5.738 -4.258 -8.391 1 98.94 98 ALA B O 1
ATOM 2508 N N . THR B 1 99 ? 4.031 -4.621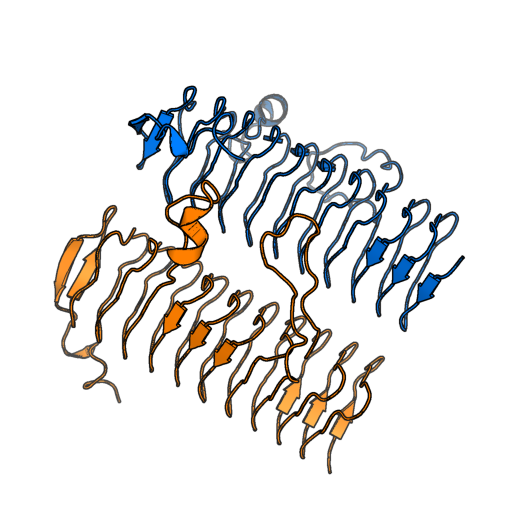 -7.008 1 98.94 99 THR B N 1
ATOM 2509 C CA . THR B 1 99 ? 4.805 -5.375 -6.027 1 98.94 99 THR B CA 1
ATOM 2510 C C . THR B 1 99 ? 4.105 -6.688 -5.684 1 98.94 99 THR B C 1
ATOM 2512 O O . THR B 1 99 ? 2.893 -6.715 -5.473 1 98.94 99 THR B O 1
ATOM 2515 N N . ILE B 1 100 ? 4.82 -7.742 -5.703 1 98.94 100 ILE B N 1
ATOM 2516 C CA . ILE B 1 100 ? 4.363 -9.07 -5.316 1 98.94 100 ILE B CA 1
ATOM 2517 C C . ILE B 1 100 ? 5.215 -9.594 -4.16 1 98.94 100 ILE B C 1
ATOM 2519 O O . ILE B 1 100 ? 6.402 -9.883 -4.336 1 98.94 100 ILE B O 1
ATOM 2523 N N . ARG B 1 101 ? 4.594 -9.711 -2.994 1 98.75 101 ARG B N 1
ATOM 2524 C CA . ARG B 1 101 ? 5.316 -10.031 -1.767 1 98.75 101 ARG B CA 1
ATOM 2525 C C . ARG B 1 101 ? 5.633 -11.523 -1.688 1 98.75 101 ARG B C 1
ATOM 2527 O O . ARG B 1 101 ? 5.398 -12.266 -2.646 1 98.75 101 ARG B O 1
ATOM 2534 N N . GLU B 1 102 ? 6.277 -11.875 -0.569 1 98.5 102 GLU B N 1
ATOM 2535 C CA . GLU B 1 102 ? 6.738 -13.25 -0.396 1 98.5 102 GLU B CA 1
ATOM 2536 C C . GLU B 1 102 ? 5.566 -14.211 -0.205 1 98.5 102 GLU B C 1
ATOM 2538 O O . GLU B 1 102 ? 4.512 -13.812 0.3 1 98.5 102 GLU B O 1
ATOM 2543 N N . ARG B 1 103 ? 5.73 -15.484 -0.642 1 98.44 103 ARG B N 1
ATOM 2544 C CA . ARG B 1 103 ? 4.773 -16.578 -0.499 1 98.44 103 ARG B CA 1
ATOM 2545 C C . ARG B 1 103 ? 3.477 -16.266 -1.238 1 98.44 103 ARG B C 1
ATOM 2547 O O . ARG B 1 103 ? 2.389 -16.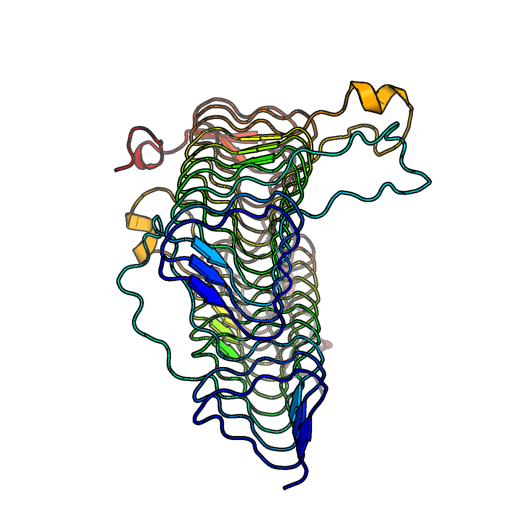547 -0.735 1 98.44 103 ARG B O 1
ATOM 2554 N N . VAL B 1 104 ? 3.623 -15.609 -2.355 1 98.94 104 VAL B N 1
ATOM 2555 C CA . VAL B 1 104 ? 2.512 -15.375 -3.271 1 98.94 104 VAL B CA 1
ATOM 2556 C C . VAL B 1 104 ? 2.65 -16.281 -4.496 1 98.94 104 VAL B C 1
ATOM 2558 O O . VAL B 1 104 ? 3.748 -16.438 -5.035 1 98.94 104 VAL B O 1
ATOM 2561 N N . THR B 1 105 ? 1.587 -16.891 -4.898 1 99 105 THR B N 1
ATOM 2562 C CA . THR B 1 105 ? 1.525 -17.609 -6.164 1 99 105 THR B CA 1
ATOM 2563 C C . THR B 1 105 ? 0.558 -16.938 -7.125 1 99 105 THR B C 1
ATOM 2565 O O . THR B 1 105 ? -0.546 -16.547 -6.734 1 99 105 THR B O 1
ATOM 2568 N N . VAL B 1 106 ? 0.955 -16.734 -8.359 1 99 106 VAL B N 1
ATOM 2569 C CA . VAL B 1 106 ? 0.121 -16.172 -9.414 1 99 106 VAL B CA 1
ATOM 2570 C C . VAL B 1 106 ? 0.006 -17.156 -10.57 1 99 106 VAL B C 1
ATOM 2572 O O . VAL B 1 106 ? 1.016 -17.547 -11.156 1 99 106 VAL B O 1
ATOM 2575 N N . GLY B 1 107 ? -1.184 -17.438 -10.93 1 99 107 GLY B N 1
ATOM 2576 C CA . GLY B 1 107 ? -1.449 -18.484 -11.914 1 99 107 GLY B CA 1
ATOM 2577 C C . GLY B 1 107 ? -1.227 -18.016 -13.344 1 99 107 GLY B C 1
ATOM 2578 O O . GLY B 1 107 ? -1.205 -16.812 -13.617 1 99 107 GLY B O 1
ATOM 2579 N N . GLU B 1 108 ? -1.221 -19 -14.211 1 98.94 108 GLU B N 1
ATOM 2580 C CA . GLU B 1 108 ? -0.867 -18.828 -15.617 1 98.94 108 GLU B CA 1
ATOM 2581 C C . GLU B 1 108 ? -1.747 -17.781 -16.281 1 98.94 108 GLU B C 1
ATOM 2583 O O . GLU B 1 108 ? -2.959 -17.75 -16.078 1 98.94 108 GLU B O 1
ATOM 2588 N N . ARG B 1 109 ? -1.12 -16.844 -17.031 1 98.94 109 ARG B N 1
ATOM 2589 C CA . ARG B 1 109 ? -1.771 -15.891 -17.938 1 98.94 109 ARG B CA 1
ATOM 2590 C C . ARG B 1 109 ? -2.52 -14.82 -17.141 1 98.94 109 ARG B C 1
ATOM 2592 O O . ARG B 1 109 ? -3.344 -14.094 -17.703 1 98.94 109 ARG B O 1
ATOM 2599 N N . THR B 1 110 ? -2.314 -14.727 -15.891 1 98.94 110 THR B N 1
ATOM 2600 C CA . THR B 1 110 ? -2.877 -13.648 -15.086 1 98.94 110 THR B CA 1
ATOM 2601 C C . THR B 1 110 ? -2.156 -12.336 -15.367 1 98.94 110 THR B C 1
ATOM 2603 O O . THR B 1 110 ? -0.942 -12.312 -15.578 1 98.94 110 THR B O 1
ATOM 2606 N N . ILE B 1 111 ? -2.904 -11.273 -15.398 1 99 111 ILE B N 1
ATOM 2607 C CA . ILE B 1 111 ? -2.383 -9.922 -15.57 1 99 111 ILE B CA 1
ATOM 2608 C C . ILE B 1 111 ? -2.426 -9.18 -14.234 1 99 111 ILE B C 1
ATOM 2610 O O . ILE B 1 111 ? -3.496 -9.008 -13.648 1 99 111 ILE B O 1
ATOM 2614 N N . VAL B 1 112 ? -1.3 -8.836 -13.742 1 99 112 VAL B N 1
ATOM 2615 C CA . VAL B 1 112 ? -1.165 -7.934 -12.602 1 99 112 VAL B CA 1
ATOM 2616 C C . VAL B 1 112 ? -0.929 -6.508 -13.094 1 99 112 VAL B C 1
ATOM 2618 O O . VAL B 1 112 ? 0.153 -6.188 -13.594 1 99 112 VAL B O 1
ATOM 2621 N N . GLY B 1 113 ? -1.863 -5.695 -12.883 1 98.94 113 GLY B N 1
ATOM 2622 C CA . GLY B 1 113 ? -1.852 -4.371 -13.477 1 98.94 113 GLY B CA 1
ATOM 2623 C C . GLY B 1 113 ? -0.874 -3.424 -12.812 1 98.94 113 GLY B C 1
ATOM 2624 O O . GLY B 1 113 ? -0.196 -3.799 -11.852 1 98.94 113 GLY B O 1
ATOM 2625 N N . ARG B 1 114 ? -0.838 -2.193 -13.375 1 98.94 114 ARG B N 1
ATOM 2626 C CA . ARG B 1 114 ? 0.121 -1.19 -12.93 1 98.94 114 ARG B CA 1
ATOM 2627 C C . ARG B 1 114 ? -0.108 -0.835 -11.461 1 98.94 114 ARG B C 1
ATOM 2629 O O . ARG B 1 114 ? -1.236 -0.547 -11.055 1 98.94 114 ARG B O 1
ATOM 2636 N N . GLY B 1 115 ? 0.964 -0.877 -10.695 1 98.88 115 GLY B N 1
ATOM 2637 C CA . GLY B 1 115 ? 0.907 -0.369 -9.336 1 98.88 115 GLY B CA 1
ATOM 2638 C C . GLY B 1 115 ? 0.153 -1.283 -8.391 1 98.88 115 GLY B C 1
ATOM 2639 O O . GLY B 1 115 ? -0.067 -0.936 -7.227 1 98.88 115 GLY B O 1
ATOM 2640 N N . VAL B 1 116 ? -0.285 -2.436 -8.875 1 98.94 116 VAL B N 1
ATOM 2641 C CA . VAL B 1 116 ? -0.976 -3.391 -8.016 1 98.94 116 VAL B CA 1
ATOM 2642 C C . VAL B 1 116 ? -0.045 -3.846 -6.895 1 98.94 116 VAL B C 1
ATOM 2644 O O . VAL B 1 116 ? 1.145 -4.078 -7.121 1 98.94 116 VAL B O 1
ATOM 2647 N N . ALA B 1 117 ? -0.575 -3.92 -5.691 1 98.94 117 ALA B N 1
ATOM 2648 C CA . ALA B 1 117 ? 0.14 -4.48 -4.551 1 98.94 117 ALA B CA 1
ATOM 2649 C C . ALA B 1 117 ? -0.5 -5.785 -4.086 1 98.94 117 ALA B C 1
ATOM 2651 O O . ALA B 1 117 ? -1.659 -5.801 -3.664 1 98.94 117 ALA B O 1
ATOM 2652 N N . ILE B 1 118 ? 0.197 -6.887 -4.211 1 99 118 ILE B N 1
ATOM 2653 C CA . ILE B 1 118 ? -0.216 -8.172 -3.656 1 99 118 ILE B CA 1
ATOM 2654 C C . ILE B 1 118 ? 0.616 -8.484 -2.414 1 99 118 ILE B C 1
ATOM 2656 O O . ILE B 1 118 ? 1.823 -8.711 -2.512 1 99 118 ILE B O 1
ATOM 2660 N N . GLU B 1 119 ? -0.047 -8.477 -1.255 1 98.81 119 GLU B N 1
ATOM 2661 C CA . GLU B 1 119 ? 0.646 -8.719 0.008 1 98.81 119 GLU B CA 1
ATOM 2662 C C . GLU B 1 119 ? 0.958 -10.203 0.194 1 98.81 119 GLU B C 1
ATOM 2664 O O . GLU B 1 119 ? 0.582 -11.031 -0.638 1 98.81 119 GLU B O 1
ATOM 2669 N N . ASN B 1 120 ? 1.688 -10.492 1.263 1 98.25 120 ASN B N 1
ATOM 2670 C CA . ASN B 1 120 ? 2.236 -11.836 1.447 1 98.25 120 ASN B CA 1
ATOM 2671 C C . ASN B 1 120 ? 1.13 -12.867 1.631 1 98.25 120 ASN B C 1
ATOM 2673 O O . ASN B 1 120 ? 0.016 -12.531 2.033 1 98.25 120 ASN B O 1
ATOM 2677 N N . ASP B 1 121 ? 1.4 -14.102 1.344 1 98.31 121 ASP B N 1
ATOM 2678 C CA . ASP B 1 121 ? 0.559 -15.258 1.631 1 98.31 121 ASP B CA 1
ATOM 2679 C C . ASP B 1 121 ? -0.767 -15.172 0.876 1 98.31 121 ASP B C 1
ATOM 2681 O O . ASP B 1 121 ? -1.831 -15.406 1.454 1 98.31 121 ASP B O 1
ATOM 2685 N N . CYS B 1 122 ? -0.684 -14.805 -0.377 1 98.94 122 CYS B N 1
ATOM 2686 C CA . CYS B 1 122 ? -1.847 -14.789 -1.257 1 98.94 122 CYS B CA 1
ATOM 2687 C C . CYS B 1 122 ? -1.718 -15.836 -2.355 1 98.94 122 CYS B C 1
ATOM 2689 O O . CYS B 1 122 ? -0.607 -16.188 -2.752 1 98.94 122 CYS B O 1
ATOM 2691 N N . THR B 1 123 ? -2.809 -16.328 -2.809 1 98.94 123 THR B N 1
ATOM 2692 C CA . THR B 1 123 ? -2.908 -17.141 -4.012 1 98.94 123 THR B CA 1
ATOM 2693 C C . THR B 1 123 ? -3.834 -16.5 -5.035 1 98.94 123 THR B C 1
ATOM 2695 O O . THR B 1 123 ? -5 -16.219 -4.738 1 98.94 123 THR B O 1
ATOM 2698 N N . ILE B 1 124 ? -3.326 -16.219 -6.188 1 98.94 124 ILE B N 1
ATOM 2699 C CA . ILE B 1 124 ? -4.098 -15.703 -7.312 1 98.94 124 ILE B CA 1
ATOM 2700 C C . ILE B 1 124 ? -4.164 -16.75 -8.422 1 98.94 124 ILE B C 1
ATOM 2702 O O . ILE B 1 124 ? -3.133 -17.266 -8.859 1 98.94 124 ILE B O 1
ATOM 2706 N N . GLY B 1 125 ? -5.281 -17.062 -8.852 1 98.94 125 GLY B N 1
ATOM 2707 C CA . GLY B 1 125 ? -5.492 -18.125 -9.836 1 98.94 125 GLY B CA 1
ATOM 2708 C C . GLY B 1 125 ? -5.07 -17.719 -11.234 1 98.94 125 GLY B C 1
ATOM 2709 O O . GLY B 1 125 ? -4.305 -16.781 -11.414 1 98.94 125 GLY B O 1
ATOM 2710 N N . ARG B 1 126 ? -5.582 -18.547 -12.219 1 98.94 126 ARG B N 1
ATOM 2711 C CA . ARG B 1 126 ? -5.219 -18.391 -13.625 1 98.94 126 ARG B CA 1
ATOM 2712 C C . ARG B 1 126 ? -6.152 -17.422 -14.336 1 98.94 126 ARG B C 1
ATOM 2714 O O . ARG B 1 126 ? -7.336 -17.328 -14 1 98.94 126 ARG B O 1
ATOM 2721 N N . LYS B 1 127 ? -5.547 -16.703 -15.297 1 98.88 127 LYS B N 1
ATOM 2722 C CA . LYS B 1 127 ? -6.32 -15.859 -16.219 1 98.88 127 LYS B CA 1
ATOM 2723 C C . LYS B 1 127 ? -7.137 -14.828 -15.445 1 98.88 127 LYS B C 1
ATOM 2725 O O . LYS B 1 127 ? -8.297 -14.578 -15.773 1 98.88 127 LYS B O 1
ATOM 2730 N N . CYS B 1 128 ? -6.625 -14.344 -14.367 1 98.94 128 CYS B N 1
ATOM 2731 C CA . CYS B 1 128 ? -7.191 -13.211 -13.648 1 98.94 128 CYS B CA 1
ATOM 2732 C C . CYS B 1 128 ? -6.711 -11.891 -14.242 1 98.94 128 CYS B C 1
ATOM 2734 O O . CYS B 1 128 ? -5.73 -11.867 -14.992 1 98.94 128 CYS B O 1
ATOM 2736 N N . LYS B 1 129 ? -7.406 -10.891 -14.023 1 99 129 LYS B N 1
ATOM 2737 C CA . LYS B 1 129 ? -7.02 -9.523 -14.359 1 99 129 LYS B CA 1
ATOM 2738 C C . LYS B 1 129 ? -7.164 -8.602 -13.156 1 99 129 LYS B C 1
ATOM 2740 O O . LYS B 1 129 ? -8.281 -8.312 -12.711 1 99 129 LYS B O 1
ATOM 2745 N N . LEU B 1 130 ? -6.105 -8.227 -12.539 1 99 130 LEU B N 1
ATOM 2746 C CA . LEU B 1 130 ? -6.051 -7.23 -11.477 1 99 130 LEU B CA 1
ATOM 2747 C C . LEU B 1 130 ? -5.695 -5.855 -12.031 1 99 130 LEU B C 1
ATOM 2749 O O . LEU B 1 130 ? -4.559 -5.621 -12.445 1 99 130 LEU B O 1
ATOM 2753 N N . GLU B 1 131 ? -6.602 -4.922 -11.977 1 98.94 131 GLU B N 1
ATOM 2754 C CA . GLU B 1 131 ? -6.422 -3.65 -12.672 1 98.94 131 GLU B CA 1
ATOM 2755 C C . GLU B 1 131 ? -5.652 -2.654 -11.805 1 98.94 131 GLU B C 1
ATOM 2757 O O . GLU B 1 131 ? -5.391 -2.918 -10.633 1 98.94 131 GLU B O 1
ATOM 2762 N N . THR B 1 132 ? -5.348 -1.56 -12.375 1 98.94 132 THR B N 1
ATOM 2763 C CA . THR B 1 132 ? -4.402 -0.563 -11.891 1 98.94 132 THR B CA 1
ATOM 2764 C C . THR B 1 132 ? -4.695 -0.208 -10.43 1 98.94 132 THR B C 1
ATOM 2766 O O . THR B 1 132 ? -5.828 0.126 -10.086 1 98.94 132 THR B O 1
ATOM 2769 N N . ASN B 1 133 ? -3.648 -0.41 -9.57 1 98.88 133 ASN B N 1
ATOM 2770 C CA . ASN B 1 133 ? -3.582 0.139 -8.219 1 98.88 133 ASN B CA 1
ATOM 2771 C C . ASN B 1 133 ? -4.562 -0.56 -7.285 1 98.88 133 ASN B C 1
ATOM 2773 O O . ASN B 1 133 ? -4.887 -0.039 -6.215 1 98.88 133 ASN B O 1
ATOM 2777 N N . CYS B 1 134 ? -5.098 -1.742 -7.695 1 98.94 134 CYS B N 1
ATOM 2778 C CA . CYS B 1 134 ? -5.855 -2.447 -6.668 1 98.94 134 CYS B CA 1
ATOM 2779 C C . CYS B 1 134 ? -4.922 -3.041 -5.617 1 98.94 134 CYS B C 1
ATOM 2781 O O . CYS B 1 134 ? -3.727 -3.203 -5.859 1 98.94 134 CYS B O 1
ATOM 2783 N N . TYR B 1 135 ? -5.43 -3.168 -4.445 1 99 135 TYR B N 1
ATOM 2784 C CA . TYR B 1 135 ? -4.691 -3.682 -3.297 1 99 135 TYR B CA 1
ATOM 2785 C C . TYR B 1 135 ? -5.262 -5.02 -2.836 1 99 135 TYR B C 1
ATOM 2787 O O . TYR B 1 135 ? -6.41 -5.09 -2.393 1 99 135 TYR B O 1
ATOM 2795 N N . ILE B 1 136 ? -4.457 -6.094 -2.938 1 99 136 ILE B N 1
ATOM 2796 C CA . ILE B 1 136 ? -4.812 -7.41 -2.426 1 99 136 ILE B CA 1
ATOM 2797 C C . ILE B 1 136 ? -4.09 -7.66 -1.103 1 99 136 ILE B C 1
ATOM 2799 O O . ILE B 1 136 ? -2.879 -7.895 -1.083 1 99 136 ILE B O 1
ATOM 2803 N N . THR B 1 137 ? -4.859 -7.652 -0.019 1 98.88 137 THR B N 1
ATOM 2804 C CA . THR B 1 137 ? -4.289 -7.766 1.318 1 98.88 137 THR B CA 1
ATOM 2805 C C . THR B 1 137 ? -3.77 -9.18 1.566 1 98.88 137 THR B C 1
ATOM 2807 O O . THR B 1 137 ? -4.113 -10.109 0.836 1 98.88 137 THR B O 1
ATOM 2810 N N . ALA B 1 138 ? -2.982 -9.344 2.623 1 98.56 138 ALA B N 1
ATOM 2811 C CA . ALA B 1 138 ? -2.395 -10.641 2.959 1 98.56 138 ALA B CA 1
ATOM 2812 C C . ALA B 1 138 ? -3.479 -11.672 3.238 1 98.56 138 ALA B C 1
ATOM 2814 O O . ALA B 1 138 ? -4.59 -11.328 3.645 1 98.56 138 ALA B O 1
ATOM 2815 N N . TYR B 1 139 ? -3.146 -12.891 2.967 1 98.56 139 TYR B N 1
ATOM 2816 C CA . TYR B 1 139 ? -3.973 -14.055 3.258 1 98.56 139 TYR B CA 1
ATOM 2817 C C . TYR B 1 139 ? -5.215 -14.078 2.379 1 98.56 139 TYR B C 1
ATOM 2819 O O . TYR B 1 139 ? -6.277 -14.547 2.805 1 98.56 139 TYR B O 1
ATOM 2827 N N . SER B 1 140 ? -5.145 -13.539 1.199 1 98.94 140 SER B N 1
ATOM 2828 C CA . SER B 1 140 ? -6.258 -13.562 0.255 1 98.94 140 SER B CA 1
ATOM 2829 C C . SER B 1 140 ? -6.117 -14.711 -0.739 1 98.94 140 SER B C 1
ATOM 2831 O O . SER B 1 140 ? -5 -15.125 -1.059 1 98.94 140 SER B O 1
ATOM 2833 N N . ASN B 1 141 ? -7.246 -15.188 -1.188 1 98.94 141 ASN B N 1
ATOM 2834 C CA . ASN B 1 141 ? -7.316 -16.266 -2.166 1 98.94 141 ASN B CA 1
ATOM 2835 C C . ASN B 1 141 ? -8.266 -15.93 -3.309 1 98.94 141 ASN B C 1
ATOM 2837 O O . ASN B 1 141 ? -9.477 -15.828 -3.105 1 98.94 141 ASN B O 1
ATOM 2841 N N . LEU B 1 142 ? -7.73 -15.742 -4.449 1 99 142 LEU B N 1
ATOM 2842 C CA . LEU B 1 142 ? -8.516 -15.516 -5.656 1 99 142 LEU B CA 1
ATOM 2843 C C . LEU B 1 142 ? -8.461 -16.719 -6.582 1 99 142 LEU B C 1
ATOM 2845 O O . LEU B 1 142 ? -7.375 -17.203 -6.918 1 99 142 LEU B O 1
ATOM 2849 N N . GLY B 1 143 ? -9.586 -17.203 -6.965 1 98.94 143 GLY B N 1
ATOM 2850 C CA . GLY B 1 143 ? -9.672 -18.312 -7.898 1 98.94 143 GLY B CA 1
ATOM 2851 C C . GLY B 1 143 ? -9.297 -17.922 -9.32 1 98.94 143 GLY B C 1
ATOM 2852 O O . GLY B 1 143 ? -8.461 -17.047 -9.531 1 98.94 143 GLY B O 1
ATOM 2853 N N . ASN B 1 144 ? -9.859 -18.688 -10.297 1 98.94 144 ASN B N 1
ATOM 2854 C CA . ASN B 1 144 ? -9.547 -18.469 -11.703 1 98.94 144 ASN B CA 1
ATOM 2855 C C . ASN B 1 144 ? -10.531 -17.5 -12.352 1 98.94 144 ASN B C 1
ATOM 2857 O O . ASN B 1 144 ? -11.695 -17.422 -11.945 1 98.94 144 ASN B O 1
ATOM 2861 N N . TYR B 1 145 ? -10.023 -16.703 -13.359 1 98.94 145 TYR B N 1
ATOM 2862 C CA . TYR B 1 145 ? -10.859 -15.805 -14.148 1 98.94 145 TYR B CA 1
ATOM 2863 C C . TYR B 1 145 ? -11.484 -14.734 -13.273 1 98.94 145 TYR B C 1
ATOM 2865 O O . TYR B 1 145 ? -12.625 -14.32 -13.5 1 98.94 145 TYR B O 1
ATOM 2873 N N . VAL B 1 146 ? -10.844 -14.391 -12.25 1 98.94 146 VAL B N 1
ATOM 2874 C CA . VAL B 1 146 ? -11.297 -13.32 -11.367 1 98.94 146 VAL B CA 1
ATOM 2875 C C . VAL B 1 146 ? -10.914 -11.961 -11.953 1 98.94 146 VAL B C 1
ATOM 2877 O O . VAL B 1 146 ? -9.82 -11.805 -12.5 1 98.94 146 VAL B O 1
ATOM 2880 N N . PHE B 1 147 ? -11.836 -11.031 -11.883 1 99 147 PHE B N 1
ATOM 2881 C CA . PHE B 1 147 ? -11.578 -9.656 -12.297 1 99 147 PHE B CA 1
ATOM 2882 C C . PHE B 1 147 ? -11.641 -8.711 -11.109 1 99 147 PHE B C 1
ATOM 2884 O O . PHE B 1 147 ? -12.625 -8.695 -10.367 1 99 147 PHE B O 1
ATOM 2891 N N . VAL B 1 148 ? -10.594 -7.977 -10.867 1 99 148 VAL B N 1
ATOM 2892 C CA . VAL B 1 148 ? -10.547 -6.93 -9.852 1 99 148 VAL B CA 1
ATOM 2893 C C . VAL B 1 148 ? -10.312 -5.574 -10.508 1 99 148 VAL B C 1
ATOM 2895 O O . VAL B 1 148 ? -9.242 -5.328 -11.07 1 99 148 VAL B O 1
ATOM 2898 N N . ALA B 1 149 ? -11.281 -4.676 -10.43 1 98.94 149 ALA B N 1
ATOM 2899 C CA . ALA B 1 149 ? -11.234 -3.383 -11.109 1 98.94 149 ALA B CA 1
ATOM 2900 C C . ALA B 1 149 ? -10.25 -2.439 -10.422 1 98.94 149 ALA B C 1
ATOM 2902 O O . ALA B 1 149 ? -9.68 -2.781 -9.383 1 98.94 149 ALA B O 1
ATOM 2903 N N . PRO B 1 150 ? -10 -1.252 -11.062 1 98.94 150 PRO B N 1
ATOM 2904 C CA . PRO B 1 150 ? -8.992 -0.34 -10.516 1 98.94 150 PRO B CA 1
ATOM 2905 C C . PRO B 1 150 ? -9.328 0.143 -9.109 1 98.94 150 PRO B C 1
ATOM 2907 O O . PRO B 1 150 ? -10.5 0.42 -8.812 1 98.94 150 PRO B O 1
ATOM 2910 N N . CYS B 1 151 ? -8.281 0.175 -8.25 1 98.94 151 CYS B N 1
ATOM 2911 C CA . CYS B 1 151 ? -8.289 0.851 -6.957 1 98.94 151 CYS B CA 1
ATOM 2912 C C . CYS B 1 151 ? -9.188 0.118 -5.965 1 98.94 151 CYS B C 1
ATOM 2914 O O . CYS B 1 151 ? -9.602 0.693 -4.957 1 98.94 151 CYS B O 1
ATOM 2916 N N . VAL B 1 152 ? -9.523 -1.161 -6.266 1 98.94 152 VAL B N 1
ATOM 2917 C CA . VAL B 1 152 ? -10.172 -1.992 -5.254 1 98.94 152 VAL B CA 1
ATOM 2918 C C . VAL B 1 152 ? -9.25 -2.137 -4.043 1 98.94 152 VAL B C 1
ATOM 2920 O O . VAL B 1 152 ? -8.031 -2.25 -4.191 1 98.94 152 VAL B O 1
ATOM 2923 N N . VAL B 1 153 ? -9.844 -2.082 -2.812 1 98.94 153 VAL B N 1
ATOM 2924 C CA . VAL B 1 153 ? -9.086 -2.25 -1.576 1 98.94 153 VAL B CA 1
ATOM 2925 C C . VAL B 1 153 ? -9.656 -3.418 -0.774 1 98.94 153 VAL B C 1
ATOM 2927 O O . VAL B 1 153 ? -10.828 -3.398 -0.386 1 98.94 153 VAL B O 1
ATOM 2930 N N . THR B 1 154 ? -8.844 -4.469 -0.518 1 98.94 154 THR B N 1
ATOM 2931 C CA . THR B 1 154 ? -9.234 -5.566 0.358 1 98.94 154 THR B CA 1
ATOM 2932 C C . THR B 1 154 ? -8.586 -5.418 1.732 1 98.94 154 THR B C 1
ATOM 2934 O O . THR B 1 154 ? -7.57 -4.734 1.876 1 98.94 154 THR B O 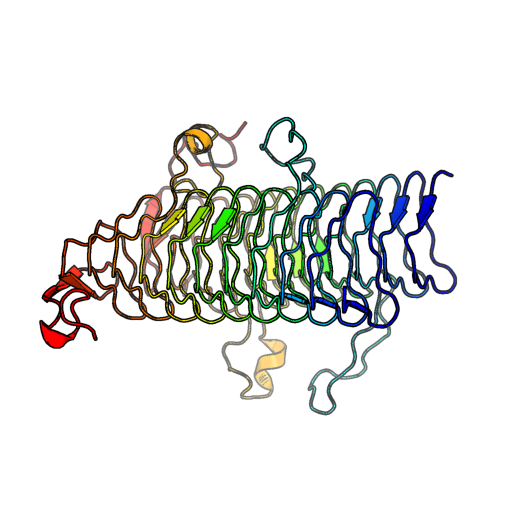1
ATOM 2937 N N . SER B 1 155 ? -9.195 -5.965 2.762 1 98.56 155 SER B N 1
ATOM 2938 C CA . SER B 1 155 ? -8.68 -5.859 4.125 1 98.56 155 SER B CA 1
ATOM 2939 C C . SER B 1 155 ? -8.641 -7.223 4.809 1 98.56 155 SER B C 1
ATOM 2941 O O . SER B 1 155 ? -9.258 -8.18 4.332 1 98.56 155 SER B O 1
ATOM 2943 N N . ASN B 1 156 ? -7.863 -7.301 5.945 1 98.38 156 ASN B N 1
ATOM 2944 C CA . ASN B 1 156 ? -7.699 -8.609 6.562 1 98.38 156 ASN B CA 1
ATOM 2945 C C . ASN B 1 156 ? -7.746 -8.523 8.086 1 98.38 156 ASN B C 1
ATOM 2947 O O . ASN B 1 156 ? -7.648 -9.547 8.773 1 98.38 156 ASN B O 1
ATOM 2951 N N . ASP B 1 157 ? -7.926 -7.348 8.633 1 95.5 157 ASP B N 1
ATOM 2952 C CA . ASP B 1 157 ? -7.824 -7.176 10.078 1 95.5 157 ASP B CA 1
ATOM 2953 C C . ASP B 1 157 ? -8.984 -6.34 10.617 1 95.5 157 ASP B C 1
ATOM 2955 O O . ASP B 1 157 ? -9 -5.117 10.453 1 95.5 157 ASP B O 1
ATOM 2959 N N . ASN B 1 158 ? -9.852 -6.922 11.359 1 91.31 158 ASN B N 1
ATOM 2960 C CA . ASN B 1 158 ? -11.016 -6.246 11.922 1 91.31 158 ASN B CA 1
ATOM 2961 C C . ASN B 1 158 ? -10.648 -5.426 13.156 1 91.31 158 ASN B C 1
ATOM 2963 O O . ASN B 1 158 ? -11.445 -4.605 13.617 1 91.31 158 ASN B O 1
ATOM 2967 N N . TYR B 1 159 ? -9.453 -5.582 13.57 1 90.5 159 TYR B N 1
ATOM 2968 C CA . TYR B 1 159 ? -9.07 -4.945 14.828 1 90.5 159 TYR B CA 1
ATOM 2969 C C . TYR B 1 159 ? -8.234 -3.697 14.57 1 90.5 159 TYR B C 1
ATOM 2971 O O . TYR B 1 159 ? -7.922 -2.953 15.508 1 90.5 159 TYR B O 1
ATOM 2979 N N . MET B 1 160 ? -7.922 -3.502 13.383 1 92.44 160 MET B N 1
ATOM 2980 C CA . MET B 1 160 ? -7.141 -2.33 12.992 1 92.44 160 MET B CA 1
ATOM 2981 C C . MET B 1 160 ? -5.91 -2.176 13.875 1 92.44 160 MET B C 1
ATOM 2983 O O . MET B 1 160 ? -5.691 -1.115 14.461 1 92.44 160 MET B O 1
ATOM 2987 N N . ALA B 1 161 ? -5.191 -3.223 14.023 1 88.75 161 ALA B N 1
ATOM 2988 C CA . ALA B 1 161 ? -3.859 -3.289 14.625 1 88.75 161 ALA B CA 1
ATOM 2989 C C . ALA B 1 161 ? -3.941 -3.252 16.141 1 88.75 161 ALA B C 1
ATOM 2991 O O . ALA B 1 161 ? -2.955 -2.945 16.828 1 88.75 161 ALA B O 1
ATOM 2992 N N . ARG B 1 162 ? -5.188 -3.438 16.688 1 91.88 162 ARG B N 1
ATOM 2993 C CA . ARG B 1 162 ? -5.312 -3.459 18.141 1 91.88 162 ARG B CA 1
ATOM 2994 C C . ARG B 1 162 ? -5.594 -4.871 18.641 1 91.88 162 ARG B C 1
ATOM 2996 O O . ARG B 1 162 ? -6.336 -5.625 18.016 1 91.88 162 ARG B O 1
ATOM 3003 N N . SER B 1 163 ? -5.008 -5.234 19.719 1 84.69 163 SER B N 1
ATOM 3004 C CA . SER B 1 163 ? -5.191 -6.5 20.422 1 84.69 163 SER B CA 1
ATOM 3005 C C . SER B 1 163 ? -4.406 -7.621 19.75 1 84.69 163 SER B C 1
ATOM 3007 O O . SER B 1 163 ? -4.352 -7.699 18.516 1 84.69 163 SER B O 1
ATOM 3009 N N . LYS B 1 164 ? -3.781 -8.414 20.5 1 82.75 164 LYS B N 1
ATOM 3010 C CA . LYS B 1 164 ? -2.951 -9.492 19.984 1 82.75 164 LYS B CA 1
ATOM 3011 C C . LYS B 1 164 ? -3.809 -10.609 19.391 1 82.75 164 LYS B C 1
ATOM 3013 O O . LYS B 1 164 ? -3.338 -11.383 18.562 1 82.75 164 LYS B O 1
ATOM 3018 N N . GLU B 1 165 ? -5 -10.625 19.812 1 82.88 165 GLU B N 1
ATOM 3019 C CA . GLU B 1 165 ? -5.922 -11.656 19.344 1 82.88 165 GLU B CA 1
ATOM 3020 C C . GLU B 1 165 ? -6.133 -11.562 17.844 1 82.88 165 GLU B C 1
ATOM 3022 O O . GLU B 1 165 ? -6.527 -12.539 17.203 1 82.88 165 GLU B O 1
ATOM 3027 N N . ARG B 1 166 ? -5.73 -10.484 17.344 1 84.38 166 ARG B N 1
ATOM 3028 C CA . ARG B 1 166 ? -6.008 -10.242 15.93 1 84.38 166 ARG B CA 1
ATOM 3029 C C . ARG B 1 166 ? -5.188 -11.164 15.039 1 84.38 166 ARG B C 1
ATOM 3031 O O . ARG B 1 166 ? -5.598 -11.492 13.922 1 84.38 166 ARG B O 1
ATOM 3038 N N . PHE B 1 167 ? -4.082 -11.555 15.461 1 84.31 167 PHE B N 1
ATOM 3039 C CA . PHE B 1 167 ? -3.148 -12.281 14.609 1 84.31 167 PHE B CA 1
ATOM 3040 C C . PHE B 1 167 ? -3.709 -13.641 14.227 1 84.31 167 PHE B C 1
ATOM 3042 O O . PHE B 1 167 ? -3.445 -14.141 13.133 1 84.31 167 PHE B O 1
ATOM 3049 N N . ASP B 1 168 ? -4.461 -14.164 15.07 1 86.81 168 ASP B N 1
ATOM 3050 C CA . ASP B 1 168 ? -5.074 -15.461 14.805 1 86.81 168 ASP B CA 1
ATOM 3051 C C . ASP B 1 168 ? -6.387 -15.297 14.039 1 86.81 168 ASP B C 1
ATOM 3053 O O . ASP B 1 168 ? -7 -16.281 13.625 1 86.81 168 ASP B O 1
ATOM 3057 N N . LYS B 1 169 ? -6.66 -14.055 13.844 1 89.12 169 LYS B N 1
ATOM 3058 C CA . LYS B 1 169 ? -7.984 -13.828 13.273 1 89.12 169 LYS B CA 1
ATOM 3059 C C . LYS B 1 169 ? -7.883 -13.141 11.914 1 89.12 169 LYS B C 1
ATOM 3061 O O . LYS B 1 169 ? -8.898 -12.93 11.242 1 89.12 169 LYS B O 1
ATOM 3066 N N . MET B 1 170 ? -6.699 -12.844 11.539 1 94.44 170 MET B N 1
ATOM 3067 C CA . MET B 1 170 ? -6.523 -12.172 10.25 1 94.44 170 MET B CA 1
ATOM 3068 C C . MET B 1 170 ? -6.957 -13.07 9.102 1 94.44 170 MET B C 1
ATOM 3070 O O . MET B 1 170 ? -6.551 -14.234 9.031 1 94.44 170 MET B O 1
ATOM 3074 N N . LYS B 1 171 ? -7.801 -12.547 8.281 1 97.38 171 LYS B N 1
ATOM 3075 C CA . LYS B 1 171 ? -8.32 -13.266 7.121 1 97.38 171 LYS B CA 1
ATOM 3076 C C . LYS B 1 171 ? -8.539 -12.32 5.941 1 97.38 171 LYS B C 1
ATOM 3078 O O . LYS B 1 171 ? -9.258 -11.328 6.059 1 97.38 171 LYS B O 1
ATOM 3083 N N . GLY B 1 172 ? -7.891 -12.617 4.812 1 98.56 172 GLY B N 1
ATOM 3084 C CA . GLY B 1 172 ? -8.086 -11.82 3.613 1 98.56 172 GLY B CA 1
ATOM 3085 C C . GLY B 1 172 ? -9.359 -12.164 2.869 1 98.56 172 GLY B C 1
ATOM 3086 O O . GLY B 1 172 ? -10.266 -12.781 3.43 1 98.56 172 GLY B O 1
ATOM 3087 N N . VAL B 1 173 ? -9.477 -11.695 1.622 1 98.94 173 VAL B N 1
ATOM 3088 C CA . VAL B 1 173 ? -10.664 -11.93 0.813 1 98.94 173 VAL B CA 1
ATOM 3089 C C . VAL B 1 173 ? -10.531 -13.258 0.074 1 98.94 173 VAL B C 1
ATOM 3091 O O . VAL B 1 173 ? -9.43 -13.648 -0.325 1 98.94 173 VAL B O 1
ATOM 3094 N N . THR B 1 174 ? -11.586 -13.953 -0.035 1 99 174 THR B N 1
ATOM 3095 C CA . THR B 1 174 ? -11.688 -15.102 -0.924 1 99 174 THR B CA 1
ATOM 3096 C C . THR B 1 174 ? -12.617 -14.797 -2.096 1 99 174 THR B C 1
ATOM 3098 O O . THR B 1 174 ? -13.781 -14.461 -1.898 1 99 174 THR B O 1
ATOM 3101 N N . VAL B 1 175 ? -12.102 -14.828 -3.281 1 99 175 VAL B N 1
ATOM 3102 C CA . VAL B 1 175 ? -12.906 -14.664 -4.488 1 99 175 VAL B CA 1
ATOM 3103 C C . VAL B 1 175 ? -12.898 -15.961 -5.293 1 99 175 VAL B C 1
ATOM 3105 O O . VAL B 1 175 ? -11.844 -16.422 -5.727 1 99 175 VAL B O 1
ATOM 3108 N N . LYS B 1 176 ? -13.992 -16.547 -5.461 1 98.94 176 LYS B N 1
ATOM 3109 C CA . LYS B 1 176 ? -14.086 -17.797 -6.203 1 98.94 176 LYS B CA 1
ATOM 3110 C C . LYS B 1 176 ? -14.07 -17.547 -7.707 1 98.94 176 LYS B C 1
ATOM 3112 O O . LYS B 1 176 ? -14.078 -16.391 -8.156 1 98.94 176 LYS B O 1
ATOM 3117 N N . ASP B 1 177 ? -14.086 -18.688 -8.469 1 98.94 177 ASP B N 1
ATOM 3118 C CA . ASP B 1 177 ? -13.922 -18.625 -9.914 1 98.94 177 ASP B CA 1
ATOM 3119 C C . ASP B 1 177 ? -14.953 -17.703 -10.547 1 98.94 177 ASP B C 1
ATOM 3121 O O . ASP B 1 177 ? -16.156 -17.797 -10.258 1 98.94 177 ASP B O 1
ATOM 3125 N N . GLY B 1 178 ? -14.477 -16.734 -11.32 1 98.88 178 GLY B N 1
ATOM 3126 C CA . GLY B 1 178 ? -15.359 -15.875 -12.086 1 98.88 178 GLY B CA 1
ATOM 3127 C C . GLY B 1 178 ? -15.844 -14.672 -11.289 1 98.88 178 GLY B C 1
ATOM 3128 O O . GLY B 1 178 ? -16.609 -13.852 -11.805 1 98.88 178 GLY B O 1
ATOM 3129 N N . GLY B 1 179 ? -15.492 -14.562 -10.055 1 98.94 179 GLY B N 1
ATOM 3130 C CA . GLY B 1 179 ? -15.852 -13.398 -9.258 1 98.94 179 GLY B CA 1
ATOM 3131 C C . GLY B 1 179 ? -15.328 -12.102 -9.828 1 98.94 179 GLY B C 1
ATOM 3132 O O . GLY B 1 179 ? -14.266 -12.07 -10.453 1 98.94 179 GLY B O 1
ATOM 3133 N N . ARG B 1 180 ? -16.062 -11.008 -9.594 1 98.94 180 ARG B N 1
ATOM 3134 C CA . ARG B 1 180 ? -15.688 -9.688 -10.109 1 98.94 180 ARG B CA 1
ATOM 3135 C C . ARG B 1 180 ? -15.898 -8.609 -9.055 1 98.94 180 ARG B C 1
ATOM 3137 O O . ARG B 1 180 ? -16.906 -8.625 -8.336 1 98.94 180 ARG B O 1
ATOM 3144 N N . ILE B 1 181 ? -14.953 -7.797 -8.922 1 99 181 ILE B N 1
ATOM 3145 C CA . ILE B 1 181 ? -15.047 -6.695 -7.973 1 99 181 ILE B CA 1
ATOM 3146 C C . ILE B 1 181 ? -14.914 -5.363 -8.703 1 99 181 ILE B C 1
ATOM 3148 O O . ILE B 1 181 ? -13.898 -5.105 -9.352 1 99 181 ILE B O 1
ATOM 3152 N N . GLY B 1 182 ? -15.891 -4.504 -8.523 1 98.94 182 GLY B N 1
ATOM 3153 C CA . GLY B 1 182 ? -15.945 -3.236 -9.242 1 98.94 182 GLY B CA 1
ATOM 3154 C C . GLY B 1 182 ? -15 -2.189 -8.672 1 98.94 182 GLY B C 1
ATOM 3155 O O . GLY B 1 182 ? -14.516 -2.328 -7.551 1 98.94 182 GLY B O 1
ATOM 3156 N N . ALA B 1 183 ? -14.852 -1.14 -9.492 1 98.94 183 ALA B N 1
ATOM 3157 C CA . ALA B 1 183 ? -13.844 -0.121 -9.219 1 98.94 183 ALA B CA 1
ATOM 3158 C C . ALA B 1 183 ? -14.07 0.515 -7.848 1 98.94 183 ALA B C 1
ATOM 3160 O O . ALA B 1 183 ? -15.203 0.835 -7.48 1 98.94 183 ALA B O 1
ATOM 3161 N N . ASN B 1 184 ? -12.93 0.637 -7.102 1 98.81 184 ASN B N 1
ATOM 3162 C CA . ASN B 1 184 ? -12.875 1.338 -5.82 1 98.81 184 ASN B CA 1
ATOM 3163 C C . ASN B 1 184 ? -13.797 0.695 -4.789 1 98.81 184 ASN B C 1
ATOM 3165 O O . ASN B 1 184 ? -14.211 1.348 -3.83 1 98.81 184 ASN B O 1
ATOM 3169 N N . ALA B 1 185 ? -14.234 -0.549 -4.992 1 98.94 185 ALA B N 1
ATOM 3170 C CA . ALA B 1 185 ? -14.953 -1.277 -3.953 1 98.94 185 ALA B CA 1
ATOM 3171 C C . ALA B 1 185 ? -14.023 -1.683 -2.816 1 98.94 185 ALA B C 1
ATOM 3173 O O . ALA B 1 185 ? -12.805 -1.729 -2.99 1 98.94 185 ALA B O 1
ATOM 3174 N N . ILE B 1 186 ? -14.602 -1.93 -1.629 1 98.94 186 ILE B N 1
ATOM 3175 C CA . ILE B 1 186 ? -13.875 -2.332 -0.429 1 98.94 186 ILE B CA 1
ATOM 3176 C C . ILE B 1 186 ? -14.445 -3.646 0.101 1 98.94 186 ILE B C 1
ATOM 3178 O O . ILE B 1 186 ? -15.664 -3.818 0.177 1 98.94 186 ILE B O 1
ATOM 3182 N N . THR B 1 187 ? -13.578 -4.574 0.408 1 98.88 187 THR B N 1
ATOM 3183 C CA . THR B 1 187 ? -14.039 -5.77 1.111 1 98.88 187 THR B CA 1
ATOM 3184 C C . THR B 1 187 ? -13.547 -5.766 2.555 1 98.88 187 THR B C 1
ATOM 3186 O O . THR B 1 187 ? -12.383 -5.469 2.818 1 98.88 187 THR B O 1
ATOM 3189 N N . LEU B 1 188 ? -14.438 -6.07 3.447 1 98.5 188 LEU B N 1
ATOM 3190 C CA . LEU B 1 188 ? -14.031 -6.23 4.84 1 98.5 188 LEU B CA 1
ATOM 3191 C C . LEU B 1 188 ? -13.328 -7.57 5.047 1 98.5 188 LEU B C 1
ATOM 3193 O O . LEU B 1 188 ? -13.336 -8.43 4.16 1 98.5 188 LEU B O 1
ATOM 3197 N N . PRO B 1 189 ? -12.695 -7.738 6.184 1 98.25 189 PRO B N 1
ATOM 3198 C CA . PRO B 1 189 ? -11.906 -8.953 6.418 1 98.25 189 PRO B CA 1
ATOM 3199 C C . PRO B 1 189 ? -12.758 -10.227 6.363 1 98.25 189 PRO B C 1
ATOM 3201 O O . PRO B 1 189 ? -13.867 -10.258 6.906 1 98.25 189 PRO B O 1
ATOM 3204 N N . GLY B 1 190 ? -12.273 -11.203 5.609 1 98.44 190 GLY B N 1
ATOM 3205 C CA . GLY B 1 190 ? -12.852 -12.531 5.66 1 98.44 190 GLY B CA 1
ATOM 3206 C C . GLY B 1 190 ? -14.008 -12.719 4.691 1 98.44 190 GLY B C 1
ATOM 3207 O O . GLY B 1 190 ? -14.664 -13.766 4.688 1 98.44 190 GLY B O 1
ATOM 3208 N N . ILE B 1 191 ? -14.227 -11.805 3.857 1 98.81 191 ILE B N 1
ATOM 3209 C CA . ILE B 1 191 ? -15.336 -11.859 2.908 1 98.81 191 ILE B CA 1
ATOM 3210 C C . ILE B 1 191 ? -15.062 -12.945 1.871 1 98.81 191 ILE B C 1
ATOM 3212 O O . ILE B 1 191 ? -13.938 -13.094 1.389 1 98.81 191 ILE B O 1
ATOM 3216 N N . THR B 1 192 ? -16.109 -13.617 1.527 1 98.94 192 THR B N 1
ATOM 3217 C CA . THR B 1 192 ? -16.078 -14.547 0.399 1 98.94 192 THR B CA 1
ATOM 3218 C C . THR B 1 192 ? -17 -14.07 -0.716 1 98.94 192 THR B C 1
ATOM 3220 O O . THR B 1 192 ? -18.172 -13.758 -0.47 1 98.94 192 THR B O 1
ATOM 3223 N N . ILE B 1 193 ? -16.516 -13.906 -1.868 1 99 193 ILE B N 1
ATOM 3224 C CA . ILE B 1 193 ? -17.297 -13.719 -3.082 1 99 193 ILE B CA 1
ATOM 3225 C C . ILE B 1 193 ? -17.406 -15.039 -3.846 1 99 193 ILE B C 1
ATOM 3227 O O . ILE B 1 193 ? -16.406 -15.516 -4.398 1 99 193 ILE B O 1
ATOM 3231 N N . GLU B 1 194 ? -18.562 -15.586 -3.836 1 98.94 194 GLU B N 1
ATOM 3232 C CA . GLU B 1 194 ? -18.781 -16.906 -4.43 1 98.94 194 GLU B CA 1
ATOM 3233 C C . GLU B 1 194 ? -18.688 -16.844 -5.953 1 98.94 194 GLU B C 1
ATOM 3235 O O . GLU B 1 194 ? -18.547 -15.758 -6.527 1 98.94 194 GLU B O 1
ATOM 3240 N N . GLU B 1 195 ? -18.812 -18.047 -6.605 1 98.94 195 GLU B N 1
ATOM 3241 C CA . GLU B 1 195 ? -18.625 -18.172 -8.047 1 98.94 195 GLU B CA 1
ATOM 3242 C C . GLU B 1 195 ? -19.5 -17.172 -8.805 1 98.94 195 GLU B C 1
ATOM 3244 O O . GLU B 1 195 ? -20.703 -17.078 -8.547 1 98.94 195 GLU B O 1
ATOM 3249 N N . ASP B 1 196 ? -18.891 -16.344 -9.594 1 98.94 196 ASP B N 1
ATOM 3250 C CA . ASP B 1 196 ? -19.531 -15.375 -10.469 1 98.94 196 ASP B CA 1
ATOM 3251 C C . ASP B 1 196 ? -20.203 -14.266 -9.656 1 98.94 196 ASP B C 1
ATOM 3253 O O . ASP B 1 196 ? -20.953 -13.453 -10.203 1 98.94 196 ASP B O 1
ATOM 3257 N N . GLY B 1 197 ? -19.984 -14.312 -8.375 1 98.94 197 GLY B N 1
ATOM 3258 C CA . GLY B 1 197 ? -20.406 -13.156 -7.609 1 98.94 197 GLY B CA 1
ATOM 3259 C C . GLY B 1 197 ? -19.797 -11.852 -8.086 1 98.94 197 GLY B C 1
ATOM 3260 O O . GLY B 1 197 ? -18.625 -11.828 -8.492 1 98.94 197 GLY B O 1
ATOM 3261 N N . THR B 1 198 ? -20.578 -10.789 -7.988 1 98.94 198 THR B N 1
ATOM 3262 C CA . THR B 1 198 ? -20.125 -9.516 -8.547 1 98.94 198 THR B CA 1
ATOM 3263 C C . THR B 1 198 ? -20.422 -8.367 -7.594 1 98.94 198 THR B C 1
ATOM 3265 O O . THR B 1 198 ? -21.531 -8.25 -7.078 1 98.94 198 THR B O 1
ATOM 3268 N N . VAL B 1 199 ? -19.422 -7.629 -7.367 1 99 199 VAL B N 1
ATOM 3269 C CA . VAL B 1 199 ? -19.547 -6.43 -6.547 1 99 199 VAL B CA 1
ATOM 3270 C C . VAL B 1 199 ? -19.516 -5.188 -7.438 1 99 199 VAL B C 1
ATOM 3272 O O . VAL B 1 199 ? -18.562 -5 -8.219 1 99 199 VAL B O 1
ATOM 3275 N N . ALA B 1 200 ? -20.484 -4.352 -7.285 1 98.94 200 ALA B N 1
ATOM 3276 C CA . ALA B 1 200 ? -20.516 -3.125 -8.078 1 98.94 200 ALA B CA 1
ATOM 3277 C C . ALA B 1 200 ? -19.484 -2.119 -7.586 1 98.94 200 ALA B C 1
ATOM 3279 O O . ALA B 1 200 ? -19.031 -2.201 -6.445 1 98.94 200 ALA B O 1
ATOM 3280 N N . ALA B 1 201 ? -19.219 -1.165 -8.477 1 98.88 201 ALA B N 1
ATOM 3281 C CA . ALA B 1 201 ? -18.234 -0.133 -8.172 1 98.88 201 ALA B CA 1
ATOM 3282 C C . ALA B 1 201 ? -18.625 0.649 -6.922 1 98.88 201 ALA B C 1
ATOM 3284 O O . ALA B 1 201 ? -19.797 0.957 -6.719 1 98.88 201 ALA B O 1
ATOM 3285 N N . GLY B 1 202 ? -17.594 0.938 -6.133 1 98.69 202 GLY B N 1
ATOM 3286 C CA . GLY B 1 202 ? -17.781 1.828 -4.996 1 98.69 202 GLY B CA 1
ATOM 3287 C C . GLY B 1 202 ? -18.469 1.162 -3.822 1 98.69 202 GLY B C 1
ATOM 3288 O O . GLY B 1 202 ? -18.703 1.795 -2.789 1 98.69 202 GLY B O 1
ATOM 3289 N N . SER B 1 203 ? -18.797 -0.119 -3.92 1 98.88 203 SER B N 1
ATOM 3290 C CA . SER B 1 203 ? -19.531 -0.813 -2.867 1 98.88 203 SER B CA 1
ATOM 3291 C C . SER B 1 203 ? -18.609 -1.191 -1.711 1 98.88 203 SER B C 1
ATOM 3293 O O . SER B 1 203 ? -17.406 -1.363 -1.9 1 98.88 203 SER B O 1
ATOM 3295 N N . ILE B 1 204 ? -19.156 -1.249 -0.534 1 98.88 204 ILE B N 1
ATOM 3296 C CA . ILE B 1 204 ? -18.453 -1.811 0.62 1 98.88 204 ILE B CA 1
ATOM 3297 C C . ILE B 1 204 ? -19.078 -3.15 0.997 1 98.88 204 ILE B C 1
ATOM 3299 O O . ILE B 1 204 ? -20.234 -3.205 1.436 1 98.88 204 ILE B O 1
ATOM 3303 N N . VAL B 1 205 ? -18.297 -4.168 0.861 1 98.88 205 VAL B N 1
ATOM 3304 C CA . VAL B 1 205 ? -18.797 -5.523 1.068 1 98.88 205 VAL B CA 1
ATOM 3305 C C . VAL B 1 205 ? -18.578 -5.941 2.52 1 98.88 205 VAL B C 1
ATOM 3307 O O . VAL B 1 205 ? -17.438 -6.16 2.938 1 98.88 205 VAL B O 1
ATOM 3310 N N . THR B 1 206 ? -19.672 -6.152 3.215 1 98.38 206 THR B N 1
ATOM 3311 C CA . THR B 1 206 ? -19.594 -6.449 4.641 1 98.38 206 THR B CA 1
ATOM 3312 C C . THR B 1 206 ? -20.062 -7.875 4.926 1 98.38 206 THR B C 1
ATOM 3314 O O . THR B 1 206 ? -19.906 -8.375 6.039 1 98.38 206 THR B O 1
ATOM 3317 N N . ARG B 1 207 ? -20.688 -8.469 3.914 1 98.56 207 ARG B N 1
ATOM 3318 C CA . ARG B 1 207 ? -21.109 -9.867 3.986 1 98.56 207 ARG B CA 1
ATOM 3319 C C . ARG B 1 207 ? -20.781 -10.609 2.697 1 98.56 207 ARG B C 1
ATOM 3321 O O . ARG B 1 207 ? -20.578 -9.984 1.651 1 98.56 207 ARG B O 1
ATOM 3328 N N . ASP B 1 208 ? -20.766 -11.867 2.852 1 98.88 208 ASP B N 1
ATOM 3329 C CA . ASP B 1 208 ? -20.406 -12.695 1.701 1 98.88 208 ASP B CA 1
ATOM 3330 C C . ASP B 1 208 ? -21.359 -12.445 0.532 1 98.88 208 ASP B C 1
ATOM 3332 O O . ASP B 1 208 ? -22.547 -12.148 0.736 1 98.88 208 ASP B O 1
ATOM 3336 N N . VAL B 1 209 ? -20.859 -12.539 -0.631 1 98.94 209 VAL B N 1
ATOM 3337 C CA . VAL B 1 209 ? -21.641 -12.414 -1.854 1 98.94 209 VAL B CA 1
ATOM 3338 C C . VAL B 1 209 ? -21.984 -13.805 -2.398 1 98.94 209 VAL B C 1
ATOM 3340 O O . VAL B 1 209 ? -21.094 -14.609 -2.646 1 98.94 209 VAL B O 1
ATOM 3343 N N . LYS B 1 210 ? -23.172 -14.055 -2.615 1 98.88 210 LYS B N 1
ATOM 3344 C CA . LYS B 1 210 ? -23.609 -15.375 -3.051 1 98.88 210 LYS B CA 1
ATOM 3345 C C . LYS B 1 210 ? -23.297 -15.602 -4.527 1 98.88 210 LYS B C 1
ATOM 3347 O O . LYS B 1 210 ? -23.047 -14.648 -5.266 1 98.88 210 LYS B O 1
ATOM 3352 N N . LYS B 1 211 ? -23.359 -16.891 -4.848 1 98.88 211 LYS B N 1
ATOM 3353 C CA . LYS B 1 211 ? -23.125 -17.328 -6.219 1 98.88 211 LYS B CA 1
ATOM 3354 C C . LYS B 1 211 ? -24.031 -16.578 -7.195 1 98.88 211 LYS B C 1
ATOM 3356 O O . LYS B 1 211 ? -25.25 -16.484 -6.98 1 98.88 211 LYS B O 1
ATOM 3361 N N . GLU B 1 212 ? -23.438 -15.93 -8.188 1 98.88 212 GLU B N 1
ATOM 3362 C CA . GLU B 1 212 ? -24.109 -15.328 -9.328 1 98.88 212 GLU B CA 1
ATOM 3363 C C . GLU B 1 212 ? -24.984 -14.148 -8.891 1 98.88 212 GLU B C 1
ATOM 3365 O O . GLU B 1 212 ? -25.953 -13.812 -9.562 1 98.88 212 GLU B O 1
ATOM 3370 N N . GLU B 1 213 ? -24.609 -13.539 -7.797 1 98.75 213 GLU B N 1
ATOM 3371 C CA . GLU B 1 213 ? -25.297 -12.352 -7.297 1 98.75 213 GLU B CA 1
ATOM 3372 C C . GLU B 1 213 ? -24.516 -11.086 -7.602 1 98.75 213 GLU B C 1
ATOM 3374 O O . GLU B 1 213 ? -23.281 -11.078 -7.516 1 98.75 213 GLU B O 1
ATOM 3379 N N . LEU B 1 214 ? -25.219 -10.086 -7.969 1 98.88 214 LEU B N 1
ATOM 3380 C CA . LEU B 1 214 ? -24.656 -8.742 -8.047 1 98.88 214 LEU B CA 1
ATOM 3381 C C . LEU B 1 214 ? -25.062 -7.91 -6.832 1 98.88 214 LEU B C 1
ATOM 3383 O O . LEU B 1 214 ? -26.266 -7.742 -6.562 1 98.88 214 LEU B O 1
ATOM 3387 N N . VAL B 1 215 ? -24.078 -7.406 -6.113 1 98.94 215 VAL B N 1
ATOM 3388 C CA . VAL B 1 215 ? -24.375 -6.602 -4.934 1 98.94 215 VAL B CA 1
ATOM 3389 C C . VAL B 1 215 ? -23.906 -5.164 -5.16 1 98.94 215 VAL B C 1
ATOM 3391 O O . VAL B 1 215 ? -22.969 -4.918 -5.91 1 98.94 215 VAL B O 1
ATOM 3394 N N . VAL B 1 216 ? -24.594 -4.219 -4.492 1 98.81 216 VAL B N 1
ATOM 3395 C CA . VAL B 1 216 ? -24.281 -2.807 -4.656 1 98.81 216 VAL B CA 1
ATOM 3396 C C . VAL B 1 216 ? -24.562 -2.057 -3.355 1 98.81 216 VAL B C 1
ATOM 3398 O O . VAL B 1 216 ? -25.484 -2.418 -2.617 1 98.81 216 VAL B O 1
ATOM 3401 N N . GLY B 1 217 ? -23.703 -1.087 -3.098 1 98.44 217 GLY B N 1
ATOM 3402 C CA . GLY B 1 217 ? -24.078 -0.141 -2.057 1 98.44 217 GLY B CA 1
ATOM 3403 C C . GLY B 1 217 ? -23.156 -0.192 -0.848 1 98.44 217 GLY B C 1
ATOM 3404 O O . GLY B 1 217 ? -22.156 -0.917 -0.848 1 98.44 217 GLY B O 1
ATOM 3405 N N . ILE B 1 218 ? -23.5 0.599 0.25 1 97.81 218 ILE B N 1
ATOM 3406 C CA . ILE B 1 218 ? -22.734 0.755 1.484 1 97.81 218 ILE B CA 1
ATOM 3407 C C . ILE B 1 218 ? -23.672 0.633 2.688 1 97.81 218 ILE B C 1
ATOM 3409 O O . ILE B 1 218 ? -24.344 1.597 3.057 1 97.81 218 ILE B O 1
ATOM 3413 N N . PRO B 1 219 ? -23.859 -0.416 3.148 1 97.19 219 PRO B N 1
ATOM 3414 C CA . PRO B 1 219 ? -23.234 -1.693 2.807 1 97.19 219 PRO B CA 1
ATOM 3415 C C . PRO B 1 219 ? -23.844 -2.338 1.563 1 97.19 219 PRO B C 1
ATOM 3417 O O . PRO B 1 219 ? -24.984 -2.035 1.202 1 97.19 219 PRO B O 1
ATOM 3420 N N . ALA B 1 220 ? -23.062 -3.127 1.006 1 98.62 220 ALA B N 1
ATOM 3421 C CA . ALA B 1 220 ? -23.484 -3.779 -0.229 1 98.62 220 ALA B CA 1
ATOM 3422 C C . ALA B 1 220 ? -24.641 -4.746 0.033 1 98.62 220 ALA B C 1
ATOM 3424 O O . ALA B 1 220 ? -24.594 -5.52 0.994 1 98.62 220 ALA B O 1
ATOM 3425 N N . LYS B 1 221 ? -25.641 -4.707 -0.843 1 98.69 221 LYS B N 1
ATOM 3426 C CA . LYS B 1 221 ? -26.781 -5.617 -0.833 1 98.69 221 LYS B CA 1
ATOM 3427 C C . LYS B 1 221 ? -27.078 -6.137 -2.234 1 98.69 221 LYS B C 1
ATOM 3429 O O . LYS B 1 221 ? -26.703 -5.516 -3.229 1 98.69 221 LYS B O 1
ATOM 3434 N N . LYS B 1 222 ? -27.844 -7.199 -2.217 1 98.81 222 LYS B N 1
ATOM 3435 C CA . LYS B 1 222 ? -28.188 -7.781 -3.51 1 98.81 222 LYS B CA 1
ATOM 3436 C C . LYS B 1 222 ? -29.031 -6.812 -4.34 1 98.81 222 LYS B C 1
ATOM 3438 O O . LYS B 1 222 ? -30.016 -6.27 -3.854 1 98.81 222 LYS B O 1
ATOM 3443 N N . LEU B 1 223 ? -28.625 -6.609 -5.473 1 98.75 223 LEU B N 1
ATOM 3444 C CA . LEU B 1 223 ? -29.406 -5.848 -6.438 1 98.75 223 LEU B CA 1
ATOM 3445 C C . LEU B 1 223 ? -30.203 -6.777 -7.348 1 98.75 223 LEU B C 1
ATOM 3447 O O . LEU B 1 223 ? -31.406 -6.613 -7.508 1 98.75 223 LEU B O 1
ATOM 3451 N N . ARG B 1 224 ? -29.438 -7.73 -7.945 1 98.69 224 ARG B N 1
ATOM 3452 C CA . ARG B 1 224 ? -30 -8.711 -8.859 1 98.69 224 ARG B CA 1
ATOM 3453 C C . ARG B 1 224 ? -29.031 -9.859 -9.102 1 98.69 224 ARG B C 1
ATOM 3455 O O . ARG B 1 224 ? -27.953 -9.891 -8.516 1 98.69 224 ARG B O 1
ATOM 3462 N N . ASP B 1 225 ? -29.516 -10.789 -9.922 1 98.69 225 ASP B N 1
ATOM 3463 C CA . ASP B 1 225 ? -28.609 -11.844 -10.375 1 98.69 225 ASP B CA 1
ATOM 3464 C C . ASP B 1 225 ? -27.719 -11.352 -11.5 1 98.69 225 ASP B C 1
ATOM 3466 O O . ASP B 1 225 ? -28.094 -10.461 -12.266 1 98.69 225 ASP B O 1
ATOM 3470 N N . VAL B 1 226 ? -26.547 -11.93 -11.578 1 98.69 226 VAL B N 1
ATOM 3471 C CA . VAL B 1 226 ? -25.656 -11.664 -12.703 1 98.69 226 VAL B CA 1
ATOM 3472 C C . VAL B 1 226 ? -26.312 -12.102 -14.008 1 98.69 226 VAL B C 1
ATOM 3474 O O . VAL B 1 226 ? -26.828 -13.219 -14.102 1 98.69 226 VAL B O 1
ATOM 3477 N N . PRO B 1 227 ? -26.312 -11.234 -14.984 1 98.25 227 PRO B N 1
ATOM 3478 C CA . PRO B 1 227 ? -26.891 -11.633 -16.266 1 98.25 227 PRO B CA 1
ATOM 3479 C C . PRO B 1 227 ? -26.25 -12.891 -16.844 1 98.25 227 PRO B C 1
ATOM 3481 O O . PRO B 1 227 ? -25.031 -13.07 -16.734 1 98.25 227 PRO B O 1
ATOM 3484 N N . GLN B 1 228 ? -27.094 -13.68 -17.547 1 97.69 228 GLN B N 1
ATOM 3485 C CA . GLN B 1 228 ? -26.672 -14.984 -18.047 1 97.69 228 GLN B CA 1
ATOM 3486 C C . GLN B 1 228 ? -25.469 -14.852 -18.984 1 97.69 228 GLN B C 1
ATOM 3488 O O . GLN B 1 228 ? -24.562 -15.68 -18.953 1 97.69 228 GLN B O 1
ATOM 3493 N N . ASP B 1 229 ? -25.406 -13.836 -19.781 1 97.44 229 ASP B N 1
ATOM 3494 C CA . ASP B 1 229 ? -24.359 -13.672 -20.781 1 97.44 229 ASP B CA 1
ATOM 3495 C C . ASP B 1 229 ? -23.031 -13.258 -20.141 1 97.44 229 ASP B C 1
ATOM 3497 O O . ASP B 1 229 ? -21.984 -13.305 -20.781 1 97.44 229 ASP B O 1
ATOM 3501 N N . GLN B 1 230 ? -23.062 -12.891 -18.891 1 98 230 GLN B N 1
ATOM 3502 C CA . GLN B 1 230 ? -21.875 -12.445 -18.203 1 98 230 GLN B CA 1
ATOM 3503 C C . GLN B 1 230 ? -21.297 -13.555 -17.312 1 98 230 GLN B C 1
ATOM 3505 O O . GLN B 1 230 ? -20.219 -13.414 -16.75 1 98 230 GLN B O 1
ATOM 3510 N N . LEU B 1 231 ? -22.016 -14.609 -17.172 1 98.5 231 LEU B N 1
ATOM 3511 C CA . LEU B 1 231 ? -21.531 -15.742 -16.391 1 98.5 231 LEU B CA 1
ATOM 3512 C C . LEU B 1 231 ? -20.344 -16.406 -17.062 1 98.5 231 LEU B C 1
ATOM 3514 O O . LEU B 1 231 ? -20.312 -16.531 -18.297 1 98.5 231 LEU B O 1
ATOM 3518 N N . LEU B 1 232 ? -19.406 -16.859 -16.266 1 98.31 232 LEU B N 1
ATOM 3519 C CA . LEU B 1 232 ? -18.156 -17.453 -16.75 1 98.31 232 LEU B CA 1
ATOM 3520 C C . LEU B 1 232 ? -18.438 -18.594 -17.719 1 98.31 232 LEU B C 1
ATOM 3522 O O . LEU B 1 232 ? -17.812 -18.672 -18.781 1 98.31 232 LEU B O 1
ATOM 3526 N N . ARG B 1 233 ? -19.375 -19.484 -17.328 1 97.31 233 ARG B N 1
ATOM 3527 C CA . ARG B 1 233 ? -19.672 -20.672 -18.141 1 97.31 233 ARG B CA 1
ATOM 3528 C C . ARG B 1 233 ? -20.172 -20.281 -19.516 1 97.31 233 ARG B C 1
ATOM 3530 O O . ARG B 1 233 ? -20.172 -21.094 -20.438 1 97.31 233 ARG B O 1
ATOM 3537 N N . ASN B 1 234 ? -20.609 -19.031 -19.656 1 97.19 234 ASN B N 1
ATOM 3538 C CA . ASN B 1 234 ? -21.172 -18.594 -20.922 1 97.19 234 ASN B CA 1
ATOM 3539 C C . ASN B 1 234 ? -20.188 -17.703 -21.688 1 97.19 234 ASN B C 1
ATOM 3541 O O . ASN B 1 234 ? -20.562 -17.062 -22.672 1 97.19 234 ASN B O 1
ATOM 3545 N N . GLN B 1 235 ? -18.969 -17.594 -21.203 1 92.81 235 GLN B N 1
ATOM 3546 C CA . GLN B 1 235 ? -17.938 -16.812 -21.875 1 92.81 235 GLN B CA 1
ATOM 3547 C C . GLN B 1 235 ? -17.172 -17.672 -22.891 1 92.81 235 GLN B C 1
ATOM 3549 O O . GLN B 1 235 ? -17 -18.875 -22.688 1 92.81 235 GLN B O 1
ATOM 3554 N N . GLU B 1 236 ? -16.797 -17.109 -24.031 1 82.25 236 GLU B N 1
ATOM 3555 C CA . GLU B 1 236 ? -16.031 -17.781 -25.078 1 82.25 236 GLU B CA 1
ATOM 3556 C C . GLU B 1 236 ? -14.531 -17.719 -24.812 1 82.25 236 GLU B C 1
ATOM 3558 O O . GLU B 1 236 ? -14.047 -16.766 -24.203 1 82.25 236 GLU B O 1
#

Secondary structure (DSSP, 8-state):
--EEE-TT-EE-TT-EE-SSEEE-TT-EE-TT-EE-TT-EE-TT-EEEEPP---TT------PPPPPPEE-TT-EE-TT-EEETT-EE-TT-EE-TT-EE-TT-EE-TT-EE-TT-EE-SS-EE-SS-EE-TT-EE-TT-EE-SS-EE-TT-EE---TTTT-SGGGGGT----EE-TT-EE-TT-EE-TT-EE-TT-EE-TT-EE-SPBPTTEEEEETTEEEEEEPPGGGSGGG--/--EEE-TT-EE-TT-EE-SSEEE-TT-EE-TT-EE-TT-EE-TT-EEEEPP---TT------PPPPPPEE-TT-EE-TT-EEETT-EE-TT-EE-TT-EE-TT-EE-TT-EE-TT-EE-SS-EE-SS-EE-TT-EE-TT-EE-SS-EE-TT-EE---TTTT-SGGGGGT----EE-TT-EE-TT-EE-TT-EE-TT-EE-TT-EE-SPBPTTEEEEETTEEEEEEPPGGGSGGG--